Protein AF-0000000086098374 (afdb_homodimer)

Foldseek 3Di:
DPPVLVVCDDDPPAQFAFKEKAKEAALLALLRLLLLLLCLLLVLLNVSHYDQADDRPPPPPLPQPPPQLVVSLVSSVSNCVHRYDYQHVVVQSLVDPVNCVQPVVSDDTKMFMWTDDPPPRPGDGTDIDDDRVVSSVVSLVSSVSSLVNVVVVVVPPPPPSRVVSNPPRDRQQDPPDPVSNVLLVVLLCLQRVQQNVQLDPVNQVVDDPVCDDPNSQASSLVSLLVSLVVLLVLLCVQQVDPVSLVVCVVVVAADESRRVDSHHHSSRSRLLSSVVCNVVRHPDPCCVSRVSSVSNNVRPCPPSSNVSSSD/DPPVVVVCDDDPPAQFAFKEKAKEAALLALLRLLLLLLCLLLVLLNVSHYDQADDRPPPPPLPQPPPQLVVSLVSSVSNCVHRYDYQDVVVLSLVDPVNCVQPVVSDDTKMFMATQDPPCRPGDGTDIDDDRVVSSVVSLVSSVSSVVNVVVVVVPPPPPSRSVSNPPRDRQQDPPDPVSNVLLVVLLCLQRVQQNVQLDPVNQVVDDPVCHDPNSQASSLVSLLVSLVVLLVLLCVQQVDPVSLVVCVVVVAADESRRVDSHHHSSRSRLLSSVVCNVVRHPDPCCVSRVSSVSNNVRPCPPSSNVSSSD

Organism: Naegleria lovaniensis (NCBI:txid51637)

InterPro domains:
  IPR004045 Glutathione S-transferase, N-terminal [PF13409] (84-141)
  IPR004045 Glutathione S-transferase, N-terminal [PS50404] (19-147)
  IPR036249 Thioredoxin-like superfamily [SSF52833] (74-141)
  IPR036282 Glutathione S-transferase, C-terminal domain superfamily [SSF47616] (172-307)

Sequence (622 aa):
MNIPLNRLIRTSGGFQPFLEFTLYSFPPSTCSWRVRAALYHHLPMLSRYVRIGTDHQEENKMKNNVDSNNYCLELYQKFTSHHLIPIDLFAKENEESSYLKINPMKQVPALVVKALDREKVEEKDGIVLTQSLPIVEFLDHLVQVIRSNDQKHSSGSINNKETSQYPLRTYLIPKSDLFIEFKTRQLSEIINAGIQPMQNVQLLRMLPKELRGEQNKKWIGEWHRKGLRQVELILKEQYESMERMDELVHSGKTLYSIRECAHLTMADLCLVPSVEASIQRSDIHMEEEFPFSFAVYNSLKNLDVFTHTRNMNIPLNRLIRTSGGFQPFLEFTLYSFPPSTCSWRVRAALYHHLPMLSRYVRIGTDHQEENKMKNNVDSNNYCLELYQKFTSHHLIPIDLFAKENEESSYLKINPMKQVPALVVKALDREKVEEKDGIVLTQSLPIVEFLDHLVQVIRSNDQKHSSGSINNKETSQYPLRTYLIPKSDLFIEFKTRQLSEIINAGIQPMQNVQLLRMLPKELRGEQNKKWIGEWHRKGLRQVELILKEQYESMERMDELVHSGKTLYSIRECAHLTMADLCLVPSVEASIQRSDIHMEEEFPFSFAVYNSLKNLDVFTHTRN

Nearest PDB structures (foldseek):
  3n5o-assembly1_A  TM=8.361E-01  e=1.269E-10  Coccidioides immitis
  2cz3-assembly1_A  TM=8.696E-01  e=4.126E-07  Mus musculus
  1jzr-assembly1_B  TM=7.014E-01  e=6.951E-08  Saccharomyces cerevisiae
  1k0d-assembly2_C  TM=7.494E-01  e=2.570E-06  Saccharomyces cerevisiae
  7ebv-assembly3_C  TM=7.125E-01  e=6.112E-06  Aedes aegypti

Radius of gyration: 24.52 Å; Cα contacts (8 Å, |Δi|>4): 900; chains: 2; bounding box: 66×71×63 Å

pLDDT: mean 84.39, std 19.13, range [31.59, 98.81]

Structure (mmCIF, N/CA/C/O backbone):
data_AF-0000000086098374-model_v1
#
loop_
_entity.id
_entity.type
_entity.pdbx_description
1 polymer 'GST N-terminal domain-containing protein'
#
loop_
_atom_site.group_PDB
_atom_site.id
_atom_site.type_symbol
_atom_site.label_atom_id
_atom_site.label_alt_id
_atom_site.label_comp_id
_atom_site.label_asym_id
_atom_site.label_entity_id
_atom_site.label_seq_id
_atom_site.pdbx_PDB_ins_code
_atom_site.Cartn_x
_atom_site.Cartn_y
_atom_site.Cartn_z
_atom_site.occupancy
_atom_site.B_iso_or_equiv
_atom_site.auth_seq_id
_atom_site.auth_comp_id
_atom_site.auth_asym_id
_atom_site.auth_atom_id
_atom_site.pdbx_PDB_model_num
ATOM 1 N N . MET A 1 1 ? -22.141 0.828 -6.66 1 32.47 1 MET A N 1
ATOM 2 C CA . MET A 1 1 ? -22.859 1.351 -5.504 1 32.47 1 MET A CA 1
ATOM 3 C C . MET A 1 1 ? -22.172 2.59 -4.945 1 32.47 1 MET A C 1
ATOM 5 O O . MET A 1 1 ? -20.953 2.582 -4.723 1 32.47 1 MET A O 1
ATOM 9 N N . ASN A 1 2 ? -22.438 3.719 -5.441 1 41.12 2 ASN A N 1
ATOM 10 C CA . ASN A 1 2 ? -22 4.98 -4.852 1 41.12 2 ASN A CA 1
ATOM 11 C C . ASN A 1 2 ? -22.484 5.125 -3.412 1 41.12 2 ASN A C 1
ATOM 13 O O . ASN A 1 2 ? -23.688 5.152 -3.154 1 41.12 2 ASN A O 1
ATOM 17 N N . ILE A 1 3 ? -21.953 4.426 -2.541 1 45.78 3 ILE A N 1
ATOM 18 C CA . ILE A 1 3 ? -22.391 4.801 -1.198 1 45.78 3 ILE A CA 1
ATOM 19 C C . ILE A 1 3 ? -22.312 6.316 -1.036 1 45.78 3 ILE A C 1
ATOM 21 O O . ILE A 1 3 ? -21.234 6.898 -1.08 1 45.78 3 ILE A O 1
ATOM 25 N N . PRO A 1 4 ? -23.328 6.871 -1.522 1 45.88 4 PRO A N 1
ATOM 26 C CA . PRO A 1 4 ? -23.266 8.312 -1.28 1 45.88 4 PRO A CA 1
ATOM 27 C C . PRO A 1 4 ? -22.922 8.656 0.169 1 45.88 4 PRO A C 1
ATOM 29 O O . PRO A 1 4 ? -23.797 8.648 1.032 1 45.88 4 PRO A O 1
ATOM 32 N N . LEU A 1 5 ? -21.703 8.508 0.466 1 48.19 5 LEU A N 1
ATOM 33 C CA . LEU A 1 5 ? -21.25 8.859 1.807 1 48.19 5 LEU A CA 1
ATOM 34 C C . LEU A 1 5 ? -21.844 10.188 2.256 1 48.19 5 LEU A C 1
ATOM 36 O O . LEU A 1 5 ? -21.828 10.508 3.447 1 48.19 5 LEU A O 1
ATOM 40 N N . ASN A 1 6 ? -22.125 10.914 1.2 1 44.16 6 ASN A N 1
ATOM 41 C CA . ASN A 1 6 ? -22.844 12.141 1.525 1 44.16 6 ASN A CA 1
ATOM 42 C C . ASN A 1 6 ? -24.156 11.844 2.238 1 44.16 6 ASN A C 1
ATOM 44 O O . ASN A 1 6 ? -24.781 12.742 2.812 1 44.16 6 ASN A O 1
ATOM 48 N N . ARG A 1 7 ? -24.656 10.766 2.094 1 44.56 7 ARG A N 1
ATOM 49 C CA . ARG A 1 7 ? -25.922 10.438 2.744 1 44.56 7 ARG A CA 1
ATOM 50 C C . ARG A 1 7 ? -25.688 9.93 4.164 1 44.56 7 ARG A C 1
ATOM 52 O O . ARG A 1 7 ? -26.609 9.391 4.785 1 44.56 7 ARG A O 1
ATOM 59 N N . LEU A 1 8 ? -24.5 9.828 4.457 1 47.34 8 LEU A N 1
ATOM 60 C CA . LEU A 1 8 ? -24.234 9.555 5.867 1 47.34 8 LEU A CA 1
ATOM 61 C C . LEU A 1 8 ? -24.906 10.594 6.758 1 47.34 8 LEU A C 1
ATOM 63 O O . LEU A 1 8 ? -24.25 11.508 7.25 1 47.34 8 LEU A O 1
ATOM 67 N N . ILE A 1 9 ? -26.125 10.93 6.316 1 41.78 9 ILE A N 1
ATOM 68 C CA . ILE A 1 9 ? -26.859 12.047 6.906 1 41.78 9 ILE A CA 1
ATOM 69 C C . ILE A 1 9 ? -27.453 11.617 8.25 1 41.78 9 ILE A C 1
ATOM 71 O O . ILE A 1 9 ? -27.969 10.508 8.383 1 41.78 9 ILE A O 1
ATOM 75 N N . ARG A 1 10 ? -26.984 12.328 9.203 1 44.16 10 ARG A N 1
ATOM 76 C CA . ARG A 1 10 ? -27.656 12.375 10.5 1 44.16 10 ARG A CA 1
ATOM 77 C C . ARG A 1 10 ? -29.156 12.586 10.32 1 44.16 10 ARG A C 1
ATOM 79 O O . ARG A 1 10 ? -29.578 13.453 9.555 1 44.16 10 ARG A O 1
ATOM 86 N N . THR A 1 11 ? -29.844 11.516 10.492 1 42.44 11 THR A N 1
ATOM 87 C CA . THR A 1 11 ? -31.266 11.82 10.547 1 42.44 11 THR A CA 1
ATOM 88 C C . THR A 1 11 ? -31.625 12.445 11.891 1 42.44 11 THR A C 1
ATOM 90 O O . THR A 1 11 ? -30.828 12.422 12.836 1 42.44 11 THR A O 1
ATOM 93 N N . SER A 1 12 ? -32.656 13.242 11.969 1 41.81 12 SER A N 1
ATOM 94 C CA . SER A 1 12 ? -33.219 13.875 13.148 1 41.81 12 SER A CA 1
ATOM 95 C C . SER A 1 12 ? -33.125 12.953 14.359 1 41.81 12 SER A C 1
ATOM 97 O O . SER A 1 12 ? -33 13.422 15.492 1 41.81 12 SER A O 1
ATOM 99 N N . GLY A 1 13 ? -33.312 11.609 14.344 1 45.75 13 GLY A N 1
ATOM 100 C CA . GLY A 1 13 ? -33.562 10.734 15.484 1 45.75 13 GLY A CA 1
ATOM 101 C C . GLY A 1 13 ? -32.312 10.039 15.992 1 45.75 13 GLY A C 1
ATOM 102 O O . GLY A 1 13 ? -32.406 9.094 16.781 1 45.75 13 GLY A O 1
ATOM 103 N N . GLY A 1 14 ? -31.094 10.492 15.734 1 54.03 14 GLY A N 1
ATOM 104 C CA . GLY A 1 14 ? -29.859 9.859 16.188 1 54.03 14 GLY A CA 1
ATOM 105 C C . GLY A 1 14 ? -29.078 9.227 15.047 1 54.03 14 GLY A C 1
ATOM 106 O O . GLY A 1 14 ? -29.312 9.523 13.875 1 54.03 14 GLY A O 1
ATOM 107 N N . PHE A 1 15 ? -27.953 8.477 15.523 1 57.41 15 PHE A N 1
ATOM 108 C CA . PHE A 1 15 ? -27.156 7.82 14.484 1 57.41 15 PHE A CA 1
ATOM 109 C C . PHE A 1 15 ? -27.859 6.559 13.992 1 57.41 15 PHE A C 1
ATOM 111 O O . PHE A 1 15 ? -28.344 5.758 14.789 1 57.41 15 PHE A O 1
ATOM 118 N N . GLN A 1 16 ? -28.219 6.48 12.875 1 64.25 16 GLN A N 1
ATOM 119 C CA . GLN A 1 16 ? -28.781 5.27 12.281 1 64.25 16 GLN A CA 1
ATOM 120 C C . GLN A 1 16 ? -27.766 4.59 11.367 1 64.25 16 GLN A C 1
ATOM 122 O O . GLN A 1 16 ? -27.172 5.234 10.5 1 64.25 16 GLN A O 1
ATOM 127 N N . PRO A 1 17 ? -27.484 3.289 11.859 1 70.31 17 PRO A N 1
ATOM 128 C CA . PRO A 1 17 ? -26.562 2.578 10.977 1 70.31 17 PRO A CA 1
ATOM 129 C C . PRO A 1 17 ? -27 2.604 9.516 1 70.31 17 PRO A C 1
ATOM 131 O O . PRO A 1 17 ? -28.203 2.484 9.219 1 70.31 17 PRO A O 1
ATOM 134 N N . PHE A 1 18 ? -26.031 2.855 8.766 1 75.88 18 PHE A N 1
ATOM 135 C CA . PHE A 1 18 ? -26.328 2.893 7.34 1 75.88 18 PHE A CA 1
ATOM 136 C C . PHE A 1 18 ? -25.469 1.881 6.586 1 75.88 18 PHE A C 1
ATOM 138 O O . PHE A 1 18 ? -25.703 1.624 5.402 1 75.88 18 PHE A O 1
ATOM 145 N N . LEU A 1 19 ? -24.516 1.22 7.359 1 85 19 LEU A N 1
ATOM 146 C CA . LEU A 1 19 ? -23.672 0.195 6.758 1 85 19 LEU A CA 1
ATOM 147 C C . LEU A 1 19 ? -23.641 -1.059 7.625 1 85 19 LEU A C 1
ATOM 149 O O . LEU A 1 19 ? -23.906 -0.995 8.828 1 85 19 LEU A O 1
ATOM 153 N N . GLU A 1 20 ? -23.359 -2.119 7.031 1 88.69 20 GLU A N 1
ATOM 154 C CA . GLU A 1 20 ? -23.062 -3.383 7.699 1 88.69 20 GLU A CA 1
ATOM 155 C C . GLU A 1 20 ? -21.781 -4.02 7.137 1 88.69 20 GLU A C 1
ATOM 157 O O . GLU A 1 20 ? -21.594 -4.062 5.922 1 88.69 20 GLU A O 1
ATOM 162 N N . PHE A 1 21 ? -20.969 -4.434 8.062 1 93.94 21 PHE A N 1
ATOM 163 C CA . PHE A 1 21 ? -19.734 -5.098 7.688 1 93.94 21 PHE A CA 1
ATOM 164 C C . PHE A 1 21 ? -19.812 -6.59 7.977 1 93.94 21 PHE A C 1
ATOM 166 O O . PHE A 1 21 ? -20.391 -7.004 8.977 1 93.94 21 PHE A O 1
ATOM 173 N N . THR A 1 22 ? -19.297 -7.383 7.129 1 95.44 22 THR A N 1
ATOM 174 C CA . THR A 1 22 ? -18.969 -8.789 7.375 1 95.44 22 THR A CA 1
ATOM 175 C C . THR A 1 22 ? -17.531 -9.094 6.984 1 95.44 22 THR A C 1
ATOM 177 O O . THR A 1 22 ? -17.141 -8.867 5.84 1 95.44 22 THR A O 1
ATOM 180 N N . LEU A 1 23 ? -16.766 -9.594 7.953 1 97.81 23 LEU A N 1
ATOM 181 C CA . LEU A 1 23 ? -15.352 -9.867 7.699 1 97.81 23 LEU A CA 1
ATOM 182 C C . LEU A 1 23 ? -15.102 -11.367 7.598 1 97.81 23 LEU A C 1
ATOM 184 O O . LEU A 1 23 ? -15.406 -12.117 8.531 1 97.81 23 LEU A O 1
ATOM 188 N N . TYR A 1 24 ? -14.656 -11.82 6.465 1 98 24 TYR A N 1
ATOM 189 C CA . TYR A 1 24 ? -14.117 -13.164 6.305 1 98 24 TYR A CA 1
ATOM 190 C C . TYR A 1 24 ? -12.633 -13.203 6.656 1 98 24 TYR A C 1
ATOM 192 O O . TYR A 1 24 ? -11.836 -12.453 6.086 1 98 24 TYR A O 1
ATOM 200 N N . SER A 1 25 ? -12.289 -14.047 7.594 1 97.31 25 SER A N 1
ATOM 201 C CA . SER A 1 25 ? -10.969 -13.992 8.211 1 97.31 25 SER A CA 1
ATOM 202 C C . SER A 1 25 ? -10.461 -15.398 8.547 1 97.31 25 SER A C 1
ATOM 204 O O . SER A 1 25 ? -11.234 -16.359 8.547 1 97.31 25 SER A O 1
ATOM 206 N N . PHE A 1 26 ? -9.18 -15.484 8.758 1 96.06 26 PHE A N 1
ATOM 207 C CA . PHE A 1 26 ? -8.477 -16.688 9.203 1 96.06 26 PHE A CA 1
ATOM 208 C C . PHE A 1 26 ? -7.504 -16.359 10.336 1 96.06 26 PHE A C 1
ATOM 210 O O . PHE A 1 26 ? -6.594 -15.547 10.156 1 96.06 26 PHE A O 1
ATOM 217 N N . PRO A 1 27 ? -7.637 -16.984 11.492 1 91.25 27 PRO A N 1
ATOM 218 C CA . PRO A 1 27 ? -6.902 -16.562 12.688 1 91.25 27 PRO A CA 1
ATOM 219 C C . PRO A 1 27 ? -5.387 -16.578 12.484 1 91.25 27 PRO A C 1
ATOM 221 O O . PRO A 1 27 ? -4.695 -15.625 12.852 1 91.25 27 PRO A O 1
ATOM 224 N N . PRO A 1 28 ? -4.848 -17.562 11.797 1 91.44 28 PRO A N 1
ATOM 225 C CA . PRO A 1 28 ? -3.393 -17.594 11.656 1 91.44 28 PRO A CA 1
ATOM 226 C C . PRO A 1 28 ? -2.877 -16.609 10.617 1 91.44 28 PRO A C 1
ATOM 228 O O . PRO A 1 28 ? -1.67 -16.359 10.531 1 91.44 28 PRO A O 1
ATOM 231 N N . SER A 1 29 ? -3.748 -16.078 9.852 1 94.81 29 SER A N 1
ATOM 232 C CA . SER A 1 29 ? -3.365 -15.148 8.797 1 94.81 29 SER A CA 1
ATOM 233 C C . SER A 1 29 ? -2.951 -13.797 9.375 1 94.81 29 SER A C 1
ATOM 235 O O . SER A 1 29 ? -3.754 -13.117 10.016 1 94.81 29 SER A O 1
ATOM 237 N N . THR A 1 30 ? -1.688 -13.383 9.055 1 96.62 30 THR A N 1
ATOM 238 C CA . THR A 1 30 ? -1.176 -12.117 9.562 1 96.62 30 THR A CA 1
ATOM 239 C C . THR A 1 30 ? -1.908 -10.945 8.922 1 96.62 30 THR A C 1
ATOM 241 O O . THR A 1 30 ? -2.137 -9.914 9.57 1 96.62 30 THR A O 1
ATOM 244 N N . CYS A 1 31 ? -2.264 -11.07 7.637 1 96.69 31 CYS A N 1
ATOM 245 C CA . CYS A 1 31 ? -2.973 -9.977 6.98 1 96.69 31 CYS A CA 1
ATOM 246 C C . CYS A 1 31 ? -4.406 -9.875 7.484 1 96.69 31 CYS A C 1
ATOM 248 O O . CYS A 1 31 ? -4.957 -8.781 7.582 1 96.69 31 CYS A O 1
ATOM 250 N N . SER A 1 32 ? -5.059 -11.023 7.836 1 97.62 32 SER A N 1
ATOM 251 C CA . SER A 1 32 ? -6.355 -10.969 8.508 1 97.62 32 SER A CA 1
ATOM 252 C C . SER A 1 32 ? -6.25 -10.289 9.867 1 97.62 32 SER A C 1
ATOM 254 O O . SER A 1 32 ? -7.129 -9.516 10.25 1 97.62 32 SER A O 1
ATOM 256 N N . TRP A 1 33 ? -5.18 -10.609 10.586 1 98.31 33 TRP A N 1
ATOM 257 C CA . TRP A 1 33 ? -4.969 -10.055 11.922 1 98.31 33 TRP A CA 1
ATOM 258 C C . TRP A 1 33 ? -4.859 -8.531 11.867 1 98.31 33 TRP A C 1
ATOM 260 O O . TRP A 1 33 ? -5.449 -7.832 12.695 1 98.31 33 TRP A O 1
ATOM 270 N N . ARG A 1 34 ? -4.121 -8.023 10.938 1 98.06 34 ARG A N 1
ATOM 271 C CA . ARG A 1 34 ? -3.953 -6.574 10.836 1 98.06 34 ARG A CA 1
ATOM 272 C C . ARG A 1 34 ? -5.285 -5.883 10.57 1 98.06 34 ARG A C 1
ATOM 274 O O . ARG A 1 34 ? -5.543 -4.797 11.086 1 98.06 34 ARG A O 1
ATOM 281 N N . VAL A 1 35 ? -6.184 -6.531 9.711 1 98.5 35 VAL A N 1
ATOM 282 C CA . VAL A 1 35 ? -7.492 -5.953 9.414 1 98.5 35 VAL A CA 1
ATOM 283 C C . VAL A 1 35 ? -8.383 -6.039 10.656 1 98.5 35 VAL A C 1
ATOM 285 O O . VAL A 1 35 ? -9.102 -5.09 10.977 1 98.5 35 VAL A O 1
ATOM 288 N N . ARG A 1 36 ? -8.32 -7.16 11.391 1 98.38 36 ARG A N 1
ATOM 289 C CA . ARG A 1 36 ? -9.062 -7.273 12.641 1 98.38 36 ARG A CA 1
ATOM 290 C C . ARG A 1 36 ? -8.625 -6.207 13.641 1 98.38 36 ARG A C 1
ATOM 292 O O . ARG A 1 36 ? -9.461 -5.59 14.305 1 98.38 36 ARG A O 1
ATOM 299 N N . ALA A 1 37 ? -7.348 -5.996 13.727 1 97.62 37 ALA A N 1
ATOM 300 C CA . ALA A 1 37 ? -6.812 -4.984 14.641 1 97.62 37 ALA A CA 1
ATOM 301 C C . ALA A 1 37 ? -7.301 -3.592 14.25 1 97.62 37 ALA A C 1
ATOM 303 O O . ALA A 1 37 ? -7.664 -2.791 15.117 1 97.62 37 ALA A O 1
ATOM 304 N N . ALA A 1 38 ? -7.305 -3.295 12.953 1 97.62 38 ALA A N 1
ATOM 305 C CA . ALA A 1 38 ? -7.805 -2.008 12.477 1 97.62 38 ALA A CA 1
ATOM 306 C C . ALA A 1 38 ? -9.281 -1.831 12.828 1 97.62 38 ALA A C 1
ATOM 308 O O . ALA A 1 38 ? -9.703 -0.747 13.234 1 97.62 38 ALA A O 1
ATOM 309 N N . LEU A 1 39 ? -10.047 -2.9 12.633 1 96.31 39 LEU A N 1
ATOM 310 C CA . LEU A 1 39 ? -11.461 -2.857 12.992 1 96.31 39 LEU A CA 1
ATOM 311 C C . LEU A 1 39 ? -11.641 -2.605 14.484 1 96.31 39 LEU A C 1
ATOM 313 O O . LEU A 1 39 ? -12.391 -1.717 14.883 1 96.31 39 LEU A O 1
ATOM 317 N N . TYR A 1 40 ? -10.898 -3.344 15.281 1 95.19 40 TYR A N 1
ATOM 318 C CA . TYR A 1 40 ? -10.945 -3.152 16.719 1 95.19 40 TYR A CA 1
ATOM 319 C C . TYR A 1 40 ? -10.656 -1.702 17.094 1 95.19 40 TYR A C 1
ATOM 321 O O . TYR A 1 40 ? -11.367 -1.108 17.906 1 95.19 40 TYR A O 1
ATOM 329 N N . HIS A 1 41 ? -9.68 -1.173 16.469 1 94.06 41 HIS A N 1
ATOM 330 C CA . HIS A 1 41 ? -9.219 0.183 16.734 1 94.06 41 HIS A CA 1
ATOM 331 C C . HIS A 1 41 ? -10.281 1.214 16.375 1 94.06 41 HIS A C 1
ATOM 333 O O . HIS A 1 41 ? -10.461 2.203 17.094 1 94.06 41 HIS A O 1
ATOM 339 N N . HIS A 1 42 ? -11.031 1.001 15.297 1 92.94 42 HIS A N 1
ATOM 340 C CA . HIS A 1 42 ? -11.914 2.029 14.75 1 92.94 42 HIS A CA 1
ATOM 341 C C . HIS A 1 42 ? -13.367 1.772 15.133 1 92.94 42 HIS A C 1
ATOM 343 O O . HIS A 1 42 ? -14.234 2.621 14.906 1 92.94 42 HIS A O 1
ATOM 349 N N . LEU A 1 43 ? -13.695 0.715 15.742 1 90.5 43 LEU A N 1
ATOM 350 C CA . LEU A 1 43 ? -15.07 0.281 15.961 1 90.5 43 LEU A CA 1
ATOM 351 C C . LEU A 1 43 ? -15.836 1.304 16.797 1 90.5 43 LEU A C 1
ATOM 353 O O . LEU A 1 43 ? -17.016 1.555 16.547 1 90.5 43 LEU A O 1
ATOM 357 N N . PRO A 1 44 ? -15.211 1.924 17.828 1 86.94 44 PRO A N 1
ATOM 358 C CA . PRO A 1 44 ? -15.977 2.908 18.594 1 86.94 44 PRO A CA 1
ATOM 359 C C . PRO A 1 44 ? -16.562 4.016 17.719 1 86.94 44 PRO A C 1
ATOM 361 O O . PRO A 1 44 ? -17.703 4.441 17.922 1 86.94 44 PRO A O 1
ATOM 364 N N . MET A 1 45 ? -15.836 4.41 16.75 1 86.31 45 MET A N 1
ATOM 365 C CA . MET A 1 45 ? -16.344 5.438 15.836 1 86.31 45 MET A CA 1
ATOM 366 C C . MET A 1 45 ? -17.25 4.828 14.781 1 86.31 45 MET A C 1
ATOM 368 O O . MET A 1 45 ? -18.297 5.402 14.445 1 86.31 45 MET A O 1
ATOM 372 N N . LEU A 1 46 ? -16.906 3.691 14.297 1 89.12 46 LEU A N 1
ATOM 373 C CA . LEU A 1 46 ? -17.672 3.041 13.234 1 89.12 46 LEU A CA 1
ATOM 374 C C . LEU A 1 46 ? -19.047 2.631 13.727 1 89.12 46 LEU A C 1
ATOM 376 O O . LEU A 1 46 ? -20.016 2.621 12.961 1 89.12 46 LEU A O 1
ATOM 380 N N . SER A 1 47 ? -19.125 2.33 14.961 1 86.06 47 SER A N 1
ATOM 381 C CA . SER A 1 47 ? -20.375 1.812 15.523 1 86.06 47 SER A CA 1
ATOM 382 C C . SER A 1 47 ? -21.484 2.852 15.453 1 86.06 47 SER A C 1
ATOM 384 O O . SER A 1 47 ? -22.672 2.523 15.625 1 86.06 47 SER A O 1
ATOM 386 N N . ARG A 1 48 ? -21.109 3.99 15.188 1 79.12 48 ARG A N 1
ATOM 387 C CA . ARG A 1 48 ? -22.094 5.059 15.047 1 79.12 48 ARG A CA 1
ATOM 388 C C . ARG A 1 48 ? -22.906 4.898 13.766 1 79.12 48 ARG A C 1
ATOM 390 O O . ARG A 1 48 ? -24.062 5.312 13.703 1 79.12 48 ARG A O 1
ATOM 397 N N . TYR A 1 49 ? -22.25 4.25 12.828 1 81.19 49 TYR A N 1
ATOM 398 C CA . TYR A 1 49 ? -22.906 4.23 11.516 1 81.19 49 TYR A CA 1
ATOM 399 C C . TYR A 1 49 ? -22.875 2.83 10.914 1 81.19 49 TYR A C 1
ATOM 401 O O . TYR A 1 49 ? -23.469 2.584 9.867 1 81.19 49 TYR A O 1
ATOM 409 N N . VAL A 1 50 ? -22.203 1.955 11.523 1 86.25 50 VAL A N 1
ATOM 410 C CA . VAL A 1 50 ? -22.094 0.569 11.078 1 86.25 50 VAL A CA 1
ATOM 411 C C . VAL A 1 50 ? -22.797 -0.35 12.078 1 86.25 50 VAL A C 1
ATOM 413 O O . VAL A 1 50 ? -22.578 -0.255 13.289 1 86.25 50 VAL A O 1
ATOM 416 N N . ARG A 1 51 ? -23.609 -1.133 11.586 1 86.12 51 ARG A N 1
ATOM 417 C CA . ARG A 1 51 ? -24.328 -2.076 12.438 1 86.12 51 ARG A CA 1
ATOM 418 C C . ARG A 1 51 ? -23.375 -3.096 13.047 1 86.12 51 ARG A C 1
ATOM 420 O O . ARG A 1 51 ? -22.656 -3.793 12.328 1 86.12 51 ARG A O 1
ATOM 427 N N . ILE A 1 52 ? -23.391 -2.945 14.344 1 86.94 52 ILE A N 1
ATOM 428 C CA . ILE A 1 52 ? -22.609 -3.912 15.102 1 86.94 52 ILE A CA 1
ATOM 429 C C . ILE A 1 52 ? -23.547 -4.848 15.875 1 86.94 52 ILE A C 1
ATOM 431 O O . ILE A 1 52 ? -24.359 -4.395 16.688 1 86.94 52 ILE A O 1
ATOM 435 N N . GLY A 1 53 ? -23.797 -6.078 15.609 1 80.5 53 GLY A N 1
ATOM 436 C CA . GLY A 1 53 ? -24.734 -6.988 16.234 1 80.5 53 GLY A CA 1
ATOM 437 C C . GLY A 1 53 ? -26.109 -6.996 15.578 1 80.5 53 GLY A C 1
ATOM 438 O O . GLY A 1 53 ? -26.234 -6.645 14.398 1 80.5 53 GLY A O 1
ATOM 439 N N . THR A 1 54 ? -27.188 -7.672 16.141 1 69 54 THR A N 1
ATOM 440 C CA . THR A 1 54 ? -28.5 -7.867 15.523 1 69 54 THR A CA 1
ATOM 441 C C . THR A 1 54 ? -29.375 -6.633 15.711 1 69 54 THR A C 1
ATOM 443 O O . THR A 1 54 ? -30.312 -6.406 14.945 1 69 54 THR A O 1
ATOM 446 N N . ASP A 1 55 ? -29.359 -6.07 16.875 1 54.81 55 ASP A N 1
ATOM 447 C CA . ASP A 1 55 ? -30.422 -5.129 17.234 1 54.81 55 ASP A CA 1
ATOM 448 C C . ASP A 1 55 ? -30.172 -3.756 16.609 1 54.81 55 ASP A C 1
ATOM 450 O O . ASP A 1 55 ? -29.062 -3.229 16.688 1 54.81 55 ASP A O 1
ATOM 454 N N . HIS A 1 56 ? -31.031 -3.545 15.625 1 48.81 56 HIS A N 1
ATOM 455 C CA . HIS A 1 56 ? -31.031 -2.182 15.102 1 48.81 56 HIS A CA 1
ATOM 456 C C . HIS A 1 56 ? -30.812 -1.164 16.219 1 48.81 56 HIS A C 1
ATOM 458 O O . HIS A 1 56 ? -30.25 -0.096 15.984 1 48.81 56 HIS A O 1
ATOM 464 N N . GLN A 1 57 ? -31.797 -1.175 17.125 1 42.41 57 GLN A N 1
ATOM 465 C CA . GLN A 1 57 ? -32.25 -0.115 18.031 1 42.41 57 GLN A CA 1
ATOM 466 C C . GLN A 1 57 ? -31.266 0.06 19.188 1 42.41 57 GLN A C 1
ATOM 468 O O . GLN A 1 57 ? -31.516 0.848 20.109 1 42.41 57 GLN A O 1
ATOM 473 N N . GLU A 1 58 ? -30.484 -0.938 19.5 1 43.38 58 GLU A N 1
ATOM 474 C CA . GLU A 1 58 ? -29.906 -0.573 20.781 1 43.38 58 GLU A CA 1
ATOM 475 C C . GLU A 1 58 ? -29.094 0.712 20.688 1 43.38 58 GLU A C 1
ATOM 477 O O . GLU A 1 58 ? -28.156 0.8 19.875 1 43.38 58 GLU A O 1
ATOM 482 N N . GLU A 1 59 ? -29.797 1.765 20.875 1 42.41 59 GLU A N 1
ATOM 483 C CA . GLU A 1 59 ? -29.094 3.014 21.156 1 42.41 59 GLU A CA 1
ATOM 484 C C . GLU A 1 59 ? -27.75 2.75 21.828 1 42.41 59 GLU A C 1
ATOM 486 O O . GLU A 1 59 ? -27.688 2.186 22.922 1 42.41 59 GLU A O 1
ATOM 491 N N . ASN A 1 60 ? -26.844 2.266 21.078 1 44.59 60 ASN A N 1
ATOM 492 C CA . ASN A 1 60 ? -25.547 2.279 21.75 1 44.59 60 ASN A CA 1
ATOM 493 C C . ASN A 1 60 ? -25.422 3.463 22.703 1 44.59 60 ASN A C 1
ATOM 495 O O . ASN A 1 60 ? -25.141 4.582 22.281 1 44.59 60 ASN A O 1
ATOM 499 N N . LYS A 1 61 ? -26.438 3.576 23.672 1 39.94 61 LYS A N 1
ATOM 500 C CA . LYS A 1 61 ? -26.266 4.598 24.688 1 39.94 61 LYS A CA 1
ATOM 501 C C . LYS A 1 61 ? -24.797 4.766 25.047 1 39.94 61 LYS A C 1
ATOM 503 O O . LYS A 1 61 ? -24.125 3.801 25.438 1 39.94 61 LYS A O 1
ATOM 508 N N . MET A 1 62 ? -24.266 5.68 24.469 1 42.72 62 MET A N 1
ATOM 509 C CA . MET A 1 62 ? -22.953 6.219 24.812 1 42.72 62 MET A CA 1
ATOM 510 C C . MET A 1 62 ? -22.781 6.293 26.328 1 42.72 62 MET A C 1
ATOM 512 O O . MET A 1 62 ? -23.5 7.043 27 1 42.72 62 MET A O 1
ATOM 516 N N . LYS A 1 63 ? -22.609 5.246 27.062 1 40.66 63 LYS A N 1
ATOM 517 C CA . LYS A 1 63 ? -22.312 5.484 28.469 1 40.66 63 LYS A CA 1
ATOM 518 C C . LYS A 1 63 ? -21.203 6.523 28.625 1 40.66 63 LYS A C 1
ATOM 520 O O . LYS A 1 63 ? -20.281 6.586 27.812 1 40.66 63 LYS A O 1
ATOM 525 N N . ASN A 1 64 ? -21.453 7.586 29.203 1 40 64 ASN A N 1
ATOM 526 C CA . ASN A 1 64 ? -20.562 8.688 29.547 1 40 64 ASN A CA 1
ATOM 527 C C . ASN A 1 64 ? -19.125 8.203 29.766 1 40 64 ASN A C 1
ATOM 529 O O . ASN A 1 64 ? -18.172 8.906 29.422 1 40 64 ASN A O 1
ATOM 533 N N . ASN A 1 65 ? -18.906 7.387 30.953 1 38.66 65 ASN A N 1
ATOM 534 C CA . ASN A 1 65 ? -17.594 7.102 31.5 1 38.66 65 ASN A CA 1
ATOM 535 C C . ASN A 1 65 ? -16.891 5.98 30.734 1 38.66 65 ASN A C 1
ATOM 537 O O . ASN A 1 65 ? -16.281 5.098 31.344 1 38.66 65 ASN A O 1
ATOM 541 N N . VAL A 1 66 ? -17.359 5.562 29.656 1 41.25 66 VAL A N 1
ATOM 542 C CA . VAL A 1 66 ? -16.844 4.305 29.125 1 41.25 66 VAL A CA 1
ATOM 543 C C . VAL A 1 66 ? -15.328 4.395 28.969 1 41.25 66 VAL A C 1
ATOM 545 O O . VAL A 1 66 ? -14.836 5.211 28.188 1 41.25 66 VAL A O 1
ATOM 548 N N . ASP A 1 67 ? -14.719 4.012 29.938 1 48.94 67 ASP A N 1
ATOM 549 C CA . ASP A 1 67 ? -13.32 3.645 29.766 1 48.94 67 ASP A CA 1
ATOM 550 C C . ASP A 1 67 ? -13.086 3.006 28.391 1 48.94 67 ASP A C 1
ATOM 552 O O . ASP A 1 67 ? -13.695 1.985 28.062 1 48.94 67 ASP A O 1
ATOM 556 N N . SER A 1 68 ? -12.508 3.764 27.406 1 61.03 68 SER A N 1
ATOM 557 C CA . SER A 1 68 ? -12.312 3.662 25.953 1 61.03 68 SER A CA 1
ATOM 558 C C . SER A 1 68 ? -11.875 2.256 25.562 1 61.03 68 SER A C 1
ATOM 560 O O . SER A 1 68 ? -12.391 1.692 24.594 1 61.03 68 SER A O 1
ATOM 562 N N . ASN A 1 69 ? -11.211 1.484 26.547 1 67.94 69 ASN A N 1
ATOM 563 C CA . ASN A 1 69 ? -10.703 0.168 26.172 1 67.94 69 ASN A CA 1
ATOM 564 C C . ASN A 1 69 ? -11.773 -0.911 26.328 1 67.94 69 ASN A C 1
ATOM 566 O O . ASN A 1 69 ? -11.883 -1.807 25.5 1 67.94 69 ASN A O 1
ATOM 570 N N . ASN A 1 70 ? -12.523 -0.826 27.422 1 78.19 70 ASN A N 1
ATOM 571 C CA . ASN A 1 70 ? -13.578 -1.811 27.641 1 78.19 70 ASN A CA 1
ATOM 572 C C . ASN A 1 70 ? -14.68 -1.692 26.594 1 78.19 70 ASN A C 1
ATOM 574 O O . ASN A 1 70 ? -15.227 -2.703 26.141 1 78.19 70 ASN A O 1
ATOM 578 N N . TYR A 1 71 ? -14.898 -0.546 26.266 1 82.81 71 TYR A N 1
ATOM 579 C CA . TYR A 1 71 ? -15.922 -0.322 25.25 1 82.81 71 TYR A CA 1
ATOM 580 C C . TYR A 1 71 ? -15.508 -0.917 23.922 1 82.81 71 TYR A C 1
ATOM 582 O O . TYR A 1 71 ? -16.312 -1.567 23.234 1 82.81 71 TYR A O 1
ATOM 590 N N . CYS A 1 72 ? -14.25 -0.823 23.594 1 86.44 72 CYS A N 1
ATOM 591 C CA . CYS A 1 72 ? -13.727 -1.399 22.359 1 86.44 72 CYS A CA 1
ATOM 592 C C . CYS A 1 72 ? -13.875 -2.916 22.359 1 86.44 72 CYS A C 1
ATOM 594 O O . CYS A 1 72 ? -14.289 -3.502 21.359 1 86.44 72 CYS A O 1
ATOM 596 N N . LEU A 1 73 ? -13.57 -3.426 23.5 1 90.44 73 LEU A N 1
ATOM 597 C CA . LEU A 1 73 ? -13.641 -4.879 23.609 1 90.44 73 LEU A CA 1
ATOM 598 C C . LEU A 1 73 ? -15.078 -5.367 23.469 1 90.44 73 LEU A C 1
ATOM 600 O O . LEU A 1 73 ? -15.336 -6.355 22.781 1 90.44 73 LEU A O 1
ATOM 604 N N . GLU A 1 74 ? -15.953 -4.688 24.094 1 90.12 74 GLU A N 1
ATOM 605 C CA . GLU A 1 74 ? -17.359 -5.062 24.016 1 90.12 74 GLU A CA 1
ATOM 606 C C . GLU A 1 74 ? -17.875 -4.992 22.578 1 90.12 74 GLU A C 1
ATOM 608 O O . GLU A 1 74 ? -18.547 -5.902 22.109 1 90.12 74 GLU A O 1
ATOM 613 N N . LEU A 1 75 ? -17.562 -3.926 21.922 1 90.5 75 LEU A N 1
ATOM 614 C CA . LEU A 1 75 ? -17.984 -3.752 20.547 1 90.5 75 LEU A CA 1
ATOM 615 C C . LEU A 1 75 ? -17.391 -4.836 19.656 1 90.5 75 LEU A C 1
ATOM 617 O O . LEU A 1 75 ? -18.078 -5.375 18.781 1 90.5 75 LEU A O 1
ATOM 621 N N . TYR A 1 76 ? -16.109 -5.113 19.906 1 94.06 76 TYR A N 1
ATOM 622 C CA . TYR A 1 76 ? -15.43 -6.102 19.062 1 94.06 76 TYR A CA 1
ATOM 623 C C . TYR A 1 76 ? -16 -7.496 19.297 1 94.06 76 TYR A C 1
ATOM 625 O O . TYR A 1 76 ? -16.156 -8.281 18.359 1 94.06 76 TYR A O 1
ATOM 633 N N . GLN A 1 77 ? -16.344 -7.773 20.531 1 94.44 77 GLN A N 1
ATOM 634 C CA . GLN A 1 77 ? -16.969 -9.062 20.828 1 94.44 77 GLN A CA 1
ATOM 635 C C . GLN A 1 77 ? -18.312 -9.203 20.141 1 94.44 77 GLN A C 1
ATOM 637 O O . GLN A 1 77 ? -18.641 -10.266 19.594 1 94.44 77 GLN A O 1
ATOM 642 N N . LYS A 1 78 ? -19.078 -8.164 20.156 1 92.75 78 LYS A N 1
ATOM 643 C CA . LYS A 1 78 ? -20.359 -8.172 19.438 1 92.75 78 LYS A CA 1
ATOM 644 C C . LYS A 1 78 ? -20.141 -8.328 17.938 1 92.75 78 LYS A C 1
ATOM 646 O O . LYS A 1 78 ? -20.859 -9.086 17.281 1 92.75 78 LYS A O 1
ATOM 651 N N . PHE A 1 79 ? -19.125 -7.664 17.406 1 94.38 79 PHE A N 1
ATOM 652 C CA . PHE A 1 79 ? -18.812 -7.75 15.984 1 94.38 79 PHE A CA 1
ATOM 653 C C . PHE A 1 79 ? -18.422 -9.172 15.602 1 94.38 79 PHE A C 1
ATOM 655 O O . PHE A 1 79 ? -18.906 -9.711 14.617 1 94.38 79 PHE A O 1
ATOM 662 N N . THR A 1 80 ? -17.516 -9.758 16.391 1 95.56 80 THR A N 1
ATOM 663 C CA . THR A 1 80 ? -16.984 -11.078 16.047 1 95.56 80 THR A CA 1
ATOM 664 C C . THR A 1 80 ? -18.078 -12.141 16.156 1 95.56 80 THR A C 1
ATOM 666 O O . THR A 1 80 ? -18.078 -13.109 15.398 1 95.56 80 THR A O 1
ATOM 669 N N . SER A 1 81 ? -19.031 -11.906 17.047 1 94.81 81 SER A N 1
ATOM 670 C CA . SER A 1 81 ? -20.094 -12.875 17.25 1 94.81 81 SER A CA 1
ATOM 671 C C . SER A 1 81 ? -21.078 -12.875 16.094 1 94.81 81 SER A C 1
ATOM 673 O O . SER A 1 81 ? -21.703 -13.898 15.789 1 94.81 81 SER A O 1
ATOM 675 N N . HIS A 1 82 ? -21.172 -11.727 15.391 1 93.56 82 HIS A N 1
ATOM 676 C CA . HIS A 1 82 ? -22.266 -11.609 14.438 1 93.56 82 HIS A CA 1
ATOM 677 C C . HIS A 1 82 ? -21.75 -11.359 13.023 1 93.56 82 HIS A C 1
ATOM 679 O O . HIS A 1 82 ? -22.438 -11.664 12.047 1 93.56 82 HIS A O 1
ATOM 685 N N . HIS A 1 83 ? -20.516 -10.797 12.914 1 95.44 83 HIS A N 1
ATOM 686 C CA . HIS A 1 83 ? -20.125 -10.25 11.625 1 95.44 83 HIS A CA 1
ATOM 687 C C . HIS A 1 83 ? -18.766 -10.781 11.18 1 95.44 83 HIS A C 1
ATOM 689 O O . HIS A 1 83 ? -18.234 -10.367 10.148 1 95.44 83 HIS A O 1
ATOM 695 N N . LEU A 1 84 ? -18.141 -11.68 11.961 1 96.81 84 LEU A N 1
ATOM 696 C CA . LEU A 1 84 ? -16.875 -12.32 11.586 1 96.81 84 LEU A CA 1
ATOM 697 C C . LEU A 1 84 ? -17.109 -13.781 11.188 1 96.81 84 LEU A C 1
ATOM 699 O O . LEU A 1 84 ? -17.688 -14.547 11.953 1 96.81 84 LEU A O 1
ATOM 703 N N . ILE A 1 85 ? -16.719 -14.164 10 1 96.88 85 ILE A N 1
ATOM 704 C CA . ILE A 1 85 ? -16.891 -15.516 9.492 1 96.88 85 ILE A CA 1
ATOM 705 C C . ILE A 1 85 ? -15.516 -16.156 9.266 1 96.88 85 ILE A C 1
ATOM 707 O O . ILE A 1 85 ? -14.758 -15.719 8.391 1 96.88 85 ILE A O 1
ATOM 711 N N . PRO A 1 86 ? -15.148 -17.156 10.023 1 96.44 86 PRO A N 1
ATOM 712 C CA . PRO A 1 86 ? -13.852 -17.812 9.828 1 96.44 86 PRO A CA 1
ATOM 713 C C . PRO A 1 86 ? -13.805 -18.641 8.555 1 96.44 86 PRO A C 1
ATOM 715 O O . PRO A 1 86 ? -14.789 -19.297 8.195 1 96.44 86 PRO A O 1
ATOM 718 N N . ILE A 1 87 ? -12.758 -18.516 7.801 1 97 87 ILE A N 1
ATOM 719 C CA . ILE A 1 87 ? -12.43 -19.344 6.645 1 97 87 ILE A CA 1
ATOM 720 C C . ILE A 1 87 ? -11.156 -20.141 6.922 1 97 87 ILE A C 1
ATOM 722 O O . ILE A 1 87 ? -10.062 -19.578 6.949 1 97 87 ILE A O 1
ATOM 726 N N . ASP A 1 88 ? -11.234 -21.484 7.074 1 95.06 88 ASP A N 1
ATOM 727 C CA . ASP A 1 88 ? -10.078 -22.312 7.371 1 95.06 88 ASP A CA 1
ATOM 728 C C . ASP A 1 88 ? -9.273 -22.609 6.102 1 95.06 88 ASP A C 1
ATOM 730 O O . ASP A 1 88 ? -9.625 -23.516 5.34 1 95.06 88 ASP A O 1
ATOM 734 N N . LEU A 1 89 ? -8.18 -21.969 5.984 1 92.75 89 LEU A N 1
ATOM 735 C CA . LEU A 1 89 ? -7.344 -22.156 4.801 1 92.75 89 LEU A CA 1
ATOM 736 C C . LEU A 1 89 ? -6.688 -23.531 4.801 1 92.75 89 LEU A C 1
ATOM 738 O O . LEU A 1 89 ? -6.395 -24.094 3.74 1 92.75 89 LEU A O 1
ATOM 742 N N . PHE A 1 90 ? -6.445 -24.062 5.988 1 90.25 90 PHE A N 1
ATOM 743 C CA . PHE A 1 90 ? -5.84 -25.375 6.086 1 90.25 90 PHE A CA 1
ATOM 744 C C . PHE A 1 90 ? -6.793 -26.453 5.57 1 90.25 90 PHE A C 1
ATOM 746 O O . PHE A 1 90 ? -6.363 -27.422 4.93 1 90.25 90 PHE A O 1
ATOM 753 N N . ALA A 1 91 ? -8.039 -26.25 5.785 1 93.75 91 ALA A N 1
ATOM 754 C CA . ALA A 1 91 ? -9.07 -27.172 5.312 1 93.75 91 ALA A CA 1
ATOM 755 C C . ALA A 1 91 ? -9.547 -26.797 3.912 1 93.75 91 ALA A C 1
ATOM 757 O O . ALA A 1 91 ? -10.492 -27.391 3.391 1 93.75 91 ALA A O 1
ATOM 758 N N . LYS A 1 92 ? -9.016 -25.75 3.316 1 94 92 LYS A N 1
ATOM 759 C CA . LYS A 1 92 ? -9.305 -25.281 1.966 1 94 92 LYS A CA 1
ATOM 760 C C . LYS A 1 92 ? -10.742 -24.781 1.854 1 94 92 LYS A C 1
ATOM 762 O O . LYS A 1 92 ? -11.391 -24.969 0.822 1 94 92 LYS A O 1
ATOM 767 N N . GLU A 1 93 ? -11.203 -24.281 2.928 1 96.12 93 GLU A N 1
ATOM 768 C CA . GLU A 1 93 ? -12.539 -23.688 2.891 1 96.12 93 GLU A CA 1
ATOM 769 C C . GLU A 1 93 ? -12.594 -22.516 1.929 1 96.12 93 GLU A C 1
ATOM 771 O O . GLU A 1 93 ? -13.664 -22.141 1.442 1 96.12 93 GLU A O 1
ATOM 776 N N . ASN A 1 94 ? -11.438 -21.891 1.686 1 94.56 94 ASN A N 1
ATOM 777 C CA . ASN A 1 94 ? -11.336 -20.766 0.753 1 94.56 94 ASN A CA 1
ATOM 778 C C . ASN A 1 94 ? -11.586 -21.219 -0.685 1 94.56 94 ASN A C 1
ATOM 780 O O . ASN A 1 94 ? -11.734 -20.391 -1.581 1 94.56 94 ASN A O 1
ATOM 784 N N . GLU A 1 95 ? -11.695 -22.484 -0.928 1 94.5 95 GLU A N 1
ATOM 785 C CA . GLU A 1 95 ? -11.922 -23 -2.273 1 94.5 95 GLU A CA 1
ATOM 786 C C . GLU A 1 95 ? -13.344 -23.531 -2.434 1 94.5 95 GLU A C 1
ATOM 788 O O . GLU A 1 95 ? -13.734 -23.953 -3.52 1 94.5 95 GLU A O 1
ATOM 793 N N . GLU A 1 96 ? -14.07 -23.453 -1.406 1 95.81 96 GLU A N 1
ATOM 794 C CA . GLU A 1 96 ? -15.461 -23.891 -1.458 1 95.81 96 GLU A CA 1
ATOM 795 C C . GLU A 1 96 ? -16.328 -22.891 -2.209 1 95.81 96 GLU A C 1
ATOM 797 O O . GLU A 1 96 ? -16.047 -21.688 -2.201 1 95.81 96 GLU A O 1
ATOM 802 N N . SER A 1 97 ? -17.391 -23.359 -2.754 1 95.06 97 SER A N 1
ATOM 803 C CA . SER A 1 97 ? -18.281 -22.547 -3.588 1 95.06 97 SER A CA 1
ATOM 804 C C . SER A 1 97 ? -18.859 -21.391 -2.805 1 95.06 97 SER A C 1
ATOM 806 O O . SER A 1 97 ? -19.047 -20.297 -3.348 1 95.06 97 SER A O 1
ATOM 808 N N . SER A 1 98 ? -19.125 -21.625 -1.57 1 94.25 98 SER A N 1
ATOM 809 C CA . SER A 1 98 ? -19.734 -20.594 -0.746 1 94.25 98 SER A CA 1
ATOM 810 C C . SER A 1 98 ? -18.828 -19.391 -0.597 1 94.25 98 SER A C 1
ATOM 812 O O . SER A 1 98 ? -19.281 -18.234 -0.662 1 94.25 98 SER A O 1
ATOM 814 N N . TYR A 1 99 ? -17.531 -19.641 -0.399 1 95.44 99 TYR A N 1
ATOM 815 C CA . TYR A 1 99 ? -16.609 -18.531 -0.23 1 95.44 99 TYR A CA 1
ATOM 816 C C . TYR A 1 99 ? -16.219 -17.938 -1.579 1 95.44 99 TYR A C 1
ATOM 818 O O . TYR A 1 99 ? -15.984 -16.734 -1.692 1 95.44 99 TYR A O 1
ATOM 826 N N . LEU A 1 100 ? -16.188 -18.812 -2.592 1 93.56 100 LEU A N 1
ATOM 827 C CA . LEU A 1 100 ? -15.82 -18.344 -3.924 1 93.56 100 LEU A CA 1
ATOM 828 C C . LEU A 1 100 ? -16.828 -17.328 -4.449 1 93.56 100 LEU A C 1
ATOM 830 O O . LEU A 1 100 ? -16.484 -16.484 -5.285 1 93.56 100 LEU A O 1
ATOM 834 N N . LYS A 1 101 ? -18.047 -17.359 -3.924 1 91.0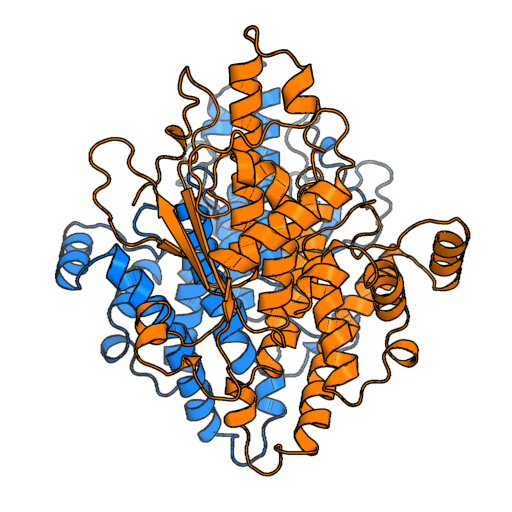6 101 LYS A N 1
ATOM 835 C CA . LYS A 1 101 ? -19.062 -16.375 -4.277 1 91.06 101 LYS A CA 1
ATOM 836 C C . LYS A 1 101 ? -18.719 -15.008 -3.68 1 91.06 101 LYS A C 1
ATOM 838 O O . LYS A 1 101 ? -19.141 -13.969 -4.207 1 91.06 101 LYS A O 1
ATOM 843 N N . ILE A 1 102 ? -17.984 -15.047 -2.566 1 92.56 102 ILE A N 1
ATOM 844 C CA . ILE A 1 102 ? -17.578 -13.82 -1.884 1 92.56 102 ILE A CA 1
ATOM 845 C C . ILE A 1 102 ? -16.281 -13.289 -2.492 1 92.56 102 ILE A C 1
ATOM 847 O O . ILE A 1 102 ? -16.234 -12.141 -2.93 1 92.56 102 ILE A O 1
ATOM 851 N N . ASN A 1 103 ? -15.305 -14.156 -2.516 1 92.88 103 ASN A N 1
ATOM 852 C CA . ASN A 1 103 ? -14 -13.797 -3.061 1 92.88 103 ASN A CA 1
ATOM 853 C C . ASN A 1 103 ? -13.461 -14.891 -3.979 1 92.88 103 ASN A C 1
ATOM 855 O O . ASN A 1 103 ? -12.758 -15.797 -3.523 1 92.88 103 ASN A O 1
ATOM 859 N N . PRO A 1 104 ? -13.68 -14.734 -5.195 1 90.69 104 PRO A N 1
ATOM 860 C CA . PRO A 1 104 ? -13.211 -15.75 -6.148 1 90.69 104 PRO A CA 1
ATOM 861 C C . PRO A 1 104 ? -11.688 -15.898 -6.148 1 90.69 104 PRO A C 1
ATOM 863 O O . PRO A 1 104 ? -11.164 -16.859 -6.719 1 90.69 104 PRO A O 1
ATOM 866 N N . MET A 1 105 ? -10.961 -15.023 -5.484 1 87.75 105 MET A N 1
ATOM 867 C CA . MET A 1 105 ? -9.5 -15.078 -5.438 1 87.75 105 MET A CA 1
ATOM 868 C C . MET A 1 105 ? -9.031 -16.016 -4.332 1 87.75 105 MET A C 1
ATOM 870 O O . MET A 1 105 ? -7.832 -16.297 -4.215 1 87.75 105 MET A O 1
ATOM 874 N N . LYS A 1 106 ? -9.906 -16.406 -3.553 1 92.31 106 LYS A N 1
ATOM 875 C CA . LYS A 1 106 ? -9.656 -17.453 -2.553 1 92.31 106 LYS A CA 1
ATOM 876 C C . LYS A 1 106 ? -8.719 -16.938 -1.457 1 92.31 106 LYS A C 1
ATOM 878 O O . LYS A 1 106 ? -7.938 -17.703 -0.896 1 92.31 106 LYS A O 1
ATOM 883 N N . GLN A 1 107 ? -8.703 -15.656 -1.265 1 93.62 107 GLN A N 1
ATOM 884 C CA . GLN A 1 107 ? -7.84 -15.07 -0.244 1 93.62 107 GLN A CA 1
ATOM 885 C C . GLN A 1 107 ? -8.656 -14.523 0.923 1 93.62 107 GLN A C 1
ATOM 887 O O . GLN A 1 107 ? -9.867 -14.32 0.799 1 93.62 107 GLN A O 1
ATOM 892 N N . VAL A 1 108 ? -8.094 -14.445 2.033 1 96 108 VAL A N 1
ATOM 893 C CA . VAL A 1 108 ? -8.578 -13.688 3.184 1 96 108 VAL A CA 1
ATOM 894 C C . VAL A 1 108 ? -7.566 -12.602 3.549 1 96 108 VAL A C 1
ATOM 896 O O . VAL A 1 108 ? -6.383 -12.711 3.227 1 96 108 VAL A O 1
ATOM 899 N N . PRO A 1 109 ? -7.957 -11.531 4.172 1 97.75 109 PRO A N 1
ATOM 900 C CA . PRO A 1 109 ? -9.32 -11.18 4.574 1 97.75 109 PRO A CA 1
ATOM 901 C C . PRO A 1 109 ? -10.156 -10.641 3.42 1 97.75 109 PRO A C 1
ATOM 903 O O . PRO A 1 109 ? -9.609 -10.195 2.408 1 97.75 109 PRO A O 1
ATOM 906 N N . ALA A 1 110 ? -11.391 -10.75 3.473 1 97.88 110 ALA A N 1
ATOM 907 C CA . ALA A 1 110 ? -12.375 -10.07 2.637 1 97.88 110 ALA A CA 1
ATOM 908 C C . ALA A 1 110 ? -13.438 -9.375 3.488 1 97.88 110 ALA A C 1
ATOM 910 O O . ALA A 1 110 ? -14.031 -10 4.371 1 97.88 110 ALA A O 1
ATOM 911 N N . LEU A 1 111 ? -13.602 -8.117 3.328 1 97.25 111 LEU A N 1
ATOM 912 C CA . LEU A 1 111 ? -14.594 -7.336 4.055 1 97.25 111 LEU A CA 1
ATOM 913 C C . LEU A 1 111 ? -15.773 -6.98 3.152 1 97.25 111 LEU A C 1
ATOM 915 O O . LEU A 1 111 ? -15.609 -6.266 2.16 1 97.25 111 LEU A O 1
ATOM 919 N N . VAL A 1 112 ? -16.953 -7.465 3.449 1 94.62 112 VAL A N 1
ATOM 920 C CA . VAL A 1 112 ? -18.172 -7.125 2.713 1 94.62 112 VAL A CA 1
ATOM 921 C C . VAL A 1 112 ? -18.844 -5.914 3.355 1 94.62 112 VAL A C 1
ATOM 923 O O . VAL A 1 112 ? -19.109 -5.91 4.562 1 94.62 112 VAL A O 1
ATOM 926 N N . VAL A 1 113 ? -19.062 -4.918 2.617 1 91.5 113 VAL A N 1
ATOM 927 C CA . VAL A 1 113 ? -19.734 -3.707 3.066 1 91.5 113 VAL A CA 1
ATOM 928 C C . VAL A 1 113 ? -21.094 -3.598 2.389 1 91.5 113 VAL A C 1
ATOM 930 O O . VAL A 1 113 ? -21.188 -3.564 1.159 1 91.5 113 VAL A O 1
ATOM 933 N N . LYS A 1 114 ? -22.141 -3.477 3.164 1 86.12 114 LYS A N 1
ATOM 934 C CA . LYS A 1 114 ? -23.5 -3.355 2.658 1 86.12 114 LYS A CA 1
ATOM 935 C C . LYS A 1 114 ? -24.156 -2.078 3.164 1 86.12 114 LYS A C 1
ATOM 937 O O . LYS A 1 114 ? -23.984 -1.693 4.32 1 86.12 114 LYS A O 1
ATOM 942 N N . ALA A 1 115 ? -24.859 -1.466 2.227 1 78.5 115 ALA A N 1
ATOM 943 C CA . ALA A 1 115 ? -25.703 -0.358 2.656 1 78.5 115 ALA A CA 1
ATOM 944 C C . ALA A 1 115 ? -27.016 -0.869 3.252 1 78.5 115 ALA A C 1
ATOM 946 O O . ALA A 1 115 ? -27.609 -1.825 2.742 1 78.5 115 ALA A O 1
ATOM 947 N N . LEU A 1 116 ? -27.438 -0.21 4.312 1 75.5 116 LEU A N 1
ATOM 948 C CA . LEU A 1 116 ? -28.688 -0.582 4.949 1 75.5 116 LEU A CA 1
ATOM 949 C C . LEU A 1 116 ? -29.812 0.36 4.523 1 75.5 116 LEU A C 1
ATOM 951 O O . LEU A 1 116 ? -29.609 1.566 4.387 1 75.5 116 LEU A O 1
ATOM 955 N N . ASP A 1 117 ? -30.766 0.068 3.398 1 60.06 117 ASP A N 1
ATOM 956 C CA . ASP A 1 117 ? -31.875 0.904 2.967 1 60.06 117 ASP A CA 1
ATOM 957 C C . ASP A 1 117 ? -32.938 1.03 4.07 1 60.06 117 ASP A C 1
ATOM 959 O O . ASP A 1 117 ? -33.438 0.024 4.57 1 60.06 117 ASP A O 1
ATOM 963 N N . ARG A 1 118 ? -33.281 2.293 4.672 1 51.41 118 ARG A N 1
ATOM 964 C CA . ARG A 1 118 ? -34.469 2.395 5.527 1 51.41 118 ARG A CA 1
ATOM 965 C C . ARG A 1 118 ? -35.719 2.068 4.754 1 51.41 118 ARG A C 1
ATOM 967 O O . ARG A 1 118 ? -36.688 1.549 5.32 1 51.41 118 ARG A O 1
ATOM 974 N N . GLU A 1 119 ? -36 2.715 3.609 1 49.88 119 GLU A N 1
ATOM 975 C CA . GLU A 1 119 ? -37.25 2.451 2.891 1 49.88 119 GLU A CA 1
ATOM 976 C C . GLU A 1 119 ? -37.094 1.289 1.916 1 49.88 119 GLU A C 1
ATOM 978 O O . GLU A 1 119 ? -38.031 0.505 1.718 1 49.88 119 GLU A O 1
ATOM 983 N N . LYS A 1 120 ? -36.75 1.521 0.724 1 42.31 120 LYS A N 1
ATOM 984 C CA . LYS A 1 120 ? -36.562 0.504 -0.311 1 42.31 120 LYS A CA 1
ATOM 985 C C . LYS A 1 120 ? -35.156 -0.024 -0.344 1 42.31 120 LYS A C 1
ATOM 987 O O . LYS A 1 120 ? -34.25 0.662 -0.812 1 42.31 120 LYS A O 1
ATOM 992 N N . VAL A 1 121 ? -34.719 -0.594 0.637 1 41.19 121 VAL A N 1
ATOM 993 C CA . VAL A 1 121 ? -33.344 -1.048 0.795 1 41.19 121 VAL A CA 1
ATOM 994 C C . VAL A 1 121 ? -33 -2.043 -0.309 1 41.19 121 VAL A C 1
ATOM 996 O O . VAL A 1 121 ? -33.375 -3.217 -0.237 1 41.19 121 VAL A O 1
ATOM 999 N N . GLU A 1 122 ? -33.438 -1.788 -1.551 1 41.03 122 GLU A N 1
ATOM 1000 C CA . GLU A 1 122 ? -33.062 -2.949 -2.35 1 41.03 122 GLU A CA 1
ATOM 1001 C C . GLU A 1 122 ? -31.625 -3.369 -2.066 1 41.03 122 GLU A C 1
ATOM 1003 O O . GLU A 1 122 ? -30.75 -2.52 -1.896 1 41.03 122 GLU A O 1
ATOM 1008 N N . GLU A 1 123 ? -31.547 -4.426 -1.471 1 44.88 123 GLU A N 1
ATOM 1009 C CA . GLU A 1 123 ? -30.406 -5.266 -1.113 1 44.88 123 GLU A CA 1
ATOM 1010 C C . GLU A 1 123 ? -29.375 -5.32 -2.246 1 44.88 123 GLU A C 1
ATOM 1012 O O . GLU A 1 123 ? -29.531 -6.098 -3.189 1 44.88 123 GLU A O 1
ATOM 1017 N N . LYS A 1 124 ? -29.125 -4.211 -2.951 1 50 124 LYS A N 1
ATOM 1018 C CA . LYS A 1 124 ? -28.031 -4.711 -3.793 1 50 124 LYS A CA 1
ATOM 1019 C C . LYS A 1 124 ? -26.875 -5.23 -2.947 1 50 124 LYS A C 1
ATOM 1021 O O . LYS A 1 124 ? -26.703 -4.82 -1.798 1 50 124 LYS A O 1
ATOM 1026 N N . ASP A 1 125 ? -26.172 -6.426 -3.391 1 61.84 125 ASP A N 1
ATOM 1027 C CA . ASP A 1 125 ? -25.031 -7.172 -2.879 1 61.84 125 ASP A CA 1
ATOM 1028 C C . ASP A 1 125 ? -23.938 -6.23 -2.381 1 61.84 125 ASP A C 1
ATOM 1030 O O . ASP A 1 125 ? -23.828 -5.094 -2.846 1 61.84 125 ASP A O 1
ATOM 1034 N N . GLY A 1 126 ? -23.5 -6.262 -1.177 1 78.44 126 GLY A N 1
ATOM 1035 C CA . GLY A 1 126 ? -22.375 -5.547 -0.588 1 78.44 126 GLY A CA 1
ATOM 1036 C C . GLY A 1 126 ? -21.156 -5.527 -1.48 1 78.44 126 GLY A C 1
ATOM 1037 O O . GLY A 1 126 ? -21.141 -6.172 -2.531 1 78.44 126 GLY A O 1
ATOM 1038 N N . ILE A 1 127 ? -20.453 -4.535 -1.339 1 86.44 127 ILE A N 1
ATOM 1039 C CA . ILE A 1 127 ? -19.156 -4.469 -2.002 1 86.44 127 ILE A CA 1
ATOM 1040 C C . ILE A 1 127 ? -18.125 -5.258 -1.2 1 86.44 127 ILE A C 1
ATOM 1042 O O . ILE A 1 127 ? -18.094 -5.18 0.03 1 86.44 127 ILE A O 1
ATOM 1046 N N . VAL A 1 128 ? -17.406 -6.094 -1.929 1 92.31 128 VAL A N 1
ATOM 1047 C CA . VAL A 1 128 ? -16.375 -6.887 -1.271 1 92.31 128 VAL A CA 1
ATOM 1048 C C . VAL A 1 128 ? -15.039 -6.168 -1.36 1 92.31 128 VAL A C 1
ATOM 1050 O O . VAL A 1 128 ? -14.57 -5.848 -2.455 1 92.31 128 VAL A O 1
ATOM 1053 N N . LEU A 1 129 ? -14.484 -5.887 -0.262 1 96.12 129 LEU A N 1
ATOM 1054 C CA . LEU A 1 129 ? -13.164 -5.277 -0.167 1 96.12 129 LEU A CA 1
ATOM 1055 C C . LEU A 1 129 ? -12.102 -6.328 0.123 1 96.12 129 LEU A C 1
ATOM 1057 O O . LEU A 1 129 ? -12.227 -7.105 1.074 1 96.12 129 LEU A O 1
ATOM 1061 N N . THR A 1 130 ? -11.047 -6.309 -0.753 1 96.81 130 THR A N 1
ATOM 1062 C CA . THR A 1 130 ? -9.938 -7.234 -0.549 1 96.81 130 THR A CA 1
ATOM 1063 C C . THR A 1 130 ? -8.609 -6.48 -0.504 1 96.81 130 THR A C 1
ATOM 1065 O O . THR A 1 130 ? -8.555 -5.289 -0.811 1 96.81 130 THR A O 1
ATOM 1068 N N . GLN A 1 131 ? -7.562 -7.242 -0.154 1 97.88 131 GLN A N 1
ATOM 1069 C CA . GLN A 1 131 ? -6.234 -6.695 0.109 1 97.88 131 GLN A CA 1
ATOM 1070 C C . GLN A 1 131 ? -6.195 -5.961 1.445 1 97.88 131 GLN A C 1
ATOM 1072 O O . GLN A 1 131 ? -6.953 -5.012 1.659 1 97.88 131 GLN A O 1
ATOM 1077 N N . SER A 1 132 ? -5.297 -6.359 2.242 1 98.44 132 SER A N 1
ATOM 1078 C CA . SER A 1 132 ? -5.332 -5.969 3.648 1 98.44 132 SER A CA 1
ATOM 1079 C C . SER A 1 132 ? -5.047 -4.48 3.818 1 98.44 132 SER A C 1
ATOM 1081 O O . SER A 1 132 ? -5.766 -3.785 4.539 1 98.44 132 SER A O 1
ATOM 1083 N N . LEU A 1 133 ? -4.008 -3.955 3.129 1 98.75 133 LEU A N 1
ATOM 1084 C CA . LEU A 1 133 ? -3.654 -2.559 3.35 1 98.75 133 LEU A CA 1
ATOM 1085 C C . LEU A 1 133 ? -4.75 -1.632 2.834 1 98.75 133 LEU A C 1
ATOM 1087 O O . LEU A 1 133 ? -5.168 -0.707 3.535 1 98.75 133 LEU A O 1
ATOM 1091 N N . PRO A 1 134 ? -5.336 -1.887 1.639 1 98.38 134 PRO A N 1
ATOM 1092 C CA . PRO A 1 134 ? -6.473 -1.084 1.183 1 98.38 134 PRO A CA 1
ATOM 1093 C C . PRO A 1 134 ? -7.66 -1.143 2.143 1 98.38 134 PRO A C 1
ATOM 1095 O O . PRO A 1 134 ? -8.344 -0.137 2.346 1 98.38 134 PRO A O 1
ATOM 1098 N N . ILE A 1 135 ? -7.926 -2.289 2.744 1 98.31 135 ILE A N 1
ATOM 1099 C CA . ILE A 1 135 ? -9.023 -2.406 3.697 1 98.31 135 ILE A CA 1
ATOM 1100 C C . ILE A 1 135 ? -8.75 -1.525 4.914 1 98.31 135 ILE A C 1
ATOM 1102 O O . ILE A 1 135 ? -9.633 -0.784 5.363 1 98.31 135 ILE A O 1
ATOM 1106 N N . VAL A 1 136 ? -7.531 -1.562 5.453 1 98.5 136 VAL A N 1
ATOM 1107 C CA . VAL A 1 136 ? -7.152 -0.758 6.609 1 98.5 136 VAL A CA 1
ATOM 1108 C C . VAL A 1 136 ? -7.305 0.725 6.281 1 98.5 136 VAL A C 1
ATOM 1110 O O . VAL A 1 136 ? -7.848 1.494 7.078 1 98.5 136 VAL A O 1
ATOM 1113 N N . GLU A 1 137 ? -6.867 1.105 5.117 1 97.25 137 GLU A N 1
ATOM 1114 C CA . GLU A 1 137 ? -6.945 2.504 4.703 1 97.25 137 GLU A CA 1
ATOM 1115 C C . GLU A 1 137 ? -8.398 2.938 4.5 1 97.25 137 GLU A C 1
ATOM 1117 O O . GLU A 1 137 ? -8.75 4.082 4.793 1 97.25 137 GLU A O 1
ATOM 1122 N N . PHE A 1 138 ? -9.203 2.061 3.957 1 96 138 PHE A N 1
ATOM 1123 C CA . PHE A 1 138 ? -10.625 2.342 3.799 1 96 138 PHE A CA 1
ATOM 1124 C C . PHE A 1 138 ? -11.273 2.633 5.145 1 96 138 PHE A C 1
ATOM 1126 O O . PHE A 1 138 ? -11.992 3.621 5.293 1 96 138 PHE A O 1
ATOM 1133 N N . LEU A 1 139 ? -10.992 1.764 6.125 1 96.06 139 LEU A N 1
ATOM 1134 C CA . LEU A 1 139 ? -11.547 1.939 7.461 1 96.06 139 LEU A CA 1
ATOM 1135 C C . LEU A 1 139 ? -11.094 3.264 8.07 1 96.06 139 LEU A C 1
ATOM 1137 O O . LEU A 1 139 ? -11.906 3.99 8.656 1 96.06 139 LEU A O 1
ATOM 1141 N N . ASP A 1 140 ? -9.844 3.535 7.906 1 94.19 140 ASP A N 1
ATOM 1142 C CA . ASP A 1 140 ? -9.273 4.77 8.445 1 94.19 140 ASP A CA 1
ATOM 1143 C C . ASP A 1 140 ? -9.914 5.992 7.793 1 94.19 140 ASP A C 1
ATOM 1145 O O . ASP A 1 140 ? -10.25 6.961 8.477 1 94.19 140 ASP A O 1
ATOM 1149 N N . HIS A 1 141 ? -10.094 5.953 6.484 1 92.81 141 HIS A N 1
ATOM 1150 C CA . HIS A 1 141 ? -10.703 7.074 5.77 1 92.81 141 HIS A CA 1
ATOM 1151 C C . HIS A 1 141 ? -12.18 7.207 6.109 1 92.81 141 HIS A C 1
ATOM 1153 O O . HIS A 1 141 ? -12.695 8.32 6.234 1 92.81 141 HIS A O 1
ATOM 1159 N N . LEU A 1 142 ? -12.859 6.117 6.211 1 90.81 142 LEU A N 1
ATOM 1160 C CA . LEU A 1 142 ? -14.258 6.145 6.602 1 90.81 142 LEU A CA 1
ATOM 1161 C C . LEU A 1 142 ? -14.445 6.848 7.941 1 90.81 142 LEU A C 1
ATOM 1163 O O . LEU A 1 142 ? -15.352 7.66 8.102 1 90.81 142 LEU A O 1
ATOM 1167 N N . VAL A 1 143 ? -13.578 6.574 8.883 1 90.12 143 VAL A N 1
ATOM 1168 C CA . VAL A 1 143 ? -13.633 7.195 10.203 1 90.12 143 VAL A CA 1
ATOM 1169 C C . VAL A 1 143 ? -13.398 8.695 10.07 1 90.12 143 VAL A C 1
ATOM 1171 O O . VAL A 1 143 ? -14.023 9.492 10.773 1 90.12 143 VAL A O 1
ATOM 1174 N N . GLN A 1 144 ? -12.492 9.047 9.18 1 86.69 144 GLN A N 1
ATOM 1175 C CA . GLN A 1 144 ? -12.25 10.469 8.938 1 86.69 144 GLN A CA 1
ATOM 1176 C C . GLN A 1 144 ? -13.5 11.156 8.391 1 86.69 144 GLN A C 1
ATOM 1178 O O . GLN A 1 144 ? -13.812 12.281 8.789 1 86.69 144 GLN A O 1
ATOM 1183 N N . VAL A 1 145 ? -14.117 10.516 7.496 1 84.88 145 VAL A N 1
ATOM 1184 C CA . VAL A 1 145 ? -15.336 11.055 6.898 1 84.88 145 VAL A CA 1
ATOM 1185 C C . VAL A 1 145 ? -16.406 11.203 7.973 1 84.88 145 VAL A C 1
ATOM 1187 O O . VAL A 1 145 ? -17.094 12.227 8.039 1 84.88 145 VAL A O 1
ATOM 1190 N N . ILE A 1 146 ? -16.531 10.195 8.75 1 82.81 146 ILE A N 1
ATOM 1191 C CA . ILE A 1 146 ? -17.516 10.211 9.828 1 82.81 146 ILE A CA 1
ATOM 1192 C C . ILE A 1 146 ? -17.219 11.375 10.773 1 82.81 146 ILE A C 1
ATOM 1194 O O . ILE A 1 146 ? -18.125 12.117 11.156 1 82.81 146 ILE A O 1
ATOM 1198 N N . ARG A 1 147 ? -16.016 11.578 11.133 1 81.19 147 ARG A N 1
ATOM 1199 C CA . ARG A 1 147 ? -15.617 12.641 12.039 1 81.19 147 ARG A CA 1
ATOM 1200 C C . ARG A 1 147 ? -15.922 14.016 11.445 1 81.19 147 ARG A C 1
ATOM 1202 O O . ARG A 1 147 ? -16.406 14.906 12.148 1 81.19 147 ARG A O 1
ATOM 1209 N N . SER A 1 148 ? -15.562 14.141 10.219 1 79.81 148 SER A N 1
ATOM 1210 C CA . SER A 1 148 ? -15.82 15.406 9.539 1 79.81 148 SER A CA 1
ATOM 1211 C C . SER A 1 148 ? -17.312 15.719 9.492 1 79.81 148 SER A C 1
ATOM 1213 O O . SER A 1 148 ? -17.719 16.875 9.656 1 79.81 148 SER A O 1
ATOM 1215 N N . ASN A 1 149 ? -18.062 14.75 9.234 1 73.75 149 ASN A N 1
ATOM 1216 C CA . ASN A 1 149 ? -19.516 14.906 9.195 1 73.75 149 ASN A CA 1
ATOM 1217 C C . ASN A 1 149 ? -20.078 15.273 10.562 1 73.75 149 ASN A C 1
ATOM 1219 O O . ASN A 1 149 ? -20.984 16.094 10.672 1 73.75 149 ASN A O 1
ATOM 1223 N N . ASP A 1 150 ? -19.578 14.664 11.516 1 72.19 150 ASP A N 1
ATOM 1224 C CA . ASP A 1 150 ? -20.031 14.945 12.875 1 72.19 150 ASP A CA 1
ATOM 1225 C C . ASP A 1 150 ? -19.688 16.375 13.281 1 72.19 150 ASP A C 1
ATOM 1227 O O . ASP A 1 150 ? -20.453 17.031 13.992 1 72.19 150 ASP A O 1
ATOM 1231 N N . GLN A 1 151 ? -18.609 16.844 12.906 1 70.75 151 GLN A N 1
ATOM 1232 C CA . GLN A 1 151 ? -18.172 18.203 13.219 1 70.75 151 GLN A CA 1
ATOM 1233 C C . GLN A 1 151 ? -19.062 19.234 12.516 1 70.75 151 GLN A C 1
ATOM 1235 O O . GLN A 1 151 ? -19.344 20.297 13.07 1 70.75 151 GLN A O 1
ATOM 1240 N N . LYS A 1 152 ? -19.469 18.984 11.406 1 67.88 152 LYS A N 1
ATOM 1241 C CA . LYS A 1 152 ? -20.328 19.891 10.641 1 67.88 152 LYS A CA 1
ATOM 1242 C C . LYS A 1 152 ? -21.703 20.016 11.281 1 67.88 152 LYS A C 1
ATOM 1244 O O . LYS A 1 152 ? -22.312 21.094 11.234 1 67.88 152 LYS A O 1
ATOM 1249 N N . HIS A 1 153 ? -22.172 19.031 11.742 1 60.38 153 HIS A N 1
ATOM 1250 C CA . HIS A 1 153 ? -23.516 19.047 12.281 1 60.38 153 HIS A CA 1
ATOM 1251 C C . HIS A 1 153 ? -23.516 19.391 13.766 1 60.38 153 HIS A C 1
ATOM 1253 O O . HIS A 1 153 ? -24.578 19.609 14.359 1 60.38 153 HIS A O 1
ATOM 1259 N N . SER A 1 154 ? -22.391 19.266 14.391 1 55.72 154 SER A N 1
ATOM 1260 C CA . SER A 1 154 ? -22.344 19.641 15.797 1 55.72 154 SER A CA 1
ATOM 1261 C C . SER A 1 154 ? -22.438 21.156 15.961 1 55.72 154 SER A C 1
ATOM 1263 O O . SER A 1 154 ? -22.5 21.672 17.078 1 55.72 154 SER A O 1
ATOM 1265 N N . SER A 1 155 ? -22.172 22.078 15.023 1 46.31 155 SER A N 1
ATOM 1266 C CA . SER A 1 155 ? -22.422 23.484 15.312 1 46.31 155 SER A CA 1
ATOM 1267 C C . SER A 1 155 ? -23.812 23.703 15.914 1 46.31 155 SER A C 1
ATOM 1269 O O . SER A 1 155 ? -24.125 24.781 16.406 1 46.31 155 SER A O 1
ATOM 1271 N N . GLY A 1 156 ? -24.859 22.938 15.617 1 38.53 156 GLY A N 1
ATOM 1272 C CA . GLY A 1 156 ? -26.078 23.094 16.422 1 38.53 156 GLY A CA 1
ATOM 1273 C C . GLY A 1 156 ? -25.953 22.5 17.812 1 38.53 156 GLY A C 1
ATOM 1274 O O . GLY A 1 156 ? -24.891 22.016 18.203 1 38.53 156 GLY A O 1
ATOM 1275 N N . SER A 1 157 ? -27.219 22.359 18.703 1 36.47 157 SER A N 1
ATOM 1276 C CA . SER A 1 157 ? -27.391 21.969 20.109 1 36.47 157 SER A CA 1
ATOM 1277 C C . SER A 1 157 ? -26.703 20.641 20.391 1 36.47 157 SER A C 1
ATOM 1279 O O . SER A 1 157 ? -26.969 20.016 21.422 1 36.47 157 SER A O 1
ATOM 1281 N N . ILE A 1 158 ? -26.297 19.953 19.422 1 39.44 158 ILE A N 1
ATOM 1282 C CA . ILE A 1 158 ? -25.734 18.703 19.922 1 39.44 158 ILE A CA 1
ATOM 1283 C C . ILE A 1 158 ? -24.531 19 20.797 1 39.44 158 ILE A C 1
ATOM 1285 O O . ILE A 1 158 ? -23.594 19.688 20.375 1 39.44 158 ILE A O 1
ATOM 1289 N N . ASN A 1 159 ? -24.594 19.031 22.078 1 36.91 159 ASN A N 1
ATOM 1290 C CA . ASN A 1 159 ? -23.641 19.25 23.156 1 36.91 159 ASN A CA 1
ATOM 1291 C C . ASN A 1 159 ? -22.266 18.656 22.828 1 36.91 159 ASN A C 1
ATOM 1293 O O . ASN A 1 159 ? -22.172 17.484 22.453 1 36.91 159 ASN A O 1
ATOM 1297 N N . ASN A 1 160 ? -21.266 19.391 22.359 1 41.09 160 ASN A N 1
ATOM 1298 C CA . ASN A 1 160 ? -19.828 19.141 22.297 1 41.09 160 ASN A CA 1
ATOM 1299 C C . ASN A 1 160 ? -19.438 17.938 23.156 1 41.09 160 ASN A C 1
ATOM 1301 O O . ASN A 1 160 ? -18.312 17.453 23.062 1 41.09 160 ASN A O 1
ATOM 1305 N N . LYS A 1 161 ? -20.266 17.719 24.141 1 40.25 161 LYS A N 1
ATOM 1306 C CA . LYS A 1 161 ? -20.016 16.672 25.125 1 40.25 161 LYS A CA 1
ATOM 1307 C C . LYS A 1 161 ? -20.141 15.281 24.484 1 40.25 161 LYS A C 1
ATOM 1309 O O . LYS A 1 161 ? -19.5 14.328 24.938 1 40.25 161 LYS A O 1
ATOM 1314 N N . GLU A 1 162 ? -20.953 15.086 23.547 1 41.38 162 GLU A N 1
ATOM 1315 C CA . GLU A 1 162 ? -21.219 13.75 23 1 41.38 162 GLU A CA 1
ATOM 1316 C C . GLU A 1 162 ? -20.125 13.312 22.047 1 41.38 162 GLU A C 1
ATOM 1318 O O . GLU A 1 162 ? -19.781 12.125 21.984 1 41.38 162 GLU A O 1
ATOM 1323 N N . THR A 1 163 ? -19.609 14.102 21.188 1 44.88 163 THR A N 1
ATOM 1324 C CA . THR A 1 163 ? -18.516 13.742 20.281 1 44.88 163 THR A CA 1
ATOM 1325 C C . THR A 1 163 ? -17.234 13.477 21.078 1 44.88 163 THR A C 1
ATOM 1327 O O . THR A 1 163 ? -16.375 12.719 20.625 1 44.88 163 THR A O 1
ATOM 1330 N N . SER A 1 164 ? -17.141 14.258 22.266 1 43.47 164 SER A N 1
ATOM 1331 C CA . SER A 1 164 ? -16 14.117 23.156 1 43.47 164 SER A CA 1
ATOM 1332 C C . SER A 1 164 ? -15.945 12.727 23.766 1 43.47 164 SER A C 1
ATOM 1334 O O . SER A 1 164 ? -14.945 12.352 24.375 1 43.47 164 SER A O 1
ATOM 1336 N N . GLN A 1 165 ? -17.109 12.141 23.672 1 41.91 165 GLN A N 1
ATOM 1337 C CA . GLN A 1 165 ? -17.234 10.906 24.438 1 41.91 165 GLN A CA 1
ATOM 1338 C C . GLN A 1 165 ? -16.516 9.758 23.766 1 41.91 165 GLN A C 1
ATOM 1340 O O . GLN A 1 165 ? -16.25 8.727 24.375 1 41.91 165 GLN A O 1
ATOM 1345 N N . TYR A 1 166 ? -16.359 9.898 22.406 1 47.25 166 TYR A N 1
ATOM 1346 C CA . TYR A 1 166 ? -15.688 8.742 21.844 1 47.25 166 TYR A CA 1
ATOM 1347 C C . TYR A 1 166 ? -14.188 8.969 21.75 1 47.25 166 TYR A C 1
ATOM 1349 O O . TYR A 1 166 ? -13.742 10.008 21.25 1 47.25 166 TYR A O 1
ATOM 1357 N N . PRO A 1 167 ? -13.633 8.258 22.672 1 47.78 167 PRO A N 1
ATOM 1358 C CA . PRO A 1 167 ? -12.18 8.422 22.594 1 47.78 167 PRO A CA 1
ATOM 1359 C C . PRO A 1 167 ? -11.672 8.445 21.141 1 47.78 167 PRO A C 1
ATOM 1361 O O . PRO A 1 167 ? -11.953 7.527 20.375 1 47.78 167 PRO A O 1
ATOM 1364 N N . LEU A 1 168 ? -11.539 9.641 20.609 1 55.59 168 LEU A N 1
ATOM 1365 C CA . LEU A 1 168 ? -10.992 9.844 19.281 1 55.59 168 LEU A CA 1
ATOM 1366 C C . LEU A 1 168 ? -9.68 9.078 19.109 1 55.59 168 LEU A C 1
ATOM 1368 O O . LEU A 1 168 ? -8.672 9.422 19.719 1 55.59 168 LEU A O 1
ATOM 1372 N N . ARG A 1 169 ? -9.945 7.766 18.609 1 66.19 169 ARG A N 1
ATOM 1373 C CA . ARG A 1 169 ? -8.703 7.055 18.312 1 66.19 169 ARG A CA 1
ATOM 1374 C C . ARG A 1 169 ? -7.973 7.688 17.141 1 66.19 169 ARG A C 1
ATOM 1376 O O . ARG A 1 169 ? -8.594 8.336 16.297 1 66.19 169 ARG A O 1
ATOM 1383 N N . THR A 1 170 ? -6.715 7.582 17.266 1 82.06 170 THR A N 1
ATOM 1384 C CA . THR A 1 170 ? -5.801 8.164 16.297 1 82.06 170 THR A CA 1
ATOM 1385 C C . THR A 1 170 ? -5.938 7.477 14.938 1 82.06 170 THR A C 1
ATOM 1387 O O . THR A 1 170 ? -6.41 6.34 14.859 1 82.06 170 THR A O 1
ATOM 1390 N N . TYR A 1 171 ? -5.738 8.227 13.953 1 91.75 171 TYR A N 1
ATOM 1391 C CA . TYR A 1 171 ? -5.691 7.652 12.617 1 91.75 171 TYR A CA 1
ATOM 1392 C C . TYR A 1 171 ? -4.488 6.727 12.469 1 91.75 171 TYR A C 1
ATOM 1394 O O . TYR A 1 171 ? -3.436 6.961 13.055 1 91.75 171 TYR A O 1
ATOM 1402 N N . LEU A 1 172 ? -4.719 5.742 11.742 1 96.5 172 LEU A N 1
ATOM 1403 C CA . LEU A 1 172 ? -3.686 4.723 11.57 1 96.5 172 LEU A CA 1
ATOM 1404 C C . LEU A 1 172 ? -2.656 5.16 10.539 1 96.5 172 LEU A C 1
ATOM 1406 O O . LEU A 1 172 ? -1.567 4.586 10.453 1 96.5 172 LEU A O 1
ATOM 1410 N N . ILE A 1 173 ? -3.016 6.105 9.719 1 96 173 ILE A N 1
ATOM 1411 C CA . ILE A 1 173 ? -2.078 6.738 8.805 1 96 173 ILE A CA 1
ATOM 1412 C C . ILE A 1 173 ? -1.985 8.234 9.102 1 96 173 ILE A C 1
ATOM 1414 O O . ILE A 1 173 ? -2.811 9.016 8.633 1 96 173 ILE A O 1
ATOM 1418 N N . PRO A 1 174 ? -0.92 8.641 9.82 1 90.5 174 PRO A N 1
ATOM 1419 C CA . PRO A 1 174 ? -0.789 10.062 10.133 1 90.5 174 PRO A CA 1
ATOM 1420 C C . PRO A 1 174 ? -0.512 10.914 8.898 1 90.5 174 PRO A C 1
ATOM 1422 O O . PRO A 1 174 ? 0.485 10.703 8.203 1 90.5 174 PRO A O 1
ATOM 1425 N N . LYS A 1 175 ? -1.404 11.883 8.633 1 83.81 175 LYS A N 1
ATOM 1426 C CA . LYS A 1 175 ? -1.281 12.664 7.402 1 83.81 175 LYS A CA 1
ATOM 1427 C C . LYS A 1 175 ? -0.718 14.055 7.688 1 83.81 175 LYS A C 1
ATOM 1429 O O . LYS A 1 175 ? -0.491 14.836 6.762 1 83.81 175 LYS A O 1
ATOM 1434 N N . SER A 1 176 ? -0.406 14.328 8.898 1 77.75 176 SER A N 1
ATOM 1435 C CA . SER A 1 176 ? 0.018 15.68 9.273 1 77.75 176 SER A CA 1
ATOM 1436 C C . SER A 1 176 ? 1.456 15.945 8.836 1 77.75 176 SER A C 1
ATOM 1438 O O . SER A 1 176 ? 1.855 17.094 8.672 1 77.75 176 SER A O 1
ATOM 1440 N N . ASP A 1 177 ? 2.201 14.898 8.664 1 84.12 177 ASP A N 1
ATOM 1441 C CA . ASP A 1 177 ? 3.592 14.992 8.234 1 84.12 177 ASP A CA 1
ATOM 1442 C C . ASP A 1 177 ? 3.873 14.031 7.078 1 84.12 177 ASP A C 1
ATOM 1444 O O . ASP A 1 177 ? 3.705 12.812 7.223 1 84.12 177 ASP A O 1
ATOM 1448 N N . LEU A 1 178 ? 4.371 14.633 6.012 1 88.88 178 LEU A N 1
ATOM 1449 C CA . LEU A 1 178 ? 4.574 13.898 4.77 1 88.88 178 LEU A CA 1
ATOM 1450 C C . LEU A 1 178 ? 5.543 12.734 4.977 1 88.88 178 LEU A C 1
ATOM 1452 O O . LEU A 1 178 ? 5.332 11.641 4.441 1 88.88 178 LEU A O 1
ATOM 1456 N N . PHE A 1 179 ?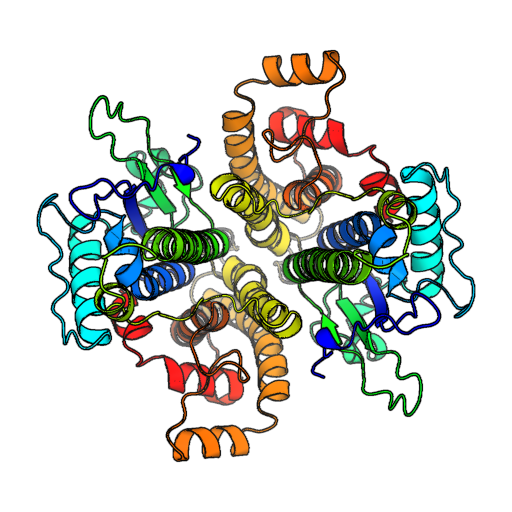 6.57 12.898 5.695 1 88.25 179 PHE A N 1
ATOM 1457 C CA . PHE A 1 179 ? 7.586 11.867 5.871 1 88.25 179 PHE A CA 1
ATOM 1458 C C . PHE A 1 179 ? 7.113 10.797 6.848 1 88.25 179 PHE A C 1
ATOM 1460 O O . PHE A 1 179 ? 7.449 9.625 6.703 1 88.25 179 PHE A O 1
ATOM 1467 N N . ILE A 1 180 ? 6.336 11.242 7.875 1 92 180 ILE A N 1
ATOM 1468 C CA . ILE A 1 180 ? 5.75 10.281 8.797 1 92 180 ILE A CA 1
ATOM 1469 C C . ILE A 1 180 ? 4.758 9.391 8.055 1 92 180 ILE A C 1
ATOM 1471 O O . ILE A 1 180 ? 4.742 8.172 8.25 1 92 180 ILE A O 1
ATOM 1475 N N . GLU A 1 181 ? 3.963 10.055 7.219 1 94.44 181 GLU A N 1
ATOM 1476 C CA . GLU A 1 181 ? 3.043 9.289 6.387 1 94.44 181 GLU A CA 1
ATOM 1477 C C . GLU A 1 181 ? 3.797 8.305 5.496 1 94.44 181 GLU A C 1
ATOM 1479 O O . GLU A 1 181 ? 3.439 7.125 5.422 1 94.44 181 GLU A O 1
ATOM 1484 N N . PHE A 1 182 ? 4.84 8.789 4.879 1 95.81 182 PHE A N 1
ATOM 1485 C CA . PHE A 1 182 ? 5.637 7.945 3.998 1 95.81 182 PHE A CA 1
ATOM 1486 C C . PHE A 1 182 ? 6.219 6.762 4.762 1 95.81 182 PHE A C 1
ATOM 1488 O O . PHE A 1 182 ? 6.117 5.617 4.316 1 95.81 182 PHE A O 1
ATOM 1495 N N . LYS A 1 183 ? 6.863 7.039 5.887 1 94.75 183 LYS A N 1
ATOM 1496 C CA . LYS A 1 183 ? 7.512 5.992 6.668 1 94.75 183 LYS A CA 1
ATOM 1497 C C . LYS A 1 183 ? 6.504 4.93 7.109 1 94.75 183 LYS A C 1
ATOM 1499 O O . LYS A 1 183 ? 6.82 3.738 7.133 1 94.75 183 LYS A O 1
ATOM 1504 N N . THR A 1 184 ? 5.32 5.371 7.492 1 97.62 184 THR A N 1
ATOM 1505 C CA . THR A 1 184 ? 4.254 4.445 7.855 1 97.62 184 THR A CA 1
ATOM 1506 C C . THR A 1 184 ? 3.939 3.498 6.703 1 97.62 184 THR A C 1
ATOM 1508 O O . THR A 1 184 ? 3.875 2.281 6.891 1 97.62 184 THR A O 1
ATOM 1511 N N . ARG A 1 185 ? 3.826 4.051 5.527 1 98.19 185 ARG A N 1
ATOM 1512 C CA . ARG A 1 185 ? 3.498 3.256 4.348 1 98.19 185 ARG A CA 1
ATOM 1513 C C . ARG A 1 185 ? 4.68 2.387 3.93 1 98.19 185 ARG A C 1
ATOM 1515 O O . ARG A 1 185 ? 4.496 1.242 3.512 1 98.19 185 ARG A O 1
ATOM 1522 N N . GLN A 1 186 ? 5.879 2.928 4.035 1 97.94 186 GLN A N 1
ATOM 1523 C CA . GLN A 1 186 ? 7.09 2.199 3.668 1 97.94 186 GLN A CA 1
ATOM 1524 C C . GLN A 1 186 ? 7.242 0.934 4.508 1 97.94 186 GLN A C 1
ATOM 1526 O O . GLN A 1 186 ? 7.406 -0.161 3.967 1 97.94 186 GLN A O 1
ATOM 1531 N N . LEU A 1 187 ? 7.121 1.091 5.828 1 98.38 187 LEU A N 1
ATOM 1532 C CA . LEU A 1 187 ? 7.262 -0.048 6.727 1 98.38 187 LEU A CA 1
ATOM 1533 C C . LEU A 1 187 ? 6.16 -1.073 6.48 1 98.38 187 LEU A C 1
ATOM 1535 O O . LEU A 1 187 ? 6.418 -2.279 6.477 1 98.38 187 LEU A O 1
ATOM 1539 N N . SER A 1 188 ? 4.973 -0.604 6.262 1 98.81 188 SER A N 1
ATOM 1540 C CA . SER A 1 188 ? 3.854 -1.498 5.98 1 98.81 188 SER A CA 1
ATOM 1541 C C . SER A 1 188 ? 4.105 -2.318 4.719 1 98.81 188 SER A C 1
ATOM 1543 O O . SER A 1 188 ? 3.863 -3.527 4.699 1 98.81 188 SER A O 1
ATOM 1545 N N . GLU A 1 189 ? 4.629 -1.685 3.711 1 98.56 189 GLU A N 1
ATOM 1546 C CA . GLU A 1 189 ? 4.812 -2.334 2.418 1 98.56 189 GLU A CA 1
ATOM 1547 C C . GLU A 1 189 ? 5.977 -3.322 2.457 1 98.56 189 GLU A C 1
ATOM 1549 O O . GLU A 1 189 ? 5.945 -4.355 1.784 1 98.56 189 GLU A O 1
ATOM 1554 N N . ILE A 1 190 ? 7.02 -2.986 3.205 1 98.25 190 ILE A N 1
ATOM 1555 C CA . ILE A 1 190 ? 8.125 -3.93 3.365 1 98.25 190 ILE A CA 1
ATOM 1556 C C . ILE A 1 190 ? 7.586 -5.273 3.854 1 98.25 190 ILE A C 1
ATOM 1558 O O . ILE A 1 190 ? 8.016 -6.328 3.383 1 98.25 190 ILE A O 1
ATOM 1562 N N . ILE A 1 191 ? 6.637 -5.18 4.703 1 98.5 191 ILE A N 1
ATOM 1563 C CA . ILE A 1 191 ? 6.062 -6.395 5.266 1 98.5 191 ILE A CA 1
ATOM 1564 C C . ILE A 1 191 ? 5.016 -6.965 4.312 1 98.5 191 ILE A C 1
ATOM 1566 O O . ILE A 1 191 ? 5.062 -8.148 3.965 1 98.5 191 ILE A O 1
ATOM 1570 N N . ASN A 1 192 ? 4.113 -6.152 3.834 1 98.5 192 ASN A N 1
ATOM 1571 C CA . ASN A 1 192 ? 2.971 -6.547 3.016 1 98.5 192 ASN A CA 1
ATOM 1572 C C . ASN A 1 192 ? 3.418 -7.141 1.683 1 98.5 192 ASN A C 1
ATOM 1574 O O . ASN A 1 192 ? 2.906 -8.18 1.26 1 98.5 192 ASN A O 1
ATOM 1578 N N . ALA A 1 193 ? 4.344 -6.504 1.04 1 97.5 193 ALA A N 1
ATOM 1579 C CA . ALA A 1 193 ? 4.742 -6.926 -0.3 1 97.5 193 ALA A CA 1
ATOM 1580 C C . ALA A 1 193 ? 6.102 -7.613 -0.278 1 97.5 193 ALA A C 1
ATOM 1582 O O . ALA A 1 193 ? 6.445 -8.359 -1.201 1 97.5 193 ALA A O 1
ATOM 1583 N N . GLY A 1 194 ? 6.879 -7.367 0.757 1 96.56 194 GLY A N 1
ATOM 1584 C CA . GLY A 1 194 ? 8.242 -7.871 0.786 1 96.56 194 GLY A CA 1
ATOM 1585 C C . GLY A 1 194 ? 8.383 -9.172 1.557 1 96.56 194 GLY A C 1
ATOM 1586 O O . GLY A 1 194 ? 9.266 -9.984 1.264 1 96.56 194 GLY A O 1
ATOM 1587 N N . ILE A 1 195 ? 7.555 -9.398 2.584 1 97.38 195 ILE A N 1
ATOM 1588 C CA . ILE A 1 195 ? 7.672 -10.578 3.439 1 97.38 195 ILE A CA 1
ATOM 1589 C C . ILE A 1 195 ? 6.48 -11.5 3.205 1 97.38 195 ILE A C 1
ATOM 1591 O O . ILE A 1 195 ? 6.652 -12.672 2.848 1 97.38 195 ILE A O 1
ATOM 1595 N N . GLN A 1 196 ? 5.32 -11.047 3.244 1 96.75 196 GLN A N 1
ATOM 1596 C CA . GLN A 1 196 ? 4.082 -11.797 3.414 1 96.75 196 GLN A CA 1
ATOM 1597 C C . GLN A 1 196 ? 3.822 -12.703 2.213 1 96.75 196 GLN A C 1
ATOM 1599 O O . GLN A 1 196 ? 3.473 -13.875 2.375 1 96.75 196 GLN A O 1
ATOM 1604 N N . PRO A 1 197 ? 3.979 -12.234 0.978 1 96.25 197 PRO A N 1
ATOM 1605 C CA . PRO A 1 197 ? 3.652 -13.102 -0.159 1 96.25 197 PRO A CA 1
ATOM 1606 C C . PRO A 1 197 ? 4.5 -14.367 -0.2 1 96.25 197 PRO A C 1
ATOM 1608 O O . PRO A 1 197 ? 4.051 -15.406 -0.697 1 96.25 197 PRO A O 1
ATOM 1611 N N . MET A 1 198 ? 5.688 -14.344 0.399 1 94.62 198 MET A N 1
ATOM 1612 C CA . MET A 1 198 ? 6.633 -15.453 0.293 1 94.62 198 MET A CA 1
ATOM 1613 C C . MET A 1 198 ? 6.328 -16.531 1.33 1 94.62 198 MET A C 1
ATOM 1615 O O . MET A 1 198 ? 6.867 -17.641 1.258 1 94.62 198 MET A O 1
ATOM 1619 N N . GLN A 1 199 ? 5.426 -16.203 2.229 1 93.19 199 GLN A N 1
ATOM 1620 C CA . GLN A 1 199 ? 5.086 -17.188 3.242 1 93.19 199 GLN A CA 1
ATOM 1621 C C . GLN A 1 199 ? 3.631 -17.625 3.113 1 93.19 199 GLN A C 1
ATOM 1623 O O . GLN A 1 199 ? 3.131 -18.391 3.945 1 93.19 199 GLN A O 1
ATOM 1628 N N . ASN A 1 200 ? 2.943 -17.109 2.143 1 92 200 ASN A N 1
ATOM 1629 C CA . ASN A 1 200 ? 1.545 -17.469 1.947 1 92 200 ASN A CA 1
ATOM 1630 C C . ASN A 1 200 ? 1.407 -18.938 1.527 1 92 200 ASN A C 1
ATOM 1632 O O . ASN A 1 200 ? 2.24 -19.453 0.781 1 92 200 ASN A O 1
ATOM 1636 N N . VAL A 1 201 ? 0.296 -19.484 1.927 1 87.75 201 VAL A N 1
ATOM 1637 C CA . VAL A 1 201 ? 0.055 -20.906 1.742 1 87.75 201 VAL A CA 1
ATOM 1638 C C . VAL A 1 201 ? 0.062 -21.25 0.253 1 87.75 201 VAL A C 1
ATOM 1640 O O . VAL A 1 201 ? 0.555 -22.312 -0.148 1 87.75 201 VAL A O 1
ATOM 1643 N N . GLN A 1 202 ? -0.457 -20.422 -0.571 1 87 202 GLN A N 1
ATOM 1644 C CA . GLN A 1 202 ? -0.529 -20.703 -2.004 1 87 202 GLN A CA 1
ATOM 1645 C C . GLN A 1 202 ? 0.865 -20.844 -2.607 1 87 202 GLN A C 1
ATOM 1647 O O . GLN A 1 202 ? 1.096 -21.703 -3.453 1 87 202 GLN A O 1
ATOM 1652 N N . LEU A 1 203 ? 1.805 -19.969 -2.225 1 91.19 203 LEU A N 1
ATOM 1653 C CA . LEU A 1 203 ? 3.172 -20.062 -2.725 1 91.19 203 LEU A CA 1
ATOM 1654 C C . LEU A 1 203 ? 3.863 -21.312 -2.182 1 91.19 203 LEU A C 1
ATOM 1656 O O . LEU A 1 203 ? 4.508 -22.047 -2.934 1 91.19 203 LEU A O 1
ATOM 1660 N N . LEU A 1 204 ? 3.703 -21.562 -0.895 1 89.75 204 LEU A N 1
ATOM 1661 C CA . LEU A 1 204 ? 4.375 -22.688 -0.255 1 89.75 204 LEU A CA 1
ATOM 1662 C C . LEU A 1 204 ? 3.947 -24 -0.886 1 89.75 204 LEU A C 1
ATOM 1664 O O . LEU A 1 204 ? 4.762 -24.922 -1.041 1 89.75 204 LEU A O 1
ATOM 1668 N N . ARG A 1 205 ? 2.711 -24.047 -1.296 1 86.31 205 ARG A N 1
ATOM 1669 C CA . ARG A 1 205 ? 2.186 -25.266 -1.909 1 86.31 205 ARG A CA 1
ATOM 1670 C C . ARG A 1 205 ? 2.742 -25.453 -3.316 1 86.31 205 ARG A C 1
ATOM 1672 O O . ARG A 1 205 ? 2.768 -26.562 -3.836 1 86.31 205 ARG A O 1
ATOM 1679 N N . MET A 1 206 ? 3.205 -24.406 -3.939 1 85.94 206 MET A N 1
ATOM 1680 C CA . MET A 1 206 ? 3.709 -24.453 -5.309 1 85.94 206 MET A CA 1
ATOM 1681 C C . MET A 1 206 ? 5.195 -24.797 -5.328 1 85.94 206 MET A C 1
ATOM 1683 O O . MET A 1 206 ? 5.746 -25.125 -6.379 1 85.94 206 MET A O 1
ATOM 1687 N N . LEU A 1 207 ? 5.801 -24.688 -4.148 1 87.31 207 LEU A N 1
ATOM 1688 C CA . LEU A 1 207 ? 7.219 -25.016 -4.07 1 87.31 207 LEU A CA 1
ATOM 1689 C C . LEU A 1 207 ? 7.449 -26.5 -4.277 1 87.31 207 LEU A C 1
ATOM 1691 O O . LEU A 1 207 ? 6.582 -27.312 -3.955 1 87.31 207 LEU A O 1
ATOM 1695 N N . PRO A 1 208 ? 8.562 -26.797 -4.867 1 83.94 208 PRO A N 1
ATOM 1696 C CA . PRO A 1 208 ? 8.883 -28.219 -5.008 1 83.94 208 PRO A CA 1
ATOM 1697 C C . PRO A 1 208 ? 8.969 -28.938 -3.666 1 83.94 208 PRO A C 1
ATOM 1699 O O . PRO A 1 208 ? 9.156 -28.297 -2.627 1 83.94 208 PRO A O 1
ATOM 1702 N N . LYS A 1 209 ? 8.852 -30.203 -3.785 1 80.75 209 LYS A N 1
ATOM 1703 C CA . LYS A 1 209 ? 8.773 -31.062 -2.604 1 80.75 209 LYS A CA 1
ATOM 1704 C C . LYS A 1 209 ? 10 -30.875 -1.714 1 80.75 209 LYS A C 1
ATOM 1706 O O . LYS A 1 209 ? 9.906 -30.969 -0.489 1 80.75 209 LYS A O 1
ATOM 1711 N N . GLU A 1 210 ? 11.117 -30.578 -2.299 1 80.38 210 GLU A N 1
ATOM 1712 C CA . GLU A 1 210 ? 12.367 -30.453 -1.556 1 80.38 210 GLU A CA 1
ATOM 1713 C C . GLU A 1 210 ? 12.344 -29.234 -0.638 1 80.38 210 GLU A C 1
ATOM 1715 O O . GLU A 1 210 ? 13.141 -29.141 0.297 1 80.38 210 GLU A O 1
ATOM 1720 N N . LEU A 1 211 ? 11.453 -28.359 -0.958 1 82.19 211 LEU A N 1
ATOM 1721 C CA . LEU A 1 211 ? 11.375 -27.141 -0.154 1 82.19 211 LEU A CA 1
ATOM 1722 C C . LEU A 1 211 ? 10.148 -27.188 0.76 1 82.19 211 LEU A C 1
ATOM 1724 O O . LEU A 1 211 ? 9.805 -26.172 1.375 1 82.19 211 LEU A O 1
ATOM 1728 N N . ARG A 1 212 ? 9.555 -28.328 0.856 1 79.44 212 ARG A N 1
ATOM 1729 C CA . ARG A 1 212 ? 8.367 -28.453 1.695 1 79.44 212 ARG A CA 1
ATOM 1730 C C . ARG A 1 212 ? 8.703 -29.125 3.02 1 79.44 212 ARG A C 1
ATOM 1732 O O . ARG A 1 212 ? 9.844 -29.531 3.252 1 79.44 212 ARG A O 1
ATOM 1739 N N . GLY A 1 213 ? 7.746 -29.141 3.955 1 77 213 GLY A N 1
ATOM 1740 C CA . GLY A 1 213 ? 7.98 -29.703 5.27 1 77 213 GLY A CA 1
ATOM 1741 C C . GLY A 1 213 ? 8.898 -28.875 6.137 1 77 213 GLY A C 1
ATOM 1742 O O . GLY A 1 213 ? 8.68 -27.672 6.297 1 77 213 GLY A O 1
ATOM 1743 N N . GLU A 1 214 ? 9.969 -29.484 6.594 1 77.12 214 GLU A N 1
ATOM 1744 C CA . GLU A 1 214 ? 10.906 -28.812 7.473 1 77.12 214 GLU A CA 1
ATOM 1745 C C . GLU A 1 214 ? 11.633 -27.672 6.738 1 77.12 214 GLU A C 1
ATOM 1747 O O . GLU A 1 214 ? 12.008 -26.672 7.344 1 77.12 214 GLU A O 1
ATOM 1752 N N . GLN A 1 215 ? 11.672 -27.844 5.492 1 81.5 215 GLN A N 1
ATOM 1753 C CA . GLN A 1 215 ? 12.398 -26.875 4.691 1 81.5 215 GLN A CA 1
ATOM 1754 C C . GLN A 1 215 ? 11.57 -25.609 4.484 1 81.5 215 GLN A C 1
ATOM 1756 O O . GLN A 1 215 ? 12.109 -24.562 4.113 1 81.5 215 GLN A O 1
ATOM 1761 N N . ASN A 1 216 ? 10.305 -25.766 4.758 1 88.62 216 ASN A N 1
ATOM 1762 C CA . ASN A 1 216 ? 9.453 -24.578 4.672 1 88.62 216 ASN A CA 1
ATOM 1763 C C . ASN A 1 216 ? 9.867 -23.516 5.695 1 88.62 216 ASN A C 1
ATOM 1765 O O . ASN A 1 216 ? 9.836 -22.328 5.406 1 88.62 216 ASN A O 1
ATOM 1769 N N . LYS A 1 217 ? 10.312 -24.031 6.797 1 91.31 217 LYS A N 1
ATOM 1770 C CA . LYS A 1 217 ? 10.734 -23.125 7.852 1 91.31 217 LYS A CA 1
ATOM 1771 C C . LYS A 1 217 ? 11.953 -22.312 7.418 1 91.31 217 LYS A C 1
ATOM 1773 O O . LYS A 1 217 ? 12.047 -21.109 7.715 1 91.31 217 LYS A O 1
ATOM 1778 N N . LYS A 1 218 ? 12.828 -23 6.746 1 92.69 218 LYS A N 1
ATOM 1779 C CA . LYS A 1 218 ? 14.031 -22.328 6.266 1 92.69 218 LYS A CA 1
ATOM 1780 C C . LYS A 1 218 ? 13.703 -21.328 5.16 1 92.69 218 LYS A C 1
ATOM 1782 O O . LYS A 1 218 ? 14.258 -20.234 5.125 1 92.69 218 LYS A O 1
ATOM 1787 N N . TRP A 1 219 ? 12.797 -21.734 4.254 1 93.69 219 TRP A N 1
ATOM 1788 C CA . TRP A 1 219 ? 12.352 -20.859 3.182 1 93.69 219 TRP A CA 1
ATOM 1789 C C . TRP A 1 219 ? 11.719 -19.594 3.744 1 93.69 219 TRP A C 1
ATOM 1791 O O . TRP A 1 219 ? 12.094 -18.469 3.363 1 93.69 219 TRP A O 1
ATOM 1801 N N . ILE A 1 220 ? 10.836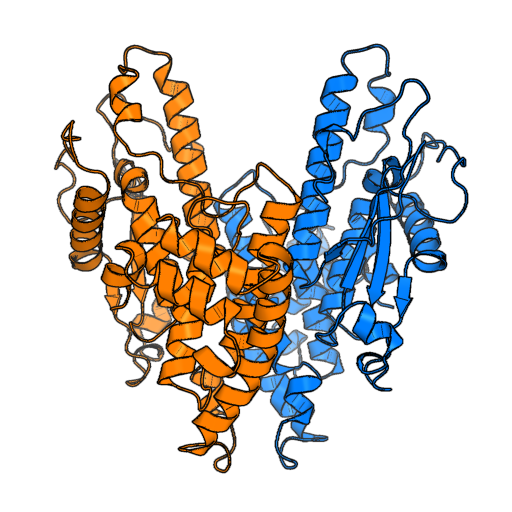 -19.812 4.699 1 95.38 220 ILE A N 1
ATOM 1802 C CA . ILE A 1 220 ? 10.133 -18.703 5.316 1 95.38 220 ILE A CA 1
ATOM 1803 C C . ILE A 1 220 ? 11.125 -17.797 6.055 1 95.38 220 ILE A C 1
ATOM 1805 O O . ILE A 1 220 ? 11.062 -16.578 5.941 1 95.38 220 ILE A O 1
ATOM 1809 N N . GLY A 1 221 ? 12.07 -18.453 6.746 1 96.25 221 GLY A N 1
ATOM 1810 C CA . GLY A 1 221 ? 13.078 -17.703 7.48 1 96.25 221 GLY A CA 1
ATOM 1811 C C . GLY A 1 221 ? 13.93 -16.812 6.586 1 96.25 221 GLY A C 1
ATOM 1812 O O . GLY A 1 221 ? 14.258 -15.688 6.953 1 96.25 221 GLY A O 1
ATOM 1813 N N . GLU A 1 222 ? 14.258 -17.312 5.441 1 94.25 222 GLU A N 1
ATOM 1814 C CA . GLU A 1 222 ? 15.094 -16.547 4.52 1 94.25 222 GLU A CA 1
ATOM 1815 C C . GLU A 1 222 ? 14.375 -15.289 4.035 1 94.25 222 GLU A C 1
ATOM 1817 O O . GLU A 1 222 ? 14.961 -14.211 3.992 1 94.25 222 GLU A O 1
ATOM 1822 N N . TRP A 1 223 ? 13.172 -15.445 3.715 1 95.06 223 TRP A N 1
ATOM 1823 C CA . TRP A 1 223 ? 12.422 -14.305 3.207 1 95.06 223 TRP A CA 1
ATOM 1824 C C . TRP A 1 223 ? 12.078 -13.336 4.332 1 95.06 223 TRP A C 1
ATOM 1826 O O . TRP A 1 223 ? 12.102 -12.117 4.141 1 95.06 223 TRP A O 1
ATOM 1836 N N . HIS A 1 224 ? 11.727 -13.836 5.477 1 97.56 224 HIS A N 1
ATOM 1837 C CA . HIS A 1 224 ? 11.492 -12.961 6.621 1 97.56 224 HIS A CA 1
ATOM 1838 C C . HIS A 1 224 ? 12.742 -12.156 6.965 1 97.56 224 HIS A C 1
ATOM 1840 O O . HIS A 1 224 ? 12.656 -10.969 7.273 1 97.56 224 HIS A O 1
ATOM 1846 N N . ARG A 1 225 ? 13.93 -12.82 6.898 1 97.44 225 ARG A N 1
ATOM 1847 C CA . ARG A 1 225 ? 15.188 -12.133 7.199 1 97.44 225 ARG A CA 1
ATOM 1848 C C . ARG A 1 225 ? 15.414 -10.969 6.246 1 97.44 225 ARG A C 1
ATOM 1850 O O . ARG A 1 225 ? 15.812 -9.875 6.668 1 97.44 225 ARG A O 1
ATOM 1857 N N . LYS A 1 226 ? 15.125 -11.188 5 1 94.94 226 LYS A N 1
ATOM 1858 C CA . LYS A 1 226 ? 15.312 -10.141 4 1 94.94 226 LYS A CA 1
ATOM 1859 C C . LYS A 1 226 ? 14.453 -8.914 4.312 1 94.94 226 LYS A C 1
ATOM 1861 O O . LYS A 1 226 ? 14.945 -7.785 4.293 1 94.94 226 LYS A O 1
ATOM 1866 N N . GLY A 1 227 ? 13.188 -9.125 4.602 1 96.75 227 GLY A N 1
ATOM 1867 C CA . GLY A 1 227 ? 12.281 -8.023 4.91 1 96.75 227 GLY A CA 1
ATOM 1868 C C . GLY A 1 227 ? 12.562 -7.391 6.258 1 96.75 227 GLY A C 1
ATOM 1869 O O . GLY A 1 227 ? 12.57 -6.164 6.383 1 96.75 227 GLY A O 1
ATOM 1870 N N . LEU A 1 228 ? 12.844 -8.211 7.27 1 98.19 228 LEU A N 1
ATOM 1871 C CA . LEU A 1 228 ? 13.062 -7.711 8.625 1 98.19 228 LEU A CA 1
ATOM 1872 C C . LEU A 1 228 ? 14.367 -6.934 8.711 1 98.19 228 LEU A C 1
ATOM 1874 O O . LEU A 1 228 ? 14.508 -6.035 9.539 1 98.19 228 LEU A O 1
ATOM 1878 N N . ARG A 1 229 ? 15.328 -7.242 7.855 1 97.19 229 ARG A N 1
ATOM 1879 C CA . ARG A 1 229 ? 16.547 -6.453 7.809 1 97.19 229 ARG A CA 1
ATOM 1880 C C . ARG A 1 229 ? 16.266 -5 7.457 1 97.19 229 ARG A C 1
ATOM 1882 O O . ARG A 1 229 ? 16.859 -4.082 8.023 1 97.19 229 ARG A O 1
ATOM 1889 N N . GLN A 1 230 ? 15.352 -4.844 6.504 1 96.69 230 GLN A N 1
ATOM 1890 C CA . GLN A 1 230 ? 14.961 -3.49 6.125 1 96.69 230 GLN A CA 1
ATOM 1891 C C . GLN A 1 230 ? 14.234 -2.787 7.266 1 96.69 230 GLN A C 1
ATOM 1893 O O . GLN A 1 230 ? 14.523 -1.631 7.574 1 96.69 230 GLN A O 1
ATOM 1898 N N . VAL A 1 231 ? 13.328 -3.475 7.895 1 98.25 231 VAL A N 1
ATOM 1899 C CA . VAL A 1 231 ? 12.586 -2.922 9.023 1 98.25 231 VAL A CA 1
ATOM 1900 C C . VAL A 1 231 ? 13.555 -2.547 10.141 1 98.25 231 VAL A C 1
ATOM 1902 O O . VAL A 1 231 ? 13.438 -1.468 10.734 1 98.25 231 VAL A O 1
ATOM 1905 N N . GLU A 1 232 ? 14.461 -3.42 10.367 1 98 232 GLU A N 1
ATOM 1906 C CA . GLU A 1 232 ? 15.445 -3.234 11.43 1 98 232 GLU A CA 1
ATOM 1907 C C . GLU A 1 232 ? 16.25 -1.956 11.219 1 98 232 GLU A C 1
ATOM 1909 O O . GLU A 1 232 ? 16.484 -1.2 12.156 1 98 232 GLU A O 1
ATOM 1914 N N . LEU A 1 233 ? 16.672 -1.738 10.016 1 95.81 233 LEU A N 1
ATOM 1915 C CA . LEU A 1 233 ? 17.469 -0.562 9.68 1 95.81 233 LEU A CA 1
ATOM 1916 C C . LEU A 1 233 ? 16.672 0.717 9.906 1 95.81 233 LEU A C 1
ATOM 1918 O O . LEU A 1 233 ? 17.188 1.696 10.445 1 95.81 233 LEU A O 1
ATOM 1922 N N . ILE A 1 234 ? 15.438 0.706 9.5 1 95.69 234 ILE A N 1
ATOM 1923 C CA . ILE A 1 234 ? 14.578 1.872 9.656 1 95.69 234 ILE A CA 1
ATOM 1924 C C . ILE A 1 234 ? 14.367 2.156 11.148 1 95.69 234 ILE A C 1
ATOM 1926 O O . ILE A 1 234 ? 14.461 3.307 11.586 1 95.69 234 ILE A O 1
ATOM 1930 N N . LEU A 1 235 ? 14.094 1.122 11.945 1 97.75 235 LEU A N 1
ATOM 1931 C CA . LEU A 1 235 ? 13.875 1.296 13.375 1 97.75 235 LEU A CA 1
ATOM 1932 C C . LEU A 1 235 ? 15.148 1.768 14.07 1 97.75 235 LEU A C 1
ATOM 1934 O O . LEU A 1 235 ? 15.102 2.619 14.961 1 97.75 235 LEU A O 1
ATOM 1938 N N . LYS A 1 236 ? 16.266 1.188 13.656 1 96.88 236 LYS A N 1
ATOM 1939 C CA . LYS A 1 236 ? 17.531 1.604 14.227 1 96.88 236 LYS A CA 1
ATOM 1940 C C . LYS A 1 236 ? 17.797 3.09 13.992 1 96.88 236 LYS A C 1
ATOM 1942 O O . LYS A 1 236 ? 18.266 3.797 14.883 1 96.88 236 LYS A O 1
ATOM 1947 N N . GLU A 1 237 ? 17.484 3.512 12.805 1 92.5 237 GLU A N 1
ATOM 1948 C CA . GLU A 1 237 ? 17.641 4.93 12.484 1 92.5 237 GLU A CA 1
ATOM 1949 C C . GLU A 1 237 ? 16.75 5.797 13.375 1 92.5 237 GLU A C 1
ATOM 1951 O O . 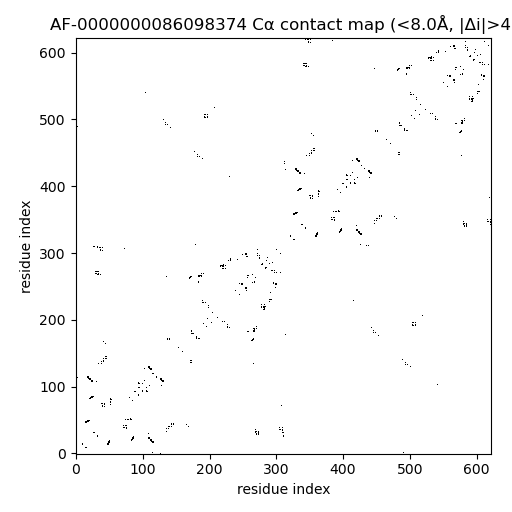GLU A 1 237 ? 17.172 6.867 13.82 1 92.5 237 GLU A O 1
ATOM 1956 N N . GLN A 1 238 ? 15.594 5.379 13.68 1 93.94 238 GLN A N 1
ATOM 1957 C CA . GLN A 1 238 ? 14.633 6.148 14.469 1 93.94 238 GLN A CA 1
ATOM 1958 C C . GLN A 1 238 ? 15.023 6.16 15.945 1 93.94 238 GLN A C 1
ATOM 1960 O O . GLN A 1 238 ? 14.945 7.199 16.609 1 93.94 238 GLN A O 1
ATOM 1965 N N . TYR A 1 239 ? 15.414 5.035 16.453 1 96.44 239 TYR A N 1
ATOM 1966 C CA . TYR A 1 239 ? 15.625 4.895 17.891 1 96.44 239 TYR A CA 1
ATOM 1967 C C . TYR A 1 239 ? 17.094 5.047 18.234 1 96.44 239 TYR A C 1
ATOM 1969 O O . TYR A 1 239 ? 17.438 5.203 19.406 1 96.44 239 TYR A O 1
ATOM 1977 N N . GLU A 1 240 ? 17.969 4.914 17.25 1 95.25 240 GLU A N 1
ATOM 1978 C CA . GLU A 1 240 ? 19.406 5.188 17.344 1 95.25 240 GLU A CA 1
ATOM 1979 C C . GLU A 1 240 ? 20.156 4.023 17.984 1 95.25 240 GLU A C 1
ATOM 1981 O O . GLU A 1 240 ? 21.172 3.58 17.469 1 95.25 240 GLU A O 1
ATOM 1986 N N . SER A 1 241 ? 19.609 3.525 19.234 1 97.62 241 SER A N 1
ATOM 1987 C CA . SER A 1 241 ? 20.281 2.428 19.906 1 97.62 241 SER A CA 1
ATOM 1988 C C . SER A 1 241 ? 19.312 1.631 20.781 1 97.62 241 SER A C 1
ATOM 1990 O O . SER A 1 241 ? 18.25 2.129 21.141 1 97.62 241 SER A O 1
ATOM 1992 N N . MET A 1 242 ? 19.766 0.438 21.078 1 97.62 242 MET A N 1
ATOM 1993 C CA . MET A 1 242 ? 18.984 -0.392 21.984 1 97.62 242 MET A CA 1
ATOM 1994 C C . MET A 1 242 ? 18.922 0.236 23.375 1 97.62 242 MET A C 1
ATOM 1996 O O . MET A 1 242 ? 17.922 0.113 24.078 1 97.62 242 MET A O 1
ATOM 2000 N N . GLU A 1 243 ? 19.969 0.862 23.781 1 97.56 243 GLU A N 1
ATOM 2001 C CA . GLU A 1 243 ? 20.016 1.541 25.062 1 97.56 243 GLU A CA 1
ATOM 2002 C C . GLU A 1 243 ? 18.922 2.604 25.172 1 97.56 243 GLU A C 1
ATOM 2004 O O . GLU A 1 243 ? 18.266 2.715 26.203 1 97.56 243 GLU A O 1
ATOM 2009 N N . ARG A 1 244 ? 18.797 3.305 24.094 1 97.12 244 ARG A N 1
ATOM 2010 C CA . ARG A 1 244 ? 17.766 4.336 24.078 1 97.12 244 ARG A CA 1
ATOM 2011 C C . ARG A 1 244 ? 16.375 3.719 24.172 1 97.12 244 ARG A C 1
ATOM 2013 O O . ARG A 1 244 ? 15.5 4.25 24.859 1 97.12 244 ARG A O 1
ATOM 2020 N N . MET A 1 245 ? 16.125 2.66 23.453 1 97.31 245 MET A N 1
ATOM 2021 C CA . MET A 1 245 ? 14.852 1.961 23.531 1 97.31 245 MET A CA 1
ATOM 2022 C C . MET A 1 245 ? 14.578 1.479 24.953 1 97.31 245 MET A C 1
ATOM 2024 O O . MET A 1 245 ? 13.461 1.609 25.453 1 97.31 245 MET A O 1
ATOM 2028 N N . ASP A 1 246 ? 15.609 0.965 25.594 1 96.94 246 ASP A N 1
ATOM 2029 C CA . ASP A 1 246 ? 15.484 0.477 26.953 1 96.94 246 ASP A CA 1
ATOM 2030 C C . ASP A 1 246 ? 15.117 1.609 27.906 1 96.94 246 ASP A C 1
ATOM 2032 O O . ASP A 1 246 ? 14.297 1.425 28.812 1 96.94 246 ASP A O 1
ATOM 2036 N N . GLU A 1 247 ? 15.734 2.666 27.719 1 97.38 247 GLU A N 1
ATOM 2037 C CA . GLU A 1 247 ? 15.43 3.84 28.531 1 97.38 247 GLU A CA 1
ATOM 2038 C C . GLU A 1 247 ? 13.961 4.234 28.406 1 97.38 247 GLU A C 1
ATOM 2040 O O . GLU A 1 247 ? 13.312 4.562 29.406 1 97.38 247 GLU A O 1
ATOM 2045 N N . LEU A 1 248 ? 13.531 4.219 27.188 1 96.38 248 LEU A N 1
ATOM 2046 C CA . LEU A 1 248 ? 12.133 4.574 26.953 1 96.38 248 LEU A CA 1
ATOM 2047 C C . LEU A 1 248 ? 11.195 3.588 27.641 1 96.38 248 LEU A C 1
ATOM 2049 O O . LEU A 1 248 ? 10.258 3.994 28.328 1 96.38 248 LEU A O 1
ATOM 2053 N N . VAL A 1 249 ? 11.461 2.344 27.5 1 96.56 249 VAL A N 1
ATOM 2054 C CA . VAL A 1 249 ? 10.625 1.31 28.109 1 96.56 249 VAL A CA 1
ATOM 2055 C C . VAL A 1 249 ? 10.672 1.432 29.625 1 96.56 249 VAL A C 1
ATOM 2057 O O . VAL A 1 249 ? 9.633 1.349 30.297 1 96.56 249 VAL A O 1
ATOM 2060 N N . HIS A 1 250 ? 11.82 1.674 30.203 1 96.81 250 HIS A N 1
ATOM 2061 C CA . HIS A 1 250 ? 11.984 1.812 31.656 1 96.81 250 HIS A CA 1
ATOM 2062 C C . HIS A 1 250 ? 11.234 3.033 32.188 1 96.81 250 HIS A C 1
ATOM 2064 O O . HIS A 1 250 ? 10.789 3.047 33.312 1 96.81 250 HIS A O 1
ATOM 2070 N N . SER A 1 251 ? 11.125 4.023 31.344 1 97 251 SER A N 1
ATOM 2071 C CA . SER A 1 251 ? 10.422 5.238 31.734 1 97 251 SER A CA 1
ATOM 2072 C C . SER A 1 251 ? 8.914 5.09 31.531 1 97 251 SER A C 1
ATOM 2074 O O . SER A 1 251 ? 8.164 6.059 31.688 1 97 251 SER A O 1
ATOM 2076 N N . GLY A 1 252 ? 8.5 3.902 31.109 1 95.38 252 GLY A N 1
ATOM 2077 C CA . GLY A 1 252 ? 7.078 3.609 31 1 95.38 252 GLY A CA 1
ATOM 2078 C C . GLY A 1 252 ? 6.5 3.951 29.641 1 95.38 252 GLY A C 1
ATOM 2079 O O . GLY A 1 252 ? 5.281 3.967 29.469 1 95.38 252 GLY A O 1
ATOM 2080 N N . LYS A 1 253 ? 7.375 4.195 28.688 1 95.75 253 LYS A N 1
ATOM 2081 C CA . LYS A 1 253 ? 6.895 4.555 27.359 1 95.75 253 LYS A CA 1
ATOM 2082 C C . LYS A 1 253 ? 6.73 3.316 26.484 1 95.75 253 LYS A C 1
ATOM 2084 O O . LYS A 1 253 ? 7.492 2.355 26.609 1 95.75 253 LYS A O 1
ATOM 2089 N N . THR A 1 254 ? 5.781 3.336 25.625 1 96.88 254 THR A N 1
ATOM 2090 C CA . THR A 1 254 ? 5.562 2.299 24.625 1 96.88 254 THR A CA 1
ATOM 2091 C C . THR A 1 254 ? 6.379 2.582 23.375 1 96.88 254 THR A C 1
ATOM 2093 O O . THR A 1 254 ? 6.484 3.73 22.938 1 96.88 254 THR A O 1
ATOM 2096 N N . LEU A 1 255 ? 6.996 1.546 22.859 1 98.06 255 LEU A N 1
ATOM 2097 C CA . LEU A 1 255 ? 7.695 1.668 21.594 1 98.06 255 LEU A CA 1
ATOM 2098 C C . LEU A 1 255 ? 6.754 1.393 20.422 1 98.06 255 LEU A C 1
ATOM 2100 O O . LEU A 1 255 ? 5.957 0.45 20.469 1 98.06 255 LEU A O 1
ATOM 2104 N N . TYR A 1 256 ? 6.793 2.262 19.406 1 97.94 256 TYR A N 1
ATOM 2105 C CA . TYR A 1 256 ? 5.98 2.109 18.203 1 97.94 256 TYR A CA 1
ATOM 2106 C C . TYR A 1 256 ? 6.863 1.995 16.953 1 97.94 256 TYR A C 1
ATOM 2108 O O . TYR A 1 256 ? 8.055 2.314 17 1 97.94 256 TYR A O 1
ATOM 2116 N N . SER A 1 257 ? 6.273 1.49 15.867 1 98.25 257 SER A N 1
ATOM 2117 C CA . SER A 1 257 ? 7.004 1.379 14.609 1 98.25 257 SER A CA 1
ATOM 2118 C C . SER A 1 257 ? 7.422 2.75 14.094 1 98.25 257 SER A C 1
ATOM 2120 O O . SER A 1 257 ? 8.453 2.879 13.43 1 98.25 257 SER A O 1
ATOM 2122 N N . ILE A 1 258 ? 6.57 3.709 14.352 1 96.88 258 ILE A N 1
ATOM 2123 C CA . ILE A 1 258 ? 6.906 5.102 14.062 1 96.88 258 ILE A CA 1
ATOM 2124 C C . ILE A 1 258 ? 7.168 5.844 15.375 1 96.88 258 ILE A C 1
ATOM 2126 O O . ILE A 1 258 ? 6.234 6.27 16.047 1 96.88 258 ILE A O 1
ATOM 2130 N N . ARG A 1 259 ? 8.375 5.992 15.641 1 94.5 259 ARG A N 1
ATOM 2131 C CA . ARG A 1 259 ? 8.781 6.523 16.938 1 94.5 259 ARG A CA 1
ATOM 2132 C C . ARG A 1 259 ? 8.18 7.902 17.188 1 94.5 259 ARG A C 1
ATOM 2134 O O . ARG A 1 259 ? 7.797 8.227 18.312 1 94.5 259 ARG A O 1
ATOM 2141 N N . GLU A 1 260 ? 8.094 8.695 16.141 1 89.06 260 GLU A N 1
ATOM 2142 C CA . GLU A 1 260 ? 7.629 10.078 16.25 1 89.06 260 GLU A CA 1
ATOM 2143 C C . GLU A 1 260 ? 6.152 10.125 16.641 1 89.06 260 GLU A C 1
ATOM 2145 O O . GLU A 1 260 ? 5.668 11.156 17.125 1 89.06 260 GLU A O 1
ATOM 2150 N N . CYS A 1 261 ? 5.637 8.852 16.344 1 87.12 261 CYS A N 1
ATOM 2151 C CA . CYS A 1 261 ? 4.223 8.773 16.688 1 87.12 261 CYS A CA 1
ATOM 2152 C C . CYS A 1 261 ? 4.031 8.18 18.062 1 87.12 261 CYS A C 1
ATOM 2154 O O . CYS A 1 261 ? 4.738 7.242 18.453 1 87.12 261 CYS A O 1
ATOM 2156 N N . ALA A 1 262 ? 3.406 8.711 19 1 86.5 262 ALA A N 1
ATOM 2157 C CA . ALA A 1 262 ? 3.1 8.148 20.312 1 86.5 262 ALA A CA 1
ATOM 2158 C C . ALA A 1 262 ? 1.777 7.383 20.297 1 86.5 262 ALA A C 1
ATOM 2160 O O . ALA A 1 262 ? 1.015 7.418 21.266 1 86.5 262 ALA A O 1
ATOM 2161 N N . HIS A 1 263 ? 1.506 6.742 19.156 1 92.75 263 HIS A N 1
ATOM 2162 C CA . HIS A 1 263 ? 0.29 5.949 19 1 92.75 263 HIS A CA 1
ATOM 2163 C C . HIS A 1 263 ? 0.445 4.906 17.906 1 92.75 263 HIS A C 1
ATOM 2165 O O . HIS A 1 263 ? 1.402 4.953 17.125 1 92.75 263 HIS A O 1
ATOM 2171 N N . LEU A 1 264 ? -0.472 4 17.797 1 95.94 264 LEU A N 1
ATOM 2172 C CA . LEU A 1 264 ? -0.478 2.934 16.797 1 95.94 264 LEU A CA 1
ATOM 2173 C C . LEU A 1 264 ? -0.649 3.5 15.398 1 95.94 264 LEU A C 1
ATOM 2175 O O . LEU A 1 264 ? -1.426 4.438 15.188 1 95.94 264 LEU A O 1
ATOM 2179 N N . THR A 1 265 ? 0.099 2.951 14.492 1 97.19 265 THR A N 1
ATOM 2180 C CA . THR A 1 265 ? -0.087 3.217 13.07 1 97.19 265 THR A CA 1
ATOM 2181 C C . THR A 1 265 ? -0.25 1.913 12.297 1 97.19 265 THR A C 1
ATOM 2183 O O . THR A 1 265 ? -0.122 0.826 12.867 1 97.19 265 THR A O 1
ATOM 2186 N N . MET A 1 266 ? -0.565 2.02 11.055 1 98.44 266 MET A N 1
ATOM 2187 C CA . MET A 1 266 ? -0.681 0.864 10.172 1 98.44 266 MET A CA 1
ATOM 2188 C C . MET A 1 266 ? 0.601 0.038 10.18 1 98.44 266 MET A C 1
ATOM 2190 O O . MET A 1 266 ? 0.556 -1.188 10.062 1 98.44 266 MET A O 1
ATOM 2194 N N . ALA A 1 267 ? 1.745 0.712 10.375 1 98.69 267 ALA A N 1
ATOM 2195 C CA . ALA A 1 267 ? 3.023 0.009 10.43 1 98.69 267 ALA A CA 1
ATOM 2196 C C . ALA A 1 267 ? 3.057 -0.976 11.602 1 98.69 267 ALA A C 1
ATOM 2198 O O . ALA A 1 267 ? 3.582 -2.084 11.469 1 98.69 267 ALA A O 1
ATOM 2199 N N . ASP A 1 268 ? 2.477 -0.587 12.703 1 98.56 268 ASP A N 1
ATOM 2200 C CA . ASP A 1 268 ? 2.418 -1.479 13.852 1 98.56 268 ASP A CA 1
ATOM 2201 C C . ASP A 1 268 ? 1.51 -2.676 13.578 1 98.56 268 ASP A C 1
ATOM 2203 O O . ASP A 1 268 ? 1.818 -3.801 13.977 1 98.56 268 ASP A O 1
ATOM 2207 N N . LEU A 1 269 ? 0.404 -2.391 12.906 1 98.69 269 LEU A N 1
ATOM 2208 C CA . LEU A 1 269 ? -0.554 -3.443 12.586 1 98.69 269 LEU A CA 1
ATOM 2209 C C . LEU A 1 269 ? 0.059 -4.465 11.633 1 98.69 269 LEU A C 1
ATOM 2211 O O . LEU A 1 269 ? -0.4 -5.609 11.562 1 98.69 269 LEU A O 1
ATOM 2215 N N . CYS A 1 270 ? 1.069 -4.082 10.922 1 98.81 270 CYS A N 1
ATOM 2216 C CA . CYS A 1 270 ? 1.795 -5 10.047 1 98.81 270 CYS A CA 1
ATOM 2217 C C . CYS A 1 270 ? 2.914 -5.699 10.805 1 98.81 270 CYS A C 1
ATOM 2219 O O . CYS A 1 270 ? 3.102 -6.91 10.664 1 98.81 270 CYS A O 1
ATOM 2221 N N . LEU A 1 271 ? 3.625 -4.957 11.656 1 98.81 271 LEU A N 1
ATOM 2222 C CA . LEU A 1 271 ? 4.848 -5.461 12.273 1 98.81 271 LEU A CA 1
ATOM 2223 C C . LEU A 1 271 ? 4.535 -6.543 13.305 1 98.81 271 LEU A C 1
ATOM 2225 O O . LEU A 1 271 ? 5.16 -7.605 13.305 1 98.81 271 LEU A O 1
ATOM 2229 N N . VAL A 1 272 ? 3.576 -6.355 14.156 1 98.75 272 VAL A N 1
ATOM 2230 C CA . VAL A 1 272 ? 3.309 -7.258 15.273 1 98.75 272 VAL A CA 1
ATOM 2231 C C . VAL A 1 272 ? 2.922 -8.641 14.742 1 98.75 272 VAL A C 1
ATOM 2233 O O . VAL A 1 272 ? 3.549 -9.641 15.086 1 98.75 272 VAL A O 1
ATOM 2236 N N . PRO A 1 273 ? 1.933 -8.711 13.828 1 98.44 273 PRO A N 1
ATOM 2237 C CA . PRO A 1 273 ? 1.623 -10.039 13.289 1 98.44 273 PRO A CA 1
ATOM 2238 C C . PRO A 1 273 ? 2.803 -10.664 12.555 1 98.44 273 PRO A C 1
ATOM 2240 O O . PRO A 1 273 ? 2.994 -11.883 12.609 1 98.44 273 PRO A O 1
ATOM 2243 N N . SER A 1 274 ? 3.568 -9.867 11.852 1 98.19 274 SER A N 1
ATOM 2244 C CA . SER A 1 274 ? 4.684 -10.391 11.07 1 98.19 274 SER A CA 1
ATOM 2245 C C . SER A 1 274 ? 5.754 -11 11.977 1 98.19 274 SER A C 1
ATOM 2247 O O . SER A 1 274 ? 6.281 -12.07 11.688 1 98.19 274 SER A O 1
ATOM 2249 N N . VAL A 1 275 ? 6.117 -10.289 13.047 1 98.44 275 VAL A N 1
ATOM 2250 C CA . VAL A 1 275 ? 7.113 -10.797 13.984 1 98.44 275 VAL A CA 1
ATOM 2251 C C . VAL A 1 275 ? 6.594 -12.07 14.641 1 98.44 275 VAL A C 1
ATOM 2253 O O . VAL A 1 275 ? 7.336 -13.039 14.797 1 98.44 275 VAL A O 1
ATOM 2256 N N . GLU A 1 276 ? 5.355 -12.039 15.016 1 97.38 276 GLU A N 1
ATOM 2257 C CA . GLU A 1 276 ? 4.766 -13.242 15.594 1 97.38 276 GLU A CA 1
ATOM 2258 C C . GLU A 1 276 ? 4.867 -14.422 14.625 1 97.38 276 GLU A C 1
ATOM 2260 O O . GLU A 1 276 ? 5.199 -15.539 15.031 1 97.38 276 GLU A O 1
ATOM 2265 N N . ALA A 1 277 ? 4.539 -14.195 13.398 1 96.31 277 ALA A N 1
ATOM 2266 C CA . ALA A 1 277 ? 4.648 -15.242 12.391 1 96.31 277 ALA A CA 1
ATOM 2267 C C . ALA A 1 277 ? 6.086 -15.727 12.25 1 96.31 277 ALA A C 1
ATOM 2269 O O . ALA A 1 277 ? 6.332 -16.922 12.07 1 96.31 277 ALA A O 1
ATOM 2270 N N . SER A 1 278 ? 7.055 -14.789 12.281 1 97.12 278 SER A N 1
ATOM 2271 C CA . SER A 1 278 ? 8.461 -15.164 12.203 1 97.12 278 SER A CA 1
ATOM 2272 C C . SER A 1 278 ? 8.852 -16.094 13.344 1 97.12 278 SER A C 1
ATOM 2274 O O . SER A 1 278 ? 9.57 -17.078 13.133 1 97.12 278 SER A O 1
ATOM 2276 N N . ILE A 1 279 ? 8.375 -15.812 14.492 1 96.81 279 ILE A N 1
ATOM 2277 C CA . ILE A 1 279 ? 8.68 -16.594 15.688 1 96.81 279 ILE A CA 1
ATOM 2278 C C . ILE A 1 279 ? 8.062 -17.984 15.562 1 96.81 279 ILE A C 1
ATOM 2280 O O . ILE A 1 279 ? 8.703 -18.984 15.883 1 96.81 279 ILE A O 1
ATOM 2284 N N . GLN A 1 280 ? 6.91 -18.078 15 1 94.5 280 GLN A N 1
ATOM 2285 C CA . GLN A 1 280 ? 6.137 -19.312 15.023 1 94.5 280 GLN A CA 1
ATOM 2286 C C . GLN A 1 280 ? 6.457 -20.172 13.812 1 94.5 280 GLN A C 1
ATOM 2288 O O . GLN A 1 280 ? 6.406 -21.406 13.891 1 94.5 280 GLN A O 1
ATOM 2293 N N . ARG A 1 281 ? 6.801 -19.562 12.711 1 93.88 281 ARG A N 1
ATOM 2294 C CA . ARG A 1 281 ? 6.754 -20.312 11.461 1 93.88 281 ARG A CA 1
ATOM 2295 C C . ARG A 1 281 ? 8.133 -20.406 10.82 1 93.88 281 ARG A C 1
ATOM 2297 O O . ARG A 1 281 ? 8.312 -21.078 9.797 1 93.88 281 ARG A O 1
ATOM 2304 N N . SER A 1 282 ? 9.102 -19.734 11.367 1 95.69 282 SER A N 1
ATOM 2305 C CA . SER A 1 282 ? 10.422 -19.703 10.75 1 95.69 282 SER A CA 1
ATOM 2306 C C . SER A 1 282 ? 11.5 -20.172 11.719 1 95.69 282 SER A C 1
ATOM 2308 O O . SER A 1 282 ? 11.203 -20.594 12.836 1 95.69 282 SER A O 1
ATOM 2310 N N . ASP A 1 283 ? 12.773 -20.203 11.281 1 95.31 283 ASP A N 1
ATOM 2311 C CA . ASP A 1 283 ? 13.914 -20.594 12.102 1 95.31 283 ASP A CA 1
ATOM 2312 C C . ASP A 1 283 ? 14.617 -19.359 12.664 1 95.31 283 ASP A C 1
ATOM 2314 O O . ASP A 1 283 ? 15.758 -19.438 13.133 1 95.31 283 ASP A O 1
ATOM 2318 N N . ILE A 1 284 ? 13.938 -18.25 12.641 1 97 284 ILE A N 1
ATOM 2319 C CA . ILE A 1 284 ? 14.539 -16.984 13.07 1 97 284 ILE A CA 1
ATOM 2320 C C . ILE A 1 284 ? 14.492 -16.891 14.586 1 97 284 ILE A C 1
ATOM 2322 O O . ILE A 1 284 ? 13.461 -17.172 15.203 1 97 284 ILE A O 1
ATOM 2326 N N . HIS A 1 285 ? 15.641 -16.516 15.125 1 97.94 285 HIS A N 1
ATOM 2327 C CA . HIS A 1 285 ? 15.68 -16.062 16.516 1 97.94 285 HIS A CA 1
ATOM 2328 C C . HIS A 1 285 ? 15.555 -14.547 16.594 1 97.94 285 HIS A C 1
ATOM 2330 O O . HIS A 1 285 ? 16.562 -13.836 16.609 1 97.94 285 HIS A O 1
ATOM 2336 N N . MET A 1 286 ? 14.367 -14.047 16.828 1 98 286 MET A N 1
ATOM 2337 C CA . MET A 1 286 ? 14.016 -12.648 16.625 1 98 286 MET A CA 1
ATOM 2338 C C . MET A 1 286 ? 14.828 -11.75 17.562 1 98 286 MET A C 1
ATOM 2340 O O . MET A 1 286 ? 15.367 -10.727 17.125 1 98 286 MET A O 1
ATOM 2344 N N . GLU A 1 287 ? 14.898 -12.078 18.828 1 97.25 287 GLU A N 1
ATOM 2345 C CA . GLU A 1 287 ? 15.562 -11.234 19.812 1 97.25 287 GLU A CA 1
ATOM 2346 C C . GLU A 1 287 ? 17.031 -11.031 19.469 1 97.25 287 GLU A C 1
ATOM 2348 O O . GLU A 1 287 ? 17.578 -9.938 19.672 1 97.25 287 GLU A O 1
ATOM 2353 N N . GLU A 1 288 ? 17.641 -12 18.938 1 97.94 288 GLU A N 1
ATOM 2354 C CA . GLU A 1 288 ? 19.062 -11.953 18.625 1 97.94 288 GLU A CA 1
ATOM 2355 C C . GLU A 1 288 ? 19.312 -11.328 17.25 1 97.94 288 GLU A C 1
ATOM 2357 O O . GLU A 1 288 ? 20.219 -10.523 17.078 1 97.94 288 GLU A O 1
ATOM 2362 N N . GLU A 1 289 ? 18.5 -11.719 16.297 1 98.25 289 GLU A N 1
ATOM 2363 C CA . GLU A 1 289 ? 18.766 -11.336 14.914 1 98.25 289 GLU A CA 1
ATOM 2364 C C . GLU A 1 289 ? 18.203 -9.961 14.602 1 98.25 289 GLU A C 1
ATOM 2366 O O . GLU A 1 289 ? 18.75 -9.227 13.773 1 98.25 289 GLU A O 1
ATOM 2371 N N . PHE A 1 290 ? 17.094 -9.633 15.25 1 98.69 290 PHE A N 1
ATOM 2372 C CA . PHE A 1 290 ? 16.406 -8.383 14.969 1 98.69 290 PHE A CA 1
ATOM 2373 C C . PHE A 1 290 ? 15.938 -7.715 16.25 1 98.69 290 PHE A C 1
ATOM 2375 O O . PHE A 1 290 ? 14.734 -7.535 16.469 1 98.69 290 PHE A O 1
ATOM 2382 N N . PRO A 1 291 ? 16.875 -7.207 17.047 1 98.69 291 PRO A N 1
ATOM 2383 C CA . PRO A 1 291 ? 16.547 -6.723 18.391 1 98.69 291 PRO A CA 1
ATOM 2384 C C . PRO A 1 291 ? 15.641 -5.496 18.359 1 98.69 291 PRO A C 1
ATOM 2386 O O . PRO A 1 291 ? 14.781 -5.344 19.234 1 98.69 291 PRO A O 1
ATOM 2389 N N . PHE A 1 292 ? 15.805 -4.562 17.422 1 98.75 292 PHE A N 1
ATOM 2390 C CA . PHE A 1 292 ? 14.953 -3.381 17.375 1 98.75 292 PHE A CA 1
ATOM 2391 C C . PHE A 1 292 ? 13.508 -3.766 17.078 1 98.75 292 PHE A C 1
ATOM 2393 O O . PHE A 1 292 ? 12.586 -3.299 17.75 1 98.75 292 PHE A O 1
ATOM 2400 N N . SER A 1 293 ? 13.344 -4.633 16.062 1 98.75 293 SER A N 1
ATOM 2401 C CA . SER A 1 293 ? 12.008 -5.109 15.703 1 98.75 293 SER A CA 1
ATOM 2402 C C . SER A 1 293 ? 11.367 -5.867 16.859 1 98.75 293 SER A C 1
ATOM 2404 O O . SER A 1 293 ? 10.172 -5.715 17.109 1 98.75 293 SER A O 1
ATOM 2406 N N . PHE A 1 294 ? 12.125 -6.672 17.484 1 98.75 294 PHE A N 1
ATOM 2407 C CA . PHE A 1 294 ? 11.617 -7.469 18.609 1 98.75 294 PHE A CA 1
ATOM 2408 C C . PHE A 1 294 ? 11.195 -6.574 19.766 1 98.75 294 PHE A C 1
ATOM 2410 O O . PHE A 1 294 ? 10.18 -6.832 20.406 1 98.75 294 PHE A O 1
ATOM 2417 N N . ALA A 1 295 ? 11.977 -5.543 20.031 1 98.69 295 ALA A N 1
ATOM 2418 C CA . ALA A 1 295 ? 11.656 -4.621 21.125 1 98.69 295 ALA A CA 1
ATOM 2419 C C . ALA A 1 295 ? 10.32 -3.928 20.875 1 98.69 295 ALA A C 1
ATOM 2421 O O . ALA A 1 295 ? 9.508 -3.785 21.781 1 98.69 295 ALA A O 1
ATOM 2422 N N . VAL A 1 296 ? 10.109 -3.449 19.641 1 98.69 296 VAL A N 1
ATOM 2423 C CA . VAL A 1 296 ? 8.844 -2.809 19.312 1 98.69 296 VAL A CA 1
ATOM 2424 C C . VAL A 1 296 ? 7.703 -3.818 19.438 1 98.69 296 VAL A C 1
ATOM 2426 O O . VAL A 1 296 ? 6.672 -3.525 20.047 1 98.69 296 VAL A O 1
ATOM 2429 N N . TYR A 1 297 ? 7.895 -5.016 18.922 1 98.62 297 TYR A N 1
ATOM 2430 C CA . TYR A 1 297 ? 6.914 -6.09 19.047 1 98.62 297 TYR A CA 1
ATOM 2431 C C . TYR A 1 297 ? 6.586 -6.363 20.516 1 98.62 297 TYR A C 1
ATOM 2433 O O . TYR A 1 297 ? 5.41 -6.438 20.891 1 98.62 297 TYR A O 1
ATOM 2441 N N . ASN A 1 298 ? 7.574 -6.523 21.281 1 98.06 298 ASN A N 1
ATOM 2442 C CA . ASN A 1 298 ? 7.398 -6.844 22.703 1 98.06 298 ASN A CA 1
ATOM 2443 C C . ASN A 1 298 ? 6.656 -5.73 23.438 1 98.06 298 ASN A C 1
ATOM 2445 O O . ASN A 1 298 ? 5.918 -5.996 24.391 1 98.06 298 ASN A O 1
ATOM 2449 N N . SER A 1 299 ? 6.871 -4.531 23 1 97.88 299 SER A N 1
ATOM 2450 C CA . SER A 1 299 ? 6.203 -3.377 23.609 1 97.88 299 SER A CA 1
ATOM 2451 C C . SER A 1 299 ? 4.723 -3.342 23.234 1 97.88 299 SER A C 1
ATOM 2453 O O . SER A 1 299 ? 3.912 -2.771 23.969 1 97.88 299 SER A O 1
ATOM 2455 N N . LEU A 1 300 ? 4.379 -3.959 22.109 1 98 300 LEU A N 1
ATOM 2456 C CA . LEU A 1 300 ? 3.049 -3.74 21.547 1 98 300 LEU A CA 1
ATOM 2457 C C . LEU A 1 300 ? 2.186 -4.988 21.703 1 98 300 LEU A C 1
ATOM 2459 O O . LEU A 1 300 ? 0.958 -4.898 21.75 1 98 300 LEU A O 1
ATOM 2463 N N . LYS A 1 301 ? 2.756 -6.164 21.781 1 97.19 301 LYS A N 1
ATOM 2464 C CA . LYS A 1 301 ? 2.061 -7.438 21.625 1 97.19 301 LYS A CA 1
ATOM 2465 C C . LYS A 1 301 ? 0.982 -7.613 22.688 1 97.19 301 LYS A C 1
ATOM 2467 O O . LYS A 1 301 ? -0.008 -8.312 22.469 1 97.19 301 LYS A O 1
ATOM 2472 N N . ASN A 1 302 ? 1.103 -6.941 23.844 1 96 302 ASN A N 1
ATOM 2473 C CA . ASN A 1 302 ? 0.169 -7.16 24.938 1 96 302 ASN A CA 1
ATOM 2474 C C . ASN A 1 302 ? -0.893 -6.066 25 1 96 302 ASN A C 1
ATOM 2476 O O . ASN A 1 302 ? -1.725 -6.047 25.906 1 96 302 ASN A O 1
ATOM 2480 N N . LEU A 1 303 ? -0.811 -5.117 24.094 1 95.12 303 LEU A N 1
ATOM 2481 C CA . LEU A 1 303 ? -1.905 -4.156 24 1 95.12 303 LEU A CA 1
ATOM 2482 C C . LEU A 1 303 ? -3.217 -4.859 23.656 1 95.12 303 LEU A C 1
ATOM 2484 O O . LEU A 1 303 ? -3.225 -5.848 22.922 1 95.12 303 LEU A O 1
ATOM 2488 N N . ASP A 1 304 ? -4.305 -4.332 24.109 1 94.06 304 ASP A N 1
ATOM 2489 C CA . ASP A 1 304 ? -5.629 -4.914 23.906 1 94.06 304 ASP A CA 1
ATOM 2490 C C . ASP A 1 304 ? -5.91 -5.145 22.422 1 94.06 304 ASP A C 1
ATOM 2492 O O . ASP A 1 304 ? -6.469 -6.18 22.047 1 94.06 304 ASP A O 1
ATOM 2496 N N . VAL A 1 305 ? -5.5 -4.277 21.594 1 95.38 305 VAL A N 1
ATOM 2497 C CA . VAL A 1 305 ? -5.797 -4.355 20.156 1 95.38 305 VAL A CA 1
ATOM 2498 C C . VAL A 1 305 ? -5.199 -5.633 19.578 1 95.38 305 VAL A C 1
ATOM 2500 O O . VAL A 1 305 ? -5.812 -6.281 18.734 1 95.38 305 VAL A O 1
ATOM 2503 N N . PHE A 1 306 ? -4.051 -6.047 20.047 1 97.25 306 PHE A N 1
ATOM 2504 C CA . PHE A 1 306 ? -3.396 -7.223 19.5 1 97.25 306 PHE A CA 1
ATOM 2505 C C . PHE A 1 306 ? -3.807 -8.484 20.25 1 97.25 306 PHE A C 1
ATOM 2507 O O . PHE A 1 306 ? -3.977 -9.547 19.641 1 97.25 306 PHE A O 1
ATOM 2514 N N . THR A 1 307 ? -4.051 -8.336 21.562 1 96.06 307 THR A N 1
ATOM 2515 C CA . THR A 1 307 ? -4.402 -9.5 22.375 1 96.06 307 THR A CA 1
ATOM 2516 C C . THR A 1 307 ? -5.805 -9.992 22.016 1 96.06 307 THR A C 1
ATOM 2518 O O . THR A 1 307 ? -6.039 -11.203 21.953 1 96.06 307 THR A O 1
ATOM 2521 N N . HIS A 1 308 ? -6.688 -9.078 21.734 1 95.56 308 HIS A N 1
ATOM 2522 C CA . HIS A 1 308 ? -8.078 -9.453 21.516 1 95.56 308 HIS A CA 1
ATOM 2523 C C . HIS A 1 308 ? -8.352 -9.789 20.062 1 95.56 308 HIS A C 1
ATOM 2525 O O . HIS A 1 308 ? -9.391 -10.375 19.734 1 95.56 308 HIS A O 1
ATOM 2531 N N . THR A 1 309 ? -7.453 -9.461 19.156 1 97.25 309 THR A N 1
ATOM 2532 C CA . THR A 1 309 ? -7.73 -9.648 17.734 1 97.25 309 THR A CA 1
ATOM 2533 C C . THR A 1 309 ? -6.875 -10.773 17.172 1 97.25 309 THR A C 1
ATOM 2535 O O . THR A 1 309 ? -6.965 -11.086 15.977 1 97.25 309 THR A O 1
ATOM 2538 N N . ARG A 1 310 ? -6.07 -11.406 17.922 1 92.94 310 ARG A N 1
ATOM 2539 C CA . ARG A 1 310 ? -5.141 -12.438 17.469 1 92.94 310 ARG A CA 1
ATOM 2540 C C . ARG A 1 310 ? -5.887 -13.641 16.906 1 92.94 310 ARG A C 1
ATOM 2542 O O . ARG A 1 310 ? -5.426 -14.281 15.961 1 92.94 310 ARG A O 1
ATOM 2549 N N . ASN A 1 311 ? -7.055 -14 17.484 1 82.19 311 ASN A N 1
ATOM 2550 C CA . ASN A 1 311 ? -7.777 -15.211 17.109 1 82.19 311 ASN A CA 1
ATOM 2551 C C . ASN A 1 311 ? -9.102 -14.875 16.422 1 82.19 311 ASN A C 1
ATOM 2553 O O . ASN A 1 311 ? -9.836 -14 16.875 1 82.19 311 ASN A O 1
ATOM 2557 N N . MET B 1 1 ? 15.25 14.289 9.625 1 31.59 1 MET B N 1
ATOM 2558 C CA . MET B 1 1 ? 15.141 15.531 8.875 1 31.59 1 MET B CA 1
ATOM 2559 C C . MET B 1 1 ? 13.68 15.93 8.688 1 31.59 1 MET B C 1
ATOM 2561 O O . MET B 1 1 ? 12.859 15.109 8.273 1 31.59 1 MET B O 1
ATOM 2565 N N . ASN B 1 2 ? 13.109 16.594 9.578 1 40.22 2 ASN B N 1
ATOM 2566 C CA . ASN B 1 2 ? 11.797 17.203 9.438 1 40.22 2 ASN B CA 1
ATOM 2567 C C . ASN B 1 2 ? 11.742 18.156 8.242 1 40.22 2 ASN B C 1
ATOM 2569 O O . ASN B 1 2 ? 12.469 19.141 8.203 1 40.22 2 ASN B O 1
ATOM 2573 N N . ILE B 1 3 ? 11.766 17.672 7.098 1 45.16 3 ILE B N 1
ATOM 2574 C CA . ILE B 1 3 ? 11.539 18.688 6.078 1 45.16 3 ILE B CA 1
ATOM 2575 C C . ILE B 1 3 ? 10.328 19.547 6.465 1 45.16 3 ILE B C 1
ATOM 2577 O O . ILE B 1 3 ? 9.203 19.047 6.531 1 45.16 3 ILE B O 1
ATOM 2581 N N . PRO B 1 4 ? 10.664 20.438 7.285 1 45.09 4 PRO B N 1
ATOM 2582 C CA . PRO B 1 4 ? 9.508 21.281 7.574 1 45.09 4 PRO B CA 1
ATOM 2583 C C . PRO B 1 4 ? 8.789 21.75 6.316 1 45.09 4 PRO B C 1
ATOM 2585 O O . PRO B 1 4 ? 9.211 22.719 5.68 1 45.09 4 PRO B O 1
ATOM 2588 N N . LEU B 1 5 ? 8.055 20.859 5.777 1 47.81 5 LEU B N 1
ATOM 2589 C CA . LEU B 1 5 ? 7.262 21.219 4.605 1 47.81 5 LEU B CA 1
ATOM 2590 C C . LEU B 1 5 ? 6.598 22.578 4.793 1 47.81 5 LEU B C 1
ATOM 2592 O O . LEU B 1 5 ? 6.148 23.188 3.824 1 47.81 5 LEU B O 1
ATOM 2596 N N . ASN B 1 6 ? 6.41 22.797 6.074 1 43.91 6 ASN B N 1
ATOM 2597 C CA . ASN B 1 6 ? 5.914 24.141 6.359 1 43.91 6 ASN B CA 1
ATOM 2598 C C . ASN B 1 6 ? 6.867 25.203 5.836 1 43.91 6 ASN B C 1
ATOM 2600 O O . ASN B 1 6 ? 6.5 26.391 5.754 1 43.91 6 ASN B O 1
ATOM 2604 N N . ARG B 1 7 ? 8.023 24.922 5.676 1 43.31 7 ARG B N 1
ATOM 2605 C CA . ARG B 1 7 ? 8.969 25.906 5.172 1 43.31 7 ARG B CA 1
ATOM 2606 C C . ARG B 1 7 ? 8.953 25.969 3.648 1 43.31 7 ARG B C 1
ATOM 2608 O O . ARG B 1 7 ? 9.828 26.578 3.033 1 43.31 7 ARG B O 1
ATOM 2615 N N . LEU B 1 8 ? 8.219 25.109 3.146 1 46.91 8 LEU B N 1
ATOM 2616 C CA . LEU B 1 8 ? 7.996 25.266 1.712 1 46.91 8 LEU B CA 1
ATOM 2617 C C . LEU B 1 8 ? 7.508 26.672 1.377 1 46.91 8 LEU B C 1
ATOM 2619 O O . LEU B 1 8 ? 6.316 26.875 1.142 1 46.91 8 LEU B O 1
ATOM 2623 N N . ILE B 1 9 ? 8.078 27.594 2.148 1 41.19 9 ILE B N 1
ATOM 2624 C CA . ILE B 1 9 ? 7.625 28.984 2.133 1 41.19 9 ILE B CA 1
ATOM 2625 C C . ILE B 1 9 ? 8.125 29.672 0.867 1 41.19 9 ILE B C 1
ATOM 2627 O O . ILE B 1 9 ? 9.273 29.5 0.469 1 41.19 9 ILE B O 1
ATOM 2631 N N . ARG B 1 10 ? 7.152 30.062 0.147 1 43.66 10 ARG B N 1
ATOM 2632 C CA . ARG B 1 10 ? 7.363 31.078 -0.894 1 43.66 10 ARG B CA 1
ATOM 2633 C C . ARG B 1 10 ? 8.219 32.219 -0.38 1 43.66 10 ARG B C 1
ATOM 2635 O O . ARG B 1 10 ? 7.977 32.75 0.707 1 43.66 10 ARG B O 1
ATOM 2642 N N . THR B 1 11 ? 9.438 32.156 -0.805 1 41.94 11 THR B N 1
ATOM 2643 C CA . THR B 1 11 ? 10.141 33.406 -0.489 1 41.94 11 THR B CA 1
ATOM 2644 C C . THR B 1 11 ? 9.711 34.531 -1.431 1 41.94 11 THR B C 1
ATOM 2646 O O . THR B 1 11 ? 9.055 34.281 -2.445 1 41.94 11 THR B O 1
ATOM 2649 N N . SER B 1 12 ? 9.758 35.75 -1.025 1 41.25 12 SER B N 1
ATOM 2650 C CA . SER B 1 12 ? 9.477 36.969 -1.774 1 41.25 12 SER B CA 1
ATOM 2651 C C . SER B 1 12 ? 9.914 36.844 -3.229 1 41.25 12 SER B C 1
ATOM 2653 O O . SER B 1 12 ? 9.305 37.438 -4.121 1 41.25 12 SER B O 1
ATOM 2655 N N . GLY B 1 13 ? 11.047 36.219 -3.668 1 45.19 13 GLY B N 1
ATOM 2656 C CA . GLY B 1 13 ? 11.688 36.344 -4.969 1 45.19 13 GLY B CA 1
ATOM 2657 C C . GLY B 1 13 ? 11.305 35.219 -5.93 1 45.19 13 GLY B C 1
ATOM 2658 O O . GLY B 1 13 ? 11.938 35.062 -6.973 1 45.19 13 GLY B O 1
ATOM 2659 N N . GLY B 1 14 ? 10.195 34.5 -5.801 1 53.47 14 GLY B N 1
ATOM 2660 C CA . GLY B 1 14 ? 9.789 33.406 -6.68 1 53.47 14 GLY B CA 1
ATOM 2661 C C . GLY B 1 14 ? 9.914 32.031 -6.035 1 53.47 14 GLY B C 1
ATOM 2662 O O . GLY B 1 14 ? 10.07 31.938 -4.816 1 53.47 14 GLY B O 1
ATOM 2663 N N . PHE B 1 15 ? 9.617 30.984 -6.961 1 57.03 15 PHE B N 1
ATOM 2664 C CA . PHE B 1 15 ? 9.75 29.641 -6.414 1 57.03 15 PHE B CA 1
ATOM 2665 C C . PHE B 1 15 ? 11.219 29.234 -6.312 1 57.03 15 PHE B C 1
ATOM 2667 O O . PHE B 1 15 ? 11.984 29.438 -7.258 1 57.03 15 PHE B O 1
ATOM 2674 N N . GLN B 1 16 ? 11.711 29.062 -5.266 1 63.84 16 GLN B N 1
ATOM 2675 C CA . GLN B 1 16 ? 13.062 28.547 -5.074 1 63.84 16 GLN B CA 1
ATOM 2676 C C . GLN B 1 16 ? 13.039 27.078 -4.656 1 63.84 16 GLN B C 1
ATOM 2678 O O . GLN B 1 16 ? 12.328 26.703 -3.719 1 63.84 16 GLN B O 1
ATOM 2683 N N . PRO B 1 17 ? 13.719 26.312 -5.633 1 69.69 17 PRO B N 1
ATOM 2684 C CA . PRO B 1 17 ? 13.766 24.906 -5.234 1 69.69 17 PRO B CA 1
ATOM 2685 C C . PRO B 1 17 ? 14.289 24.703 -3.812 1 69.69 17 PRO B C 1
ATOM 2687 O O . PRO B 1 17 ? 15.219 25.406 -3.391 1 69.69 17 PRO B O 1
ATOM 2690 N N . PHE B 1 18 ? 13.586 23.891 -3.201 1 75.12 18 PHE B N 1
ATOM 2691 C CA . PHE B 1 18 ? 14 23.609 -1.83 1 75.12 18 PHE B CA 1
ATOM 2692 C C . PHE B 1 18 ? 14.289 22.125 -1.648 1 75.12 18 PHE B C 1
ATOM 2694 O O . PHE B 1 18 ? 14.82 21.719 -0.613 1 75.12 18 PHE B O 1
ATOM 2701 N N . LEU B 1 19 ? 14.023 21.328 -2.756 1 84.75 19 LEU B N 1
ATOM 2702 C CA . LEU B 1 19 ? 14.305 19.906 -2.719 1 84.75 19 LEU B CA 1
ATOM 2703 C C . LEU B 1 19 ? 15.055 19.469 -3.973 1 84.75 19 LEU B C 1
ATOM 2705 O O . LEU B 1 19 ? 14.992 20.141 -5.004 1 84.75 19 LEU B O 1
ATOM 2709 N N . GLU B 1 20 ? 15.742 18.438 -3.85 1 88.56 20 GLU B N 1
ATOM 2710 C CA . GLU B 1 20 ? 16.359 17.719 -4.969 1 88.56 20 GLU B CA 1
ATOM 2711 C C . GLU B 1 20 ? 16.078 16.219 -4.895 1 88.56 20 GLU B C 1
ATOM 2713 O O . GLU B 1 20 ? 16.188 15.617 -3.824 1 88.56 20 GLU B O 1
ATOM 2718 N N . PHE B 1 21 ? 15.688 15.719 -6.027 1 93.88 21 PHE B N 1
ATOM 2719 C CA . PHE B 1 21 ? 15.414 14.289 -6.133 1 93.88 21 PHE B CA 1
ATOM 2720 C C . PHE B 1 21 ? 16.5 13.586 -6.922 1 93.88 21 PHE B C 1
ATOM 2722 O O . PHE B 1 21 ? 17.031 14.133 -7.895 1 93.88 21 PHE B O 1
ATOM 2729 N N . THR B 1 22 ? 16.906 12.445 -6.512 1 95.38 22 THR B N 1
ATOM 2730 C CA . THR B 1 22 ? 17.672 11.492 -7.297 1 95.38 22 THR B CA 1
ATOM 2731 C C . THR B 1 22 ? 17.016 10.117 -7.281 1 95.38 22 THR B C 1
ATOM 2733 O O . THR B 1 22 ? 16.766 9.547 -6.215 1 95.38 22 THR B O 1
ATOM 2736 N N . LEU B 1 23 ? 16.688 9.609 -8.484 1 97.81 23 LEU B N 1
ATOM 2737 C CA . LEU B 1 23 ? 16 8.328 -8.578 1 97.81 23 LEU B CA 1
ATOM 2738 C C . LEU B 1 23 ? 16.953 7.242 -9.062 1 97.81 23 LEU B C 1
ATOM 2740 O O . LEU B 1 23 ? 17.547 7.367 -10.133 1 97.81 23 LEU B O 1
ATOM 2744 N N . TYR B 1 24 ? 17.188 6.246 -8.258 1 98.06 24 TYR B N 1
ATOM 2745 C CA . TYR B 1 24 ? 17.844 5.016 -8.688 1 98.06 24 TYR B CA 1
ATOM 2746 C C . TYR B 1 24 ? 16.828 4.031 -9.266 1 98.06 24 TYR B C 1
ATOM 2748 O O . TYR B 1 24 ? 15.844 3.678 -8.609 1 98.06 24 TYR B O 1
ATOM 2756 N N . SER B 1 25 ? 17.047 3.635 -10.484 1 97.38 25 SER B N 1
ATOM 2757 C CA . SER B 1 25 ? 16.031 2.916 -11.258 1 97.38 25 SER B CA 1
ATOM 2758 C C . SER B 1 25 ? 16.672 1.857 -12.148 1 97.38 25 SER B C 1
ATOM 2760 O O . SER B 1 25 ? 17.875 1.869 -12.375 1 97.38 25 SER B O 1
ATOM 2762 N N . PHE B 1 26 ? 15.844 0.933 -12.594 1 96.19 26 PHE B N 1
ATOM 2763 C CA . PHE B 1 26 ? 16.188 -0.114 -13.555 1 96.19 26 PHE B CA 1
ATOM 2764 C C . PHE B 1 26 ? 15.117 -0.236 -14.625 1 96.19 26 PHE B C 1
ATOM 2766 O O . PHE B 1 26 ? 13.953 -0.488 -14.32 1 96.19 26 PHE B O 1
ATOM 2773 N N . PRO B 1 27 ? 15.477 -0.082 -15.891 1 91.25 27 PRO B N 1
ATOM 2774 C CA . PRO B 1 27 ? 14.484 0.048 -16.953 1 91.25 27 PRO B CA 1
ATOM 2775 C C . PRO B 1 27 ? 13.531 -1.146 -17.031 1 91.25 27 PRO B C 1
ATOM 2777 O O . PRO B 1 27 ? 12.32 -0.968 -17.141 1 91.25 27 PRO B O 1
ATOM 2780 N N . PRO B 1 28 ? 14.016 -2.352 -16.844 1 91.56 28 PRO B N 1
ATOM 2781 C CA . PRO B 1 28 ? 13.094 -3.488 -16.953 1 91.56 28 PRO B CA 1
ATOM 2782 C C . PRO B 1 28 ? 12.203 -3.654 -15.734 1 91.56 28 PRO B C 1
ATOM 2784 O O . PRO B 1 28 ? 11.242 -4.434 -15.766 1 91.56 28 PRO B O 1
ATOM 2787 N N . SER B 1 29 ? 12.516 -2.982 -14.695 1 94.88 29 SER B N 1
ATOM 2788 C CA . SER B 1 29 ? 11.758 -3.096 -13.453 1 94.88 29 SER B CA 1
ATOM 2789 C C . SER B 1 29 ? 10.406 -2.412 -13.57 1 94.88 29 SER B C 1
ATOM 2791 O O . SER B 1 29 ? 10.328 -1.198 -13.781 1 94.88 29 SER B O 1
ATOM 2793 N N . THR B 1 30 ? 9.312 -3.207 -13.344 1 96.62 30 THR B N 1
ATOM 2794 C CA . THR B 1 30 ? 7.961 -2.668 -13.445 1 96.62 30 THR B CA 1
ATOM 2795 C C . THR B 1 30 ? 7.691 -1.682 -12.312 1 96.62 30 THR B C 1
ATOM 2797 O O . THR B 1 30 ? 6.984 -0.689 -12.5 1 96.62 30 THR B O 1
ATOM 2800 N N . CYS B 1 31 ? 8.227 -1.959 -11.117 1 96.81 31 CYS B N 1
ATOM 2801 C CA . CYS B 1 31 ? 8.008 -1.043 -10 1 96.81 31 CYS B CA 1
ATOM 2802 C C . CYS B 1 31 ? 8.797 0.246 -10.195 1 96.81 31 CYS B C 1
ATOM 2804 O O . CYS B 1 31 ? 8.344 1.32 -9.789 1 96.81 31 CYS B O 1
ATOM 2806 N N . SER B 1 32 ? 10.016 0.189 -10.82 1 97.62 32 SER B N 1
ATOM 2807 C CA . SER B 1 32 ? 10.727 1.408 -11.195 1 97.62 32 SER B CA 1
ATOM 2808 C C . SER B 1 32 ? 9.938 2.211 -12.227 1 97.62 32 SER B C 1
ATOM 2810 O O . SER B 1 32 ? 9.883 3.439 -12.156 1 97.62 32 SER B O 1
ATOM 2812 N N . TRP B 1 33 ? 9.336 1.501 -13.18 1 98.31 33 TRP B N 1
ATOM 2813 C CA . TRP B 1 33 ? 8.57 2.148 -14.242 1 98.31 33 TRP B CA 1
ATOM 2814 C C . TRP B 1 33 ? 7.395 2.928 -13.664 1 98.31 33 TRP B C 1
ATOM 2816 O O . TRP B 1 33 ? 7.133 4.062 -14.07 1 98.31 33 TRP B O 1
ATOM 2826 N N . ARG B 1 34 ? 6.684 2.357 -12.742 1 98.12 34 ARG B N 1
ATOM 2827 C CA . ARG B 1 34 ? 5.531 3.041 -12.172 1 98.12 34 ARG B CA 1
ATOM 2828 C C . ARG B 1 34 ? 5.949 4.316 -11.453 1 98.12 34 ARG B C 1
ATOM 2830 O O . ARG B 1 34 ? 5.238 5.324 -11.492 1 98.12 34 ARG B O 1
ATOM 2837 N N . VAL B 1 35 ? 7.164 4.285 -10.75 1 98.56 35 VAL B N 1
ATOM 2838 C CA . VAL B 1 35 ? 7.652 5.477 -10.062 1 98.56 35 VAL B CA 1
ATOM 2839 C C . VAL B 1 35 ? 8.102 6.52 -11.078 1 98.56 35 VAL B C 1
ATOM 2841 O O . VAL B 1 35 ? 7.828 7.711 -10.914 1 98.56 35 VAL B O 1
ATOM 2844 N N . ARG B 1 36 ? 8.766 6.082 -12.164 1 98.38 36 ARG B N 1
ATOM 2845 C CA . ARG B 1 36 ? 9.133 7.012 -13.227 1 98.38 36 ARG B CA 1
ATOM 2846 C C . ARG B 1 36 ? 7.895 7.664 -13.836 1 98.38 36 ARG B C 1
ATOM 2848 O O . ARG B 1 36 ? 7.887 8.867 -14.094 1 98.38 36 ARG B O 1
ATOM 2855 N N . ALA B 1 37 ? 6.879 6.883 -14.055 1 97.69 37 ALA B N 1
ATOM 2856 C CA . ALA B 1 37 ? 5.633 7.402 -14.609 1 97.69 37 ALA B CA 1
ATOM 2857 C C . ALA B 1 37 ? 5 8.43 -13.68 1 97.69 37 ALA B C 1
ATOM 2859 O O . ALA B 1 37 ? 4.508 9.469 -14.125 1 97.69 37 ALA B O 1
ATOM 2860 N N . ALA B 1 38 ? 5.004 8.148 -12.383 1 97.69 38 ALA B N 1
ATOM 2861 C CA . ALA B 1 38 ? 4.477 9.086 -11.398 1 97.69 38 ALA B CA 1
ATOM 2862 C C . ALA B 1 38 ? 5.266 10.398 -11.414 1 97.69 38 ALA B C 1
ATOM 2864 O O . ALA B 1 38 ? 4.684 11.477 -11.328 1 97.69 38 ALA B O 1
ATOM 2865 N N . LEU B 1 39 ? 6.59 10.258 -11.492 1 96.38 39 LEU B N 1
ATOM 2866 C CA . LEU B 1 39 ? 7.434 11.445 -11.57 1 96.38 39 LEU B CA 1
ATOM 2867 C C . LEU B 1 39 ? 7.117 12.258 -12.828 1 96.38 39 LEU B C 1
ATOM 2869 O O . LEU B 1 39 ? 6.902 13.469 -12.75 1 96.38 39 LEU B O 1
ATOM 2873 N N . TYR B 1 40 ? 7.035 11.57 -13.945 1 95.19 40 TYR B N 1
ATOM 2874 C CA . TYR B 1 40 ? 6.688 12.234 -15.195 1 95.19 40 TYR B CA 1
ATOM 2875 C C . TYR B 1 40 ? 5.375 13 -15.062 1 95.19 40 TYR B C 1
ATOM 2877 O O . TYR B 1 40 ? 5.273 14.156 -15.484 1 95.19 40 TYR B O 1
ATOM 2885 N N . HIS B 1 41 ? 4.445 12.375 -14.461 1 94.06 41 HIS B N 1
ATOM 2886 C CA . HIS B 1 41 ? 3.1 12.914 -14.297 1 94.06 41 HIS B CA 1
ATOM 2887 C C . HIS B 1 41 ? 3.107 14.164 -13.43 1 94.06 41 HIS B C 1
ATOM 2889 O O . HIS B 1 41 ? 2.383 15.125 -13.703 1 94.06 41 HIS B O 1
ATOM 2895 N N . HIS B 1 42 ? 3.943 14.203 -12.383 1 93.06 42 HIS B N 1
ATOM 2896 C CA . HIS B 1 42 ? 3.861 15.25 -11.367 1 93.06 42 HIS B CA 1
ATOM 2897 C C . HIS B 1 42 ? 4.949 16.297 -11.562 1 93.06 42 HIS B C 1
ATOM 2899 O O . HIS B 1 42 ? 4.941 17.344 -10.906 1 93.06 42 HIS B O 1
ATOM 2905 N N . LEU B 1 43 ? 5.848 16.141 -12.445 1 90.5 43 LEU B N 1
ATOM 2906 C CA . LEU B 1 43 ? 7.039 16.984 -12.578 1 90.5 43 LEU B CA 1
ATOM 2907 C C . LEU B 1 43 ? 6.66 18.438 -12.844 1 90.5 43 LEU B C 1
ATOM 2909 O O . LEU B 1 43 ? 7.297 19.359 -12.336 1 90.5 43 LEU B O 1
ATOM 2913 N N . PRO B 1 44 ? 5.605 18.688 -13.68 1 86.94 44 PRO B N 1
ATOM 2914 C CA . PRO B 1 44 ? 5.27 20.094 -13.898 1 86.94 44 PRO B CA 1
ATOM 2915 C C . PRO B 1 44 ? 4.988 20.859 -12.602 1 86.94 44 PRO B C 1
ATOM 2917 O O . PRO B 1 44 ? 5.395 22 -12.453 1 86.94 44 PRO B O 1
ATOM 2920 N N . MET B 1 45 ? 4.379 20.203 -11.68 1 86.31 45 MET B N 1
ATOM 2921 C CA . MET B 1 45 ? 4.113 20.844 -10.398 1 86.31 45 MET B CA 1
ATOM 2922 C C . MET B 1 45 ? 5.34 20.781 -9.492 1 86.31 45 MET B C 1
ATOM 2924 O O . MET B 1 45 ? 5.652 21.75 -8.805 1 86.31 45 MET B O 1
ATOM 2928 N N . LEU B 1 46 ? 6.023 19.703 -9.516 1 89.06 46 LEU B N 1
ATOM 2929 C CA . LEU B 1 46 ? 7.18 19.5 -8.648 1 89.06 46 LEU B CA 1
ATOM 2930 C C . LEU B 1 46 ? 8.312 20.453 -9.016 1 89.06 46 LEU B C 1
ATOM 2932 O O . LEU B 1 46 ? 9.086 20.875 -8.148 1 89.06 46 LEU B O 1
ATOM 2936 N N . SER B 1 47 ? 8.383 20.781 -10.25 1 86.12 47 SER B N 1
ATOM 2937 C CA . SER B 1 47 ? 9.492 21.594 -10.734 1 86.12 47 SER B CA 1
ATOM 2938 C C . SER B 1 47 ? 9.477 22.984 -10.117 1 86.12 47 SER B C 1
ATOM 2940 O O . SER B 1 47 ? 10.469 23.719 -10.195 1 86.12 47 SER B O 1
ATOM 2942 N N . ARG B 1 48 ? 8.414 23.266 -9.523 1 79.19 48 ARG B N 1
ATOM 2943 C CA . ARG B 1 48 ? 8.305 24.547 -8.852 1 79.19 48 ARG B CA 1
ATOM 2944 C C . ARG B 1 48 ? 9.172 24.594 -7.598 1 79.19 48 ARG B C 1
ATOM 2946 O O . ARG B 1 48 ? 9.641 25.656 -7.191 1 79.19 48 ARG B O 1
ATOM 2953 N N . TYR B 1 49 ? 9.391 23.406 -7.078 1 81 49 TYR B N 1
ATOM 2954 C CA . TYR B 1 49 ? 10.047 23.391 -5.777 1 81 49 TYR B CA 1
ATOM 2955 C C . TYR B 1 49 ? 11.156 22.344 -5.734 1 81 49 TYR B C 1
ATOM 2957 O O . TYR B 1 49 ? 11.906 22.266 -4.758 1 81 49 TYR B O 1
ATOM 2965 N N . VAL B 1 50 ? 11.25 21.562 -6.715 1 86.12 50 VAL B N 1
ATOM 2966 C CA . VAL B 1 50 ? 12.266 20.531 -6.82 1 86.12 50 VAL B CA 1
ATOM 2967 C C . VAL B 1 50 ? 13.242 20.875 -7.945 1 86.12 50 VAL B C 1
ATOM 2969 O O . VAL B 1 50 ? 12.828 21.203 -9.055 1 86.12 50 VAL B O 1
ATOM 2972 N N . ARG B 1 51 ? 14.445 20.828 -7.645 1 86.06 51 ARG B N 1
ATOM 2973 C CA . ARG B 1 51 ? 15.469 21.109 -8.648 1 86.06 51 ARG B CA 1
ATOM 2974 C C . ARG B 1 51 ? 15.484 20.047 -9.734 1 86.06 51 ARG B C 1
ATOM 2976 O O . ARG B 1 51 ? 15.641 18.859 -9.438 1 86.06 51 ARG B O 1
ATOM 2983 N N . ILE B 1 52 ? 15.164 20.594 -10.867 1 87 52 ILE B N 1
ATOM 2984 C CA . ILE B 1 52 ? 15.234 19.734 -12.047 1 87 52 ILE B CA 1
ATOM 2985 C C . ILE B 1 52 ? 16.406 20.172 -12.93 1 87 52 ILE B C 1
ATOM 2987 O O . ILE B 1 52 ? 16.438 21.312 -13.406 1 87 52 ILE B O 1
ATOM 2991 N N . GLY B 1 53 ? 17.531 19.531 -13.086 1 80.5 53 GLY B N 1
ATOM 2992 C CA . GLY B 1 53 ? 18.703 19.938 -13.844 1 80.5 53 GLY B CA 1
ATOM 2993 C C . GLY B 1 53 ? 19.719 20.688 -13 1 80.5 53 GLY B C 1
ATOM 2994 O O . GLY B 1 53 ? 19.734 20.578 -11.773 1 80.5 53 GLY B O 1
ATOM 2995 N N . THR B 1 54 ? 20.859 21.266 -13.57 1 68.69 54 THR B N 1
ATOM 2996 C CA . THR B 1 54 ? 21.969 21.891 -12.852 1 68.69 54 THR B CA 1
ATOM 2997 C C . THR B 1 54 ? 21.609 23.328 -12.461 1 68.69 54 THR B C 1
ATOM 2999 O O . THR B 1 54 ? 22.203 23.875 -11.523 1 68.69 54 THR B O 1
ATOM 3002 N N . ASP B 1 55 ? 21 24.047 -13.344 1 54.75 55 ASP B N 1
ATOM 3003 C CA . ASP B 1 55 ? 20.969 25.5 -13.18 1 54.75 55 ASP B CA 1
ATOM 3004 C C . ASP B 1 55 ? 19.906 25.906 -12.164 1 54.75 55 ASP B C 1
ATOM 3006 O O . ASP B 1 55 ? 18.766 25.438 -12.227 1 54.75 55 ASP B O 1
ATOM 3010 N N . HIS B 1 56 ? 20.484 26.281 -11.031 1 48.59 56 HIS B N 1
ATOM 3011 C CA . HIS B 1 56 ? 19.562 26.891 -10.07 1 48.59 56 HIS B CA 1
ATOM 3012 C C . HIS B 1 56 ? 18.5 27.734 -10.781 1 48.59 56 HIS B C 1
ATOM 3014 O O . HIS B 1 56 ? 17.391 27.859 -10.289 1 48.59 56 HIS B O 1
ATOM 3020 N N . GLN B 1 57 ? 19.016 28.766 -11.484 1 42.31 57 GLN B N 1
ATOM 3021 C CA . GLN B 1 57 ? 18.391 30.031 -11.867 1 42.31 57 GLN B CA 1
ATOM 3022 C C . GLN B 1 57 ? 17.438 29.828 -13.039 1 42.31 57 GLN B C 1
ATOM 3024 O O . GLN B 1 57 ? 16.875 30.797 -13.562 1 42.31 57 GLN B O 1
ATOM 3029 N N . GLU B 1 58 ? 17.609 28.797 -13.805 1 43.56 58 GLU B N 1
ATOM 3030 C CA . GLU B 1 58 ? 16.719 29.047 -14.945 1 43.56 58 GLU B CA 1
ATOM 3031 C C . GLU B 1 58 ? 15.273 29.172 -14.5 1 43.56 58 GLU B C 1
ATOM 3033 O O . GLU B 1 58 ? 14.727 28.25 -13.883 1 43.56 58 GLU B O 1
ATOM 3038 N N . GLU B 1 59 ? 14.914 30.344 -14.188 1 42.69 59 GLU B N 1
ATOM 3039 C CA . GLU B 1 59 ? 13.492 30.656 -14.094 1 42.69 59 GLU B CA 1
ATOM 3040 C C . GLU B 1 59 ? 12.672 29.766 -15.016 1 42.69 59 GLU B C 1
ATOM 3042 O O . GLU B 1 59 ? 12.844 29.797 -16.234 1 42.69 59 GLU B O 1
ATOM 3047 N N . ASN B 1 60 ? 12.578 28.547 -14.656 1 44.78 60 ASN B N 1
ATOM 3048 C CA . ASN B 1 60 ? 11.578 27.859 -15.469 1 44.78 60 ASN B CA 1
ATOM 3049 C C . ASN B 1 60 ? 10.477 28.812 -15.93 1 44.78 60 ASN B C 1
ATOM 3051 O O . ASN B 1 60 ? 9.539 29.094 -15.188 1 44.78 60 ASN B O 1
ATOM 3055 N N . LYS B 1 61 ? 10.93 29.984 -16.594 1 39.19 61 LYS B N 1
ATOM 3056 C CA . LYS B 1 61 ? 9.906 30.844 -17.172 1 39.19 61 LYS B CA 1
ATOM 3057 C C . LYS B 1 61 ? 8.727 30.031 -17.688 1 39.19 61 LYS B C 1
ATOM 3059 O O . LYS B 1 61 ? 8.898 29.125 -18.516 1 39.19 61 LYS B O 1
ATOM 3064 N N . MET B 1 62 ? 7.832 29.922 -16.938 1 43.25 62 MET B N 1
ATOM 3065 C CA . MET B 1 62 ? 6.5 29.422 -17.234 1 43.25 62 MET B CA 1
ATOM 3066 C C . MET B 1 62 ? 6.039 29.875 -18.609 1 43.25 62 MET B C 1
ATOM 3068 O O . MET B 1 62 ? 5.797 31.062 -18.828 1 43.25 62 MET B O 1
ATOM 3072 N N . LYS B 1 63 ? 6.617 29.422 -19.672 1 40.44 63 LYS B N 1
ATOM 3073 C CA . LYS B 1 63 ? 6.012 29.844 -20.938 1 40.44 63 LYS B CA 1
ATOM 3074 C C . LYS B 1 63 ? 4.492 29.672 -20.906 1 40.44 63 LYS B C 1
ATOM 3076 O O . LYS B 1 63 ? 3.982 28.734 -20.312 1 40.44 63 LYS B O 1
ATOM 3081 N N . ASN B 1 64 ? 3.766 30.656 -21.031 1 40.94 64 ASN B N 1
ATOM 3082 C CA . ASN B 1 64 ? 2.312 30.766 -21.078 1 40.94 64 ASN B CA 1
ATOM 3083 C C . ASN B 1 64 ? 1.678 29.5 -21.672 1 40.94 64 ASN B C 1
ATOM 3085 O O . ASN B 1 64 ? 0.601 29.094 -21.234 1 40.94 64 ASN B O 1
ATOM 3089 N N . ASN B 1 65 ? 1.933 29.281 -23.125 1 39.12 65 ASN B N 1
ATOM 3090 C CA . ASN B 1 65 ? 1.166 28.344 -23.938 1 39.12 65 ASN B CA 1
ATOM 3091 C C . ASN B 1 65 ? 1.682 26.922 -23.781 1 39.12 65 ASN B C 1
ATOM 3093 O O . ASN B 1 65 ? 1.814 26.188 -24.766 1 39.12 65 ASN B O 1
ATOM 3097 N N . VAL B 1 66 ? 2.529 26.641 -22.906 1 41.34 66 VAL B N 1
ATOM 3098 C CA . VAL B 1 66 ? 3.211 25.344 -23 1 41.34 66 VAL B CA 1
ATOM 3099 C C . VAL B 1 66 ? 2.182 24.219 -23.031 1 41.34 66 VAL B C 1
ATOM 3101 O O . VAL B 1 66 ? 1.415 24.047 -22.078 1 41.34 66 VAL B O 1
ATOM 3104 N N . ASP B 1 67 ? 1.868 23.891 -24.172 1 49.03 67 ASP B N 1
ATOM 3105 C CA . ASP B 1 67 ? 1.213 22.609 -24.344 1 49.03 67 ASP B CA 1
ATOM 3106 C C . ASP B 1 67 ? 1.734 21.578 -23.328 1 49.03 67 ASP B C 1
ATOM 3108 O O . ASP B 1 67 ? 2.934 21.297 -23.297 1 49.03 67 ASP B O 1
ATOM 3112 N N . SER B 1 68 ? 0.948 21.266 -22.266 1 61.47 68 SER B N 1
ATOM 3113 C CA . SER B 1 68 ? 1.116 20.547 -21.016 1 61.47 68 SER B CA 1
ATOM 3114 C C . SER B 1 68 ? 1.913 19.266 -21.219 1 61.47 68 SER B C 1
ATOM 3116 O O . SER B 1 68 ? 2.822 18.969 -20.438 1 61.47 68 SER B O 1
ATOM 3118 N N . ASN B 1 69 ? 1.859 18.672 -22.516 1 68.31 69 ASN B N 1
ATOM 3119 C CA . ASN B 1 69 ? 2.545 17.406 -22.734 1 68.31 69 ASN B CA 1
ATOM 3120 C C . ASN B 1 69 ? 4.016 17.609 -23.078 1 68.31 69 ASN B C 1
ATOM 3122 O O . ASN B 1 69 ? 4.879 16.875 -22.609 1 68.31 69 ASN B O 1
ATOM 3126 N N . ASN B 1 70 ? 4.266 18.609 -23.922 1 78.5 70 ASN B N 1
ATOM 3127 C CA . ASN B 1 70 ? 5.645 18.891 -24.297 1 78.5 70 ASN B CA 1
ATOM 3128 C C . ASN B 1 70 ? 6.465 19.391 -23.109 1 78.5 70 ASN B C 1
ATOM 3130 O O . ASN B 1 70 ? 7.637 19.031 -22.969 1 78.5 70 ASN B O 1
ATOM 3134 N N . TYR B 1 71 ? 5.82 20.094 -22.359 1 82.81 71 TYR B N 1
ATOM 3135 C CA . TYR B 1 71 ? 6.5 20.609 -21.188 1 82.81 71 TYR B CA 1
ATOM 3136 C C . TYR B 1 71 ? 6.879 19.469 -20.234 1 82.81 71 TYR B C 1
ATOM 3138 O O . TYR B 1 71 ? 7.996 19.438 -19.719 1 82.81 71 TYR B O 1
ATOM 3146 N N . CYS B 1 72 ? 6.027 18.484 -20.125 1 86.56 72 CYS B N 1
ATOM 3147 C CA . CYS B 1 72 ? 6.301 17.328 -19.281 1 86.56 72 CYS B CA 1
ATOM 3148 C C . CYS B 1 72 ? 7.512 16.562 -19.812 1 86.56 72 CYS B C 1
ATOM 3150 O O . CYS B 1 72 ? 8.375 16.156 -19.031 1 86.56 72 CYS B O 1
ATOM 3152 N N . LEU B 1 73 ? 7.496 16.438 -21.078 1 90.62 73 LEU B N 1
ATOM 3153 C CA . LEU B 1 73 ? 8.586 15.688 -21.703 1 90.62 73 LEU B CA 1
ATOM 3154 C C . LEU B 1 73 ? 9.914 16.406 -21.5 1 90.62 73 LEU B C 1
ATOM 3156 O O . LEU B 1 73 ? 10.922 15.766 -21.188 1 90.62 73 LEU B O 1
ATOM 3160 N N . GLU B 1 74 ? 9.898 17.656 -21.672 1 90.12 74 GLU B N 1
ATOM 3161 C CA . GLU B 1 74 ? 11.117 18.438 -21.5 1 90.12 74 GLU B CA 1
ATOM 3162 C C . GLU B 1 74 ? 11.641 18.328 -20.062 1 90.12 74 GLU B C 1
ATOM 3164 O O . GLU B 1 74 ? 12.836 18.141 -19.844 1 90.12 74 GLU B O 1
ATOM 3169 N N . LEU B 1 75 ? 10.766 18.5 -19.141 1 90.5 75 LEU B N 1
ATOM 3170 C CA . LEU B 1 75 ? 11.148 18.406 -17.734 1 90.5 75 LEU B CA 1
ATOM 3171 C C . LEU B 1 75 ? 11.688 17.016 -17.406 1 90.5 75 LEU B C 1
ATOM 3173 O O . LEU B 1 75 ? 12.68 16.891 -16.688 1 90.5 75 LEU B O 1
ATOM 3177 N N . TYR B 1 76 ? 11 16.016 -17.953 1 94.06 76 TYR B N 1
ATOM 3178 C CA . TYR B 1 76 ? 11.414 14.648 -17.656 1 94.06 76 TYR B CA 1
ATOM 3179 C C . TYR B 1 76 ? 12.773 14.344 -18.281 1 94.06 76 TYR B C 1
ATOM 3181 O O . TYR B 1 76 ? 13.594 13.656 -17.672 1 94.06 76 TYR B O 1
ATOM 3189 N N . GLN B 1 77 ? 13 14.875 -19.438 1 94.5 77 GLN B N 1
ATOM 3190 C CA . GLN B 1 77 ? 14.297 14.688 -20.078 1 94.5 77 GLN B CA 1
ATOM 3191 C C . GLN B 1 77 ? 15.406 15.352 -19.266 1 94.5 77 GLN B C 1
ATOM 3193 O O . GLN B 1 77 ? 16.484 14.781 -19.109 1 94.5 77 GLN B O 1
ATOM 3198 N N . LYS B 1 78 ? 15.156 16.516 -18.797 1 92.81 78 LYS B N 1
ATOM 3199 C CA . LYS B 1 78 ? 16.125 17.188 -17.922 1 92.81 78 LYS B CA 1
ATOM 3200 C C . LYS B 1 78 ? 16.344 16.391 -16.641 1 92.81 78 LYS B C 1
ATOM 3202 O O . LYS B 1 78 ? 17.469 16.25 -16.188 1 92.81 78 LYS B O 1
ATOM 3207 N N . PHE B 1 79 ? 15.273 15.844 -16.078 1 94.38 79 PHE B N 1
ATOM 3208 C CA . PHE B 1 79 ? 15.367 15.047 -14.859 1 94.38 79 PHE B CA 1
ATOM 3209 C C . PHE B 1 79 ? 16.203 13.805 -15.086 1 94.38 79 PHE B C 1
ATOM 3211 O O . PHE B 1 79 ? 17.094 13.492 -14.289 1 94.38 79 PHE B O 1
ATOM 3218 N N . THR B 1 80 ? 15.914 13.094 -16.172 1 95.56 80 THR B N 1
ATOM 3219 C CA . THR B 1 80 ? 16.578 11.82 -16.422 1 95.56 80 THR B CA 1
ATOM 3220 C C . THR B 1 80 ? 18.062 12.047 -16.719 1 95.56 80 THR B C 1
ATOM 3222 O O . THR B 1 80 ? 18.906 11.219 -16.359 1 95.56 80 THR B O 1
ATOM 3225 N N . SER B 1 81 ? 18.359 13.188 -17.297 1 94.81 81 SER B N 1
ATOM 3226 C CA . SER B 1 81 ? 19.75 13.484 -17.656 1 94.81 81 SER B CA 1
ATOM 3227 C C . SER B 1 81 ? 20.594 13.789 -16.422 1 94.81 81 SER B C 1
ATOM 3229 O O . SER B 1 81 ? 21.797 13.547 -16.406 1 94.81 81 SER B O 1
ATOM 3231 N N . HIS B 1 82 ? 19.938 14.273 -15.344 1 93.62 82 HIS B N 1
ATOM 3232 C CA . HIS B 1 82 ? 20.734 14.805 -14.242 1 93.62 82 HIS B CA 1
ATOM 3233 C C . HIS B 1 82 ? 20.438 14.055 -12.945 1 93.62 82 HIS B C 1
ATOM 3235 O O . HIS B 1 82 ? 21.281 14.031 -12.039 1 93.62 82 HIS B O 1
ATOM 3241 N N . HIS B 1 83 ? 19.234 13.445 -12.852 1 95.38 83 HIS B N 1
ATOM 3242 C CA . HIS B 1 83 ? 18.781 13.016 -11.523 1 95.38 83 HIS B CA 1
ATOM 3243 C C . HIS B 1 83 ? 18.359 11.555 -11.539 1 95.38 83 HIS B C 1
ATOM 3245 O O . HIS B 1 83 ? 17.891 11.031 -10.523 1 95.38 83 HIS B O 1
ATOM 3251 N N . LEU B 1 84 ? 18.469 10.844 -12.688 1 96.81 84 LEU B N 1
ATOM 3252 C CA . LEU B 1 84 ? 18.172 9.422 -12.781 1 96.81 84 LEU B CA 1
ATOM 3253 C C . LEU B 1 84 ? 19.453 8.602 -12.898 1 96.81 84 LEU B C 1
ATOM 3255 O O . LEU B 1 84 ? 20.266 8.852 -13.789 1 96.81 84 LEU B O 1
ATOM 3259 N N . ILE B 1 85 ? 19.672 7.672 -12.016 1 96.88 85 ILE B N 1
ATOM 3260 C CA . ILE B 1 85 ? 20.859 6.816 -12.008 1 96.88 85 ILE B CA 1
ATOM 3261 C C . ILE B 1 85 ? 20.453 5.367 -12.25 1 96.88 85 ILE B C 1
ATOM 3263 O O . ILE B 1 85 ? 19.781 4.754 -11.406 1 96.88 85 ILE B O 1
ATOM 3267 N N . PRO B 1 86 ? 20.812 4.789 -13.359 1 96.5 86 PRO B N 1
ATOM 3268 C CA . PRO B 1 86 ? 20.469 3.389 -13.633 1 96.5 86 PRO B CA 1
ATOM 3269 C C . PRO B 1 86 ? 21.266 2.41 -12.766 1 96.5 86 PRO B C 1
ATOM 3271 O O . PRO B 1 86 ? 22.438 2.633 -12.5 1 96.5 86 PRO B O 1
ATOM 3274 N N . ILE B 1 87 ? 20.594 1.451 -12.211 1 97 87 ILE B N 1
ATOM 3275 C CA . ILE B 1 87 ? 21.172 0.32 -11.5 1 97 87 ILE B CA 1
ATOM 3276 C C . ILE B 1 87 ? 20.859 -0.976 -12.242 1 97 87 ILE B C 1
ATOM 3278 O O . ILE B 1 87 ? 19.719 -1.438 -12.242 1 97 87 ILE B O 1
ATOM 3282 N N . ASP B 1 88 ? 21.875 -1.639 -12.844 1 95.12 88 ASP B N 1
ATOM 3283 C CA . ASP B 1 88 ? 21.672 -2.865 -13.609 1 95.12 88 ASP B CA 1
ATOM 3284 C C . ASP B 1 88 ? 21.562 -4.078 -12.68 1 95.12 88 ASP B C 1
ATOM 3286 O O . ASP B 1 88 ? 22.578 -4.617 -12.25 1 95.12 88 ASP B O 1
ATOM 3290 N N . LEU B 1 89 ? 20.391 -4.555 -12.531 1 92.88 89 LEU B N 1
ATOM 3291 C CA . LEU B 1 89 ? 20.172 -5.695 -11.648 1 92.88 89 LEU B CA 1
ATOM 3292 C C . LEU B 1 89 ? 20.734 -6.973 -12.25 1 92.88 89 LEU B C 1
ATOM 3294 O O . LEU B 1 89 ? 21.125 -7.891 -11.523 1 92.88 89 LEU B O 1
ATOM 3298 N N . PHE B 1 90 ? 20.75 -7.031 -13.578 1 90.31 90 PHE B N 1
ATOM 3299 C CA . PHE B 1 90 ? 21.312 -8.203 -14.242 1 90.31 90 PHE B CA 1
ATOM 3300 C C . PHE B 1 90 ? 22.812 -8.312 -13.992 1 90.31 90 PHE B C 1
ATOM 3302 O O . PHE B 1 90 ? 23.328 -9.414 -13.82 1 90.31 90 PHE B O 1
ATOM 3309 N N . ALA B 1 91 ? 23.453 -7.199 -13.906 1 93.75 91 ALA B N 1
ATOM 3310 C CA . ALA B 1 91 ? 24.891 -7.152 -13.633 1 93.75 91 ALA B CA 1
ATOM 3311 C C . ALA B 1 91 ? 25.172 -7.094 -12.133 1 93.75 91 ALA B C 1
ATOM 3313 O O . ALA B 1 91 ? 26.312 -6.93 -11.711 1 93.75 91 ALA B O 1
ATOM 3314 N N . LYS B 1 92 ? 24.156 -7.098 -11.289 1 94 92 LYS B N 1
ATOM 3315 C CA . LYS B 1 92 ? 24.219 -7.098 -9.836 1 94 92 LYS B CA 1
ATOM 3316 C C . LYS B 1 92 ? 24.828 -5.797 -9.312 1 94 92 LYS B C 1
ATOM 3318 O O . LYS B 1 92 ? 25.562 -5.805 -8.328 1 94 92 LYS B O 1
ATOM 3323 N N . GLU B 1 93 ? 24.594 -4.773 -10.055 1 96.19 93 GLU B N 1
ATOM 3324 C CA . GLU B 1 93 ? 25.047 -3.471 -9.586 1 96.19 93 GLU B CA 1
ATOM 3325 C C . GLU B 1 93 ? 24.375 -3.088 -8.266 1 96.19 93 GLU B C 1
ATOM 3327 O O . GLU B 1 93 ? 24.906 -2.268 -7.516 1 96.19 93 GLU B O 1
ATOM 3332 N N . ASN B 1 94 ? 23.203 -3.654 -8.008 1 94.62 94 ASN B N 1
ATOM 3333 C CA . ASN B 1 94 ? 22.469 -3.408 -6.766 1 94.62 94 ASN B CA 1
ATOM 3334 C C . ASN B 1 94 ? 23.203 -4 -5.562 1 94.62 94 ASN B C 1
ATOM 3336 O O . ASN B 1 94 ? 22.844 -3.725 -4.418 1 94.62 94 ASN B O 1
ATOM 3340 N N . GLU B 1 95 ? 24.234 -4.75 -5.773 1 94.62 95 GLU B N 1
ATOM 3341 C CA . GLU B 1 95 ? 24.984 -5.367 -4.688 1 94.62 95 GLU B CA 1
ATOM 3342 C C . GLU B 1 95 ? 26.344 -4.68 -4.492 1 94.62 95 GLU B C 1
ATOM 3344 O O . GLU B 1 95 ? 27.094 -5.031 -3.58 1 94.62 95 GLU B O 1
ATOM 3349 N N . GLU B 1 96 ? 26.609 -3.742 -5.293 1 95.81 96 GLU B N 1
ATOM 3350 C CA . GLU B 1 96 ? 27.859 -3 -5.172 1 95.81 96 GLU B CA 1
ATOM 3351 C C . GLU B 1 96 ? 27.828 -2.045 -3.982 1 95.81 96 GLU B C 1
ATOM 3353 O O . GLU B 1 96 ? 26.75 -1.549 -3.609 1 95.81 96 GLU B O 1
ATOM 3358 N N . SER B 1 97 ? 28.953 -1.746 -3.473 1 95.12 97 SER B N 1
ATOM 3359 C CA . SER B 1 97 ? 29.094 -0.925 -2.273 1 95.12 97 SER B CA 1
ATOM 3360 C C . SER B 1 97 ? 28.5 0.463 -2.484 1 95.12 97 SER B C 1
ATOM 3362 O O . SER B 1 97 ? 27.906 1.039 -1.566 1 95.12 97 SER B O 1
ATOM 3364 N N . SER B 1 98 ? 28.641 0.941 -3.672 1 94.25 98 SER B N 1
ATOM 3365 C CA . SER B 1 98 ? 28.156 2.287 -3.963 1 94.25 98 SER B CA 1
ATOM 3366 C C . SER B 1 98 ? 26.641 2.371 -3.818 1 94.25 98 SER B C 1
ATOM 3368 O O . SER B 1 98 ? 26.125 3.348 -3.275 1 94.25 98 SER B O 1
ATOM 3370 N N . TYR B 1 99 ? 25.953 1.346 -4.297 1 95.38 99 TYR B N 1
ATOM 3371 C CA . TYR B 1 99 ? 24.5 1.381 -4.199 1 95.38 99 TYR B CA 1
ATOM 3372 C C . TYR B 1 99 ? 24.031 0.956 -2.812 1 95.38 99 TYR B C 1
ATOM 3374 O O . TYR B 1 99 ? 23.016 1.442 -2.316 1 95.38 99 TYR B O 1
ATOM 3382 N N . LEU B 1 100 ? 24.828 0.08 -2.193 1 93.69 100 LEU B N 1
ATOM 3383 C CA . LEU B 1 100 ? 24.453 -0.398 -0.863 1 93.69 100 LEU B CA 1
ATOM 3384 C C . LEU B 1 100 ? 24.469 0.745 0.148 1 93.69 100 LEU B C 1
ATOM 3386 O O . LEU B 1 100 ? 23.781 0.688 1.164 1 93.69 100 LEU B O 1
ATOM 3390 N N . LYS B 1 101 ? 25.219 1.801 -0.142 1 91.12 101 LYS B N 1
ATOM 3391 C CA . LYS B 1 101 ? 25.219 2.994 0.7 1 91.12 101 LYS B CA 1
ATOM 3392 C C . LYS B 1 101 ? 23.906 3.752 0.589 1 91.12 101 LYS B C 1
ATOM 3394 O O . LYS B 1 101 ? 23.516 4.473 1.512 1 91.12 101 LYS B O 1
ATOM 3399 N N . ILE B 1 102 ? 23.25 3.576 -0.574 1 92.5 102 ILE B N 1
ATOM 3400 C CA . ILE B 1 102 ? 21.969 4.242 -0.825 1 92.5 102 ILE B CA 1
ATOM 3401 C C . ILE B 1 102 ? 20.828 3.383 -0.288 1 92.5 102 ILE B C 1
ATOM 3403 O O . ILE B 1 102 ? 20.016 3.852 0.517 1 92.5 102 ILE B O 1
ATOM 3407 N N . ASN B 1 103 ? 20.812 2.15 -0.738 1 92.81 103 ASN B N 1
ATOM 3408 C CA . ASN B 1 103 ? 19.781 1.209 -0.323 1 92.81 103 ASN B CA 1
ATOM 3409 C C . ASN B 1 103 ? 20.375 -0.15 0.039 1 92.81 103 ASN B C 1
ATOM 3411 O O . ASN B 1 103 ? 20.5 -1.025 -0.819 1 92.81 103 ASN B O 1
ATOM 3415 N N . PRO B 1 104 ? 20.609 -0.329 1.246 1 90.81 104 PRO B N 1
ATOM 3416 C CA . PRO B 1 104 ? 21.188 -1.599 1.683 1 90.81 104 PRO B CA 1
ATOM 3417 C C . PRO B 1 104 ? 20.297 -2.797 1.383 1 90.81 104 PRO B C 1
ATOM 3419 O O . PRO B 1 104 ? 20.734 -3.943 1.475 1 90.81 104 PRO B O 1
ATOM 3422 N N . MET B 1 105 ? 19.062 -2.58 0.976 1 87.88 105 MET B N 1
ATOM 3423 C CA . MET B 1 105 ? 18.125 -3.664 0.672 1 87.88 105 MET B CA 1
ATOM 3424 C C . MET B 1 105 ? 18.312 -4.164 -0.755 1 87.88 105 MET B C 1
ATOM 3426 O O . MET B 1 105 ? 17.703 -5.156 -1.157 1 87.88 105 MET B O 1
ATOM 3430 N N . LYS B 1 106 ? 19.047 -3.473 -1.479 1 92.31 106 LYS B N 1
ATOM 3431 C CA . LYS B 1 106 ? 19.484 -3.904 -2.807 1 92.31 106 LYS B CA 1
ATOM 3432 C C . LYS B 1 106 ? 18.312 -3.902 -3.789 1 92.31 106 LYS B C 1
ATOM 3434 O O . LYS B 1 106 ? 18.266 -4.727 -4.703 1 92.31 106 LYS B O 1
ATOM 3439 N N . GLN B 1 107 ? 17.328 -3.1 -3.514 1 93.62 107 GLN B N 1
ATOM 3440 C CA . GLN B 1 107 ? 16.172 -3.029 -4.391 1 93.62 107 GLN B CA 1
ATOM 3441 C C . GLN B 1 107 ? 16.109 -1.695 -5.129 1 93.62 107 GLN B C 1
ATOM 3443 O O . GLN B 1 107 ? 16.781 -0.734 -4.734 1 93.62 107 GLN B O 1
ATOM 3448 N N . VAL B 1 108 ? 15.5 -1.673 -6.215 1 96 108 VAL B N 1
ATOM 3449 C CA . VAL B 1 108 ? 15.078 -0.467 -6.918 1 96 108 VAL B CA 1
ATOM 3450 C C . VAL B 1 108 ? 13.555 -0.439 -7.031 1 96 108 VAL B C 1
ATOM 3452 O O . VAL B 1 108 ? 12.906 -1.484 -6.965 1 96 108 VAL B O 1
ATOM 3455 N N . PRO B 1 109 ? 12.922 0.691 -7.152 1 97.75 109 PRO B N 1
ATOM 3456 C CA . PRO B 1 109 ? 13.5 2.037 -7.172 1 97.75 109 PRO B CA 1
ATOM 3457 C C . PRO B 1 109 ? 13.852 2.551 -5.777 1 97.75 109 PRO B C 1
ATOM 3459 O O . PRO B 1 109 ? 13.328 2.043 -4.781 1 97.75 109 PRO B O 1
ATOM 3462 N N . ALA B 1 110 ? 14.742 3.404 -5.66 1 97.88 110 ALA B N 1
ATOM 3463 C CA . ALA B 1 110 ? 15.031 4.223 -4.484 1 97.88 110 ALA B CA 1
ATOM 3464 C C . ALA B 1 110 ? 15.086 5.703 -4.848 1 97.88 110 ALA B C 1
ATOM 3466 O O . ALA B 1 110 ? 15.789 6.098 -5.781 1 97.88 110 ALA B O 1
ATOM 3467 N N . LEU B 1 111 ? 14.289 6.5 -4.215 1 97.25 111 LEU B N 1
ATOM 3468 C CA . LEU B 1 111 ? 14.258 7.941 -4.438 1 97.25 111 LEU B CA 1
ATOM 3469 C C . LEU B 1 111 ? 14.93 8.68 -3.289 1 97.25 111 LEU B C 1
ATOM 3471 O O . LEU B 1 111 ? 14.469 8.625 -2.148 1 97.25 111 LEU B O 1
ATOM 3475 N N . VAL B 1 112 ? 16.031 9.375 -3.541 1 94.5 112 VAL B N 1
ATOM 3476 C CA . VAL B 1 112 ? 16.703 10.195 -2.541 1 94.5 112 VAL B CA 1
ATOM 3477 C C . VAL B 1 112 ? 16.156 11.625 -2.586 1 94.5 112 VAL B C 1
ATOM 3479 O O . VAL B 1 112 ? 16.125 12.25 -3.646 1 94.5 112 VAL B O 1
ATOM 3482 N N . VAL B 1 113 ? 15.688 12.094 -1.51 1 91.5 113 VAL B N 1
ATOM 3483 C CA . VAL B 1 113 ? 15.172 13.453 -1.376 1 91.5 113 VAL B CA 1
ATOM 3484 C C . VAL B 1 113 ? 16.109 14.273 -0.487 1 91.5 113 VAL B C 1
ATOM 3486 O O . VAL B 1 113 ? 16.344 13.922 0.668 1 91.5 113 VAL B O 1
ATOM 3489 N N . LYS B 1 114 ? 16.578 15.367 -0.994 1 86 114 LYS B N 1
ATOM 3490 C CA . LYS B 1 114 ? 17.469 16.25 -0.259 1 86 114 LYS B CA 1
ATOM 3491 C C . LYS B 1 114 ? 16.891 17.656 -0.152 1 86 114 LYS B C 1
ATOM 3493 O O . LYS B 1 114 ? 16.312 18.172 -1.108 1 86 114 LYS B O 1
ATOM 3498 N N . ALA B 1 115 ? 17.047 18.188 1.056 1 78.31 115 ALA B N 1
ATOM 3499 C CA . ALA B 1 115 ? 16.719 19.609 1.204 1 78.31 115 ALA B CA 1
ATOM 3500 C C . ALA B 1 115 ? 17.859 20.484 0.694 1 78.31 115 ALA B C 1
ATOM 3502 O O . ALA B 1 115 ? 19.031 20.172 0.915 1 78.31 115 ALA B O 1
ATOM 3503 N N . LEU B 1 116 ? 17.484 21.531 0.006 1 75.25 116 LEU B N 1
ATOM 3504 C CA . LEU B 1 116 ? 18.484 22.469 -0.507 1 75.25 116 LEU B CA 1
ATOM 3505 C C . LEU B 1 116 ? 18.609 23.688 0.402 1 75.25 116 LEU B C 1
ATOM 3507 O O . LEU B 1 116 ? 17.609 24.188 0.923 1 75.25 116 LEU B O 1
ATOM 3511 N N . ASP B 1 117 ? 19.562 23.797 1.575 1 59.59 117 ASP B N 1
ATOM 3512 C CA . ASP B 1 117 ? 19.766 24.938 2.451 1 59.59 117 ASP B CA 1
ATOM 3513 C C . ASP B 1 117 ? 20.266 26.156 1.665 1 59.59 117 ASP B C 1
ATOM 3515 O O . ASP B 1 117 ? 21.266 26.078 0.959 1 59.59 117 ASP B O 1
ATOM 3519 N N . ARG B 1 118 ? 19.469 27.422 1.552 1 50.72 118 ARG B N 1
ATOM 3520 C CA . ARG B 1 118 ? 20.094 28.625 1.008 1 50.72 118 ARG B CA 1
ATOM 3521 C C . ARG B 1 118 ? 21.297 29.031 1.844 1 50.72 118 ARG B C 1
ATOM 3523 O O . ARG B 1 118 ? 22.266 29.594 1.315 1 50.72 118 ARG B O 1
ATOM 3530 N N . GLU B 1 119 ? 21.141 29.25 3.154 1 47.78 119 GLU B N 1
ATOM 3531 C CA . GLU B 1 119 ? 22.266 29.719 3.949 1 47.78 119 GLU B CA 1
ATOM 3532 C C . GLU B 1 119 ? 23.141 28.562 4.406 1 47.78 119 GLU B C 1
ATOM 3534 O O . GLU B 1 119 ? 24.359 28.703 4.539 1 47.78 119 GLU B O 1
ATOM 3539 N N . LYS B 1 120 ? 22.984 28.047 5.504 1 43.09 120 LYS B N 1
ATOM 3540 C CA . LYS B 1 120 ? 23.797 26.969 6.07 1 43.09 120 LYS B CA 1
ATOM 3541 C C . LYS B 1 120 ? 23.25 25.609 5.684 1 43.09 120 LYS B C 1
ATOM 3543 O O . LYS B 1 120 ? 22.172 25.219 6.121 1 43.09 120 LYS B O 1
ATOM 3548 N N . VAL B 1 121 ? 23.406 25.219 4.453 1 40.59 121 VAL B N 1
ATOM 3549 C CA . VAL B 1 121 ? 22.953 24.016 3.775 1 40.59 121 VAL B CA 1
ATOM 3550 C C . VAL B 1 121 ? 23.5 22.781 4.492 1 40.59 121 VAL B C 1
ATOM 3552 O O . VAL B 1 121 ? 24.641 22.375 4.25 1 40.59 121 VAL B O 1
ATOM 3555 N N . GLU B 1 122 ? 23.703 22.812 5.781 1 40.78 122 GLU B N 1
ATOM 3556 C CA . GLU B 1 122 ? 24.406 21.578 6.09 1 40.78 122 GLU B CA 1
ATOM 3557 C C . GLU B 1 122 ? 23.734 20.375 5.426 1 40.78 122 GLU B C 1
ATOM 3559 O O . GLU B 1 122 ? 22.5 20.297 5.383 1 40.78 122 GLU B O 1
ATOM 3564 N N . GLU B 1 123 ? 24.375 19.906 4.477 1 44.47 123 GLU B N 1
ATOM 3565 C CA . GLU B 1 123 ? 24.203 18.703 3.678 1 44.47 123 GLU B CA 1
ATOM 3566 C C . GLU B 1 123 ? 23.672 17.547 4.523 1 44.47 123 GLU B C 1
ATOM 3568 O O . GLU B 1 123 ? 24.438 16.844 5.18 1 44.47 123 GLU B O 1
ATOM 3573 N N . LYS B 1 124 ? 22.812 17.812 5.52 1 49.56 124 LYS B N 1
ATOM 3574 C CA . LYS B 1 124 ? 22.531 16.438 5.973 1 49.56 124 LYS B CA 1
ATOM 3575 C C . LYS B 1 124 ? 22 15.586 4.828 1 49.56 124 LYS B C 1
ATOM 3577 O O . LYS B 1 124 ? 21.422 16.094 3.867 1 49.56 124 LYS B O 1
ATOM 3582 N N . ASP B 1 125 ? 22.5 14.227 4.664 1 61.78 125 ASP B N 1
ATOM 3583 C CA . ASP B 1 125 ? 22.203 13.125 3.746 1 61.78 125 ASP B CA 1
ATOM 3584 C C . ASP B 1 125 ? 20.703 13.055 3.443 1 61.78 125 ASP B C 1
ATOM 3586 O O . ASP B 1 125 ? 19.875 13.469 4.262 1 61.78 125 ASP B O 1
ATOM 3590 N N . GLY B 1 126 ? 20.25 13.188 2.244 1 78.25 126 GLY B N 1
ATOM 3591 C CA . GLY B 1 126 ? 18.891 12.984 1.767 1 78.25 126 GLY B CA 1
ATOM 3592 C C . GLY B 1 126 ? 18.203 11.781 2.395 1 78.25 126 GLY B C 1
ATOM 3593 O O . GLY B 1 126 ? 18.844 11.023 3.131 1 78.25 126 GLY B O 1
ATOM 3594 N N . ILE B 1 127 ? 16.984 11.898 2.486 1 86.31 127 ILE B N 1
ATOM 3595 C CA . ILE B 1 127 ? 16.188 10.758 2.906 1 86.31 127 ILE B CA 1
ATOM 3596 C C . ILE B 1 127 ? 15.953 9.828 1.715 1 86.31 127 ILE B C 1
ATOM 3598 O O . ILE B 1 127 ? 15.664 10.289 0.608 1 86.31 127 ILE B O 1
ATOM 3602 N N . VAL B 1 128 ? 16.219 8.57 1.966 1 92.38 128 VAL B N 1
ATOM 3603 C CA . VAL B 1 128 ? 16 7.59 0.907 1 92.38 128 VAL B CA 1
ATOM 3604 C C . VAL B 1 128 ? 14.602 6.992 1.025 1 92.38 128 VAL B C 1
ATOM 3606 O O . VAL B 1 128 ? 14.242 6.441 2.068 1 92.38 128 VAL B O 1
ATOM 3609 N N . LEU B 1 129 ? 13.844 7.148 0.023 1 96.06 129 LEU B N 1
ATOM 3610 C CA . LEU B 1 129 ? 12.508 6.57 -0.064 1 96.06 129 LEU B CA 1
ATOM 3611 C C . LEU B 1 129 ? 12.523 5.285 -0.884 1 96.06 129 LEU B C 1
ATOM 3613 O O . LEU B 1 129 ? 13.023 5.27 -2.012 1 96.06 129 LEU B O 1
ATOM 3617 N N . THR B 1 130 ? 11.953 4.211 -0.252 1 96.81 130 THR B N 1
ATOM 3618 C CA . THR B 1 130 ? 11.859 2.938 -0.953 1 96.81 130 THR B CA 1
ATOM 3619 C C . THR B 1 130 ? 10.422 2.42 -0.945 1 96.81 130 THR B C 1
ATOM 3621 O O . THR B 1 130 ? 9.562 2.969 -0.25 1 96.81 130 THR B O 1
ATOM 3624 N N . GLN B 1 131 ? 10.234 1.332 -1.703 1 97.88 131 GLN B N 1
ATOM 3625 C CA . GLN B 1 131 ? 8.914 0.774 -1.968 1 97.88 131 GLN B CA 1
ATOM 3626 C C . GLN B 1 131 ? 8.125 1.652 -2.939 1 97.88 131 GLN B C 1
ATOM 3628 O O . GLN B 1 131 ? 7.891 2.832 -2.666 1 97.88 131 GLN B O 1
ATOM 3633 N N . SER B 1 132 ? 7.695 1.058 -3.965 1 98.44 132 SER B N 1
ATOM 3634 C CA . SER B 1 132 ? 7.203 1.814 -5.113 1 98.44 132 SER B CA 1
ATOM 3635 C C . SER B 1 132 ? 5.898 2.531 -4.785 1 98.44 132 SER B C 1
ATOM 3637 O O . SER B 1 132 ? 5.742 3.717 -5.082 1 98.44 132 SER B O 1
ATOM 3639 N N . LEU B 1 133 ? 4.941 1.827 -4.129 1 98.75 133 LEU B N 1
ATOM 3640 C CA . LEU B 1 133 ? 3.648 2.459 -3.893 1 98.75 133 LEU B CA 1
ATOM 3641 C C . LEU B 1 133 ? 3.781 3.615 -2.906 1 98.75 133 LEU B C 1
ATOM 3643 O O . LEU B 1 133 ? 3.266 4.707 -3.152 1 98.75 133 LEU B O 1
ATOM 3647 N N . PRO B 1 134 ? 4.551 3.463 -1.807 1 98.44 134 PRO B N 1
ATOM 3648 C CA . PRO B 1 134 ? 4.793 4.598 -0.913 1 98.44 134 PRO B CA 1
ATOM 3649 C C . PRO B 1 134 ? 5.461 5.773 -1.62 1 98.44 134 PRO B C 1
ATOM 3651 O O . PRO B 1 134 ? 5.145 6.934 -1.335 1 98.44 134 PRO B O 1
ATOM 3654 N N . ILE B 1 135 ? 6.379 5.523 -2.539 1 98.31 135 ILE B N 1
ATOM 3655 C CA . ILE B 1 135 ? 7.035 6.598 -3.275 1 98.31 135 ILE B CA 1
ATOM 3656 C C . ILE B 1 135 ? 6.008 7.344 -4.125 1 98.31 135 ILE B C 1
ATOM 3658 O O . ILE B 1 135 ? 5.969 8.578 -4.125 1 98.31 135 ILE B O 1
ATOM 3662 N N . VAL B 1 136 ? 5.137 6.617 -4.832 1 98.56 136 VAL B N 1
ATOM 3663 C CA . VAL B 1 136 ? 4.102 7.223 -5.668 1 98.56 136 VAL B CA 1
ATOM 3664 C C . VAL B 1 136 ? 3.172 8.07 -4.809 1 98.56 136 VAL B C 1
ATOM 3666 O O . VAL B 1 136 ? 2.836 9.203 -5.18 1 98.56 136 VAL B O 1
ATOM 3669 N N . GLU B 1 137 ? 2.809 7.555 -3.686 1 97.38 137 GLU B N 1
ATOM 3670 C CA . GLU B 1 137 ? 1.906 8.273 -2.789 1 97.38 137 GLU B CA 1
ATOM 3671 C C . GLU B 1 137 ? 2.58 9.508 -2.203 1 97.38 137 GLU B C 1
ATOM 3673 O O . GLU B 1 137 ? 1.935 10.539 -2.006 1 97.38 137 GLU B O 1
ATOM 3678 N N . PHE B 1 138 ? 3.846 9.414 -1.884 1 95.94 138 PHE B N 1
ATOM 3679 C CA . PHE B 1 138 ? 4.605 10.555 -1.4 1 95.94 138 PHE B CA 1
ATOM 3680 C C . PHE B 1 138 ? 4.598 11.688 -2.428 1 95.94 138 PHE B C 1
ATOM 3682 O O . PHE B 1 138 ? 4.328 12.836 -2.088 1 95.94 138 PHE B O 1
ATOM 3689 N N . LEU B 1 139 ? 4.879 11.312 -3.682 1 96.06 139 LEU B N 1
ATOM 3690 C CA . LEU B 1 139 ? 4.898 12.305 -4.754 1 96.06 139 LEU B CA 1
ATOM 3691 C C . LEU B 1 139 ? 3.529 12.961 -4.914 1 96.06 139 LEU B C 1
ATOM 3693 O O . LEU B 1 139 ? 3.434 14.18 -5.059 1 96.06 139 LEU B O 1
ATOM 3697 N N . ASP B 1 140 ? 2.533 12.133 -4.879 1 94.31 140 ASP B N 1
ATOM 3698 C CA . ASP B 1 140 ? 1.167 12.625 -5.023 1 94.31 140 ASP B CA 1
ATOM 3699 C C . ASP B 1 140 ? 0.799 13.57 -3.885 1 94.31 140 ASP B C 1
ATOM 3701 O O . ASP B 1 140 ? 0.198 14.625 -4.117 1 94.31 140 ASP B O 1
ATOM 3705 N N . HIS B 1 141 ? 1.155 13.227 -2.672 1 92.88 141 HIS B N 1
ATOM 3706 C CA . HIS B 1 141 ? 0.851 14.062 -1.516 1 92.88 141 HIS B CA 1
ATOM 3707 C C . HIS B 1 141 ? 1.674 15.352 -1.534 1 92.88 141 HIS B C 1
ATOM 3709 O O . HIS B 1 141 ? 1.177 16.406 -1.163 1 92.88 141 HIS B O 1
ATOM 3715 N N . LEU B 1 142 ? 2.908 15.234 -1.902 1 90.81 142 LEU B N 1
ATOM 3716 C CA . LEU B 1 142 ? 3.754 16.422 -2.016 1 90.81 142 LEU B CA 1
ATOM 3717 C C . LEU B 1 142 ? 3.139 17.438 -2.967 1 90.81 142 LEU B C 1
ATOM 3719 O O . LEU B 1 142 ? 3.119 18.641 -2.674 1 90.81 142 LEU B O 1
ATOM 3723 N N . VAL B 1 143 ? 2.607 16.984 -4.07 1 90.06 143 VAL B N 1
ATOM 3724 C CA . VAL B 1 143 ? 1.97 17.859 -5.051 1 90.06 143 VAL B CA 1
ATOM 3725 C C . VAL B 1 143 ? 0.732 18.516 -4.438 1 90.06 143 VAL B C 1
ATOM 3727 O O . VAL B 1 143 ? 0.45 19.688 -4.691 1 90.06 143 VAL B O 1
ATOM 3730 N N . GLN B 1 144 ? 0.025 17.734 -3.637 1 86.81 144 GLN B N 1
ATOM 3731 C CA . GLN B 1 144 ? -1.137 18.281 -2.947 1 86.81 144 GLN B CA 1
ATOM 3732 C C . GLN B 1 144 ? -0.73 19.406 -1.994 1 86.81 144 GLN B C 1
ATOM 3734 O O . GLN B 1 144 ? -1.412 20.438 -1.902 1 86.81 144 GLN B O 1
ATOM 3739 N N . VAL B 1 145 ? 0.306 19.172 -1.296 1 84.94 145 VAL B N 1
ATOM 3740 C CA . VAL B 1 145 ? 0.813 20.156 -0.353 1 84.94 145 VAL B CA 1
ATOM 3741 C C . VAL B 1 145 ? 1.237 21.422 -1.105 1 84.94 145 VAL B C 1
ATOM 3743 O O . VAL B 1 145 ? 0.93 22.531 -0.683 1 84.94 145 VAL B O 1
ATOM 3746 N N . ILE B 1 146 ? 1.915 21.188 -2.17 1 82.75 146 ILE B N 1
ATOM 3747 C CA . ILE B 1 146 ? 2.375 22.312 -2.986 1 82.75 146 ILE B CA 1
ATOM 3748 C C . ILE B 1 146 ? 1.176 23.109 -3.494 1 82.75 146 ILE B C 1
ATOM 3750 O O . ILE B 1 146 ? 1.165 24.344 -3.424 1 82.75 146 ILE B O 1
ATOM 3754 N N . ARG B 1 147 ? 0.179 22.469 -3.947 1 81.19 147 ARG B N 1
ATOM 3755 C CA . ARG B 1 147 ? -1.02 23.125 -4.469 1 81.19 147 ARG B CA 1
ATOM 3756 C C . ARG B 1 147 ? -1.723 23.922 -3.379 1 81.19 147 ARG B C 1
ATOM 3758 O O . ARG B 1 147 ? -2.174 25.047 -3.619 1 81.19 147 ARG B O 1
ATOM 3765 N N . SER B 1 148 ? -1.854 23.297 -2.258 1 79.81 148 SER B N 1
ATOM 3766 C CA . SER B 1 148 ? -2.496 23.984 -1.137 1 79.81 148 SER B CA 1
ATOM 3767 C C . SER B 1 148 ? -1.728 25.234 -0.731 1 79.81 148 SER B C 1
ATOM 3769 O O . SER B 1 148 ? -2.328 26.25 -0.404 1 79.81 148 SER B O 1
ATOM 3771 N N . ASN B 1 149 ? -0.469 25.141 -0.722 1 73.62 149 ASN B N 1
ATOM 3772 C CA . ASN B 1 149 ? 0.378 26.281 -0.384 1 73.62 149 ASN B CA 1
ATOM 3773 C C . ASN B 1 149 ? 0.256 27.391 -1.418 1 73.62 149 ASN B C 1
ATOM 3775 O O . ASN B 1 149 ? 0.239 28.578 -1.064 1 73.62 149 ASN B O 1
ATOM 3779 N N . ASP B 1 150 ? 0.203 27 -2.598 1 72.12 150 ASP B N 1
ATOM 3780 C CA . ASP B 1 150 ? 0.061 27.984 -3.672 1 72.12 150 ASP B CA 1
ATOM 3781 C C . ASP B 1 150 ? -1.282 28.703 -3.582 1 72.12 150 ASP B C 1
ATOM 3783 O O . ASP B 1 150 ? -1.371 29.906 -3.873 1 72.12 150 ASP B O 1
ATOM 3787 N N . GLN B 1 151 ? -2.275 28.047 -3.246 1 72 151 GLN B N 1
ATOM 3788 C CA . GLN B 1 151 ? -3.605 28.625 -3.117 1 72 151 GLN B CA 1
ATOM 3789 C C . GLN B 1 151 ? -3.664 29.609 -1.951 1 72 151 GLN B C 1
ATOM 3791 O O . GLN B 1 151 ? -4.336 30.641 -2.033 1 72 151 GLN B O 1
ATOM 3796 N N . LYS B 1 152 ? -3.01 29.375 -0.945 1 68.62 152 LYS B N 1
ATOM 3797 C CA . LYS B 1 152 ? -2.998 30.25 0.226 1 68.62 152 LYS B CA 1
ATOM 3798 C C . LYS B 1 152 ? -2.287 31.562 -0.077 1 68.62 152 LYS B C 1
ATOM 3800 O O . LYS B 1 152 ? -2.656 32.594 0.458 1 68.62 152 LYS B O 1
ATOM 3805 N N . HIS B 1 153 ? -1.344 31.484 -0.813 1 60 153 HIS B N 1
ATOM 3806 C CA . HIS B 1 153 ? -0.546 32.688 -1.085 1 60 153 HIS B CA 1
ATOM 3807 C C . HIS B 1 153 ? -1.053 33.406 -2.322 1 60 153 HIS B C 1
ATOM 3809 O O . HIS B 1 153 ? -0.626 34.531 -2.604 1 60 153 HIS B O 1
ATOM 3815 N N . SER B 1 154 ? -1.788 32.75 -3.162 1 56.06 154 SER B N 1
ATOM 3816 C CA . SER B 1 154 ? -2.352 33.438 -4.32 1 56.06 154 SER B CA 1
ATOM 3817 C C . SER B 1 154 ? -3.422 34.438 -3.898 1 56.06 154 SER B C 1
ATOM 3819 O O . SER B 1 154 ? -3.939 35.188 -4.73 1 56.06 154 SER B O 1
ATOM 3821 N N . SER B 1 155 ? -4.094 34.406 -2.75 1 46.69 155 SER B N 1
ATOM 3822 C CA . SER B 1 155 ? -5.008 35.5 -2.461 1 46.69 155 SER B CA 1
ATOM 3823 C C . SER B 1 155 ? -4.34 36.875 -2.684 1 46.69 155 SER B C 1
ATOM 3825 O O . SER B 1 155 ? -5.012 37.906 -2.691 1 46.69 155 SER B O 1
ATOM 3827 N N . GLY B 1 156 ? -3.025 37.062 -2.521 1 37.84 156 GLY B N 1
ATOM 3828 C CA . GLY B 1 156 ? -2.469 38.344 -2.984 1 37.84 156 GLY B CA 1
ATOM 3829 C C . GLY B 1 156 ? -2.32 38.406 -4.492 1 37.84 156 GLY B C 1
ATOM 3830 O O . GLY B 1 156 ? -2.738 37.469 -5.203 1 37.84 156 GLY B O 1
ATOM 3831 N N . SER B 1 157 ? -1.508 39.562 -5.156 1 36.31 157 SER B N 1
ATOM 3832 C CA . SER B 1 157 ? -1.316 39.969 -6.543 1 36.31 157 SER B CA 1
ATOM 3833 C C . SER B 1 157 ? -0.846 38.812 -7.406 1 36.31 157 SER B C 1
ATOM 3835 O O . SER B 1 157 ? -0.337 39 -8.508 1 36.31 157 SER B O 1
ATOM 3837 N N . ILE B 1 158 ? -0.465 37.75 -6.836 1 39.06 158 ILE B N 1
ATOM 3838 C CA . ILE B 1 158 ? -0.009 36.781 -7.836 1 39.06 158 ILE B CA 1
ATOM 3839 C C . ILE B 1 158 ? -1.167 36.406 -8.758 1 39.06 158 ILE B C 1
ATOM 3841 O O . ILE B 1 158 ? -2.219 35.969 -8.297 1 39.06 158 ILE B O 1
ATOM 3845 N N . ASN B 1 159 ? -1.35 36.906 -9.906 1 37.38 159 ASN B N 1
ATOM 3846 C CA . ASN B 1 159 ? -2.311 36.75 -10.992 1 37.38 159 ASN B CA 1
ATOM 3847 C C . ASN B 1 159 ? -2.746 35.312 -11.141 1 37.38 159 ASN B C 1
ATOM 3849 O O . ASN B 1 159 ? -1.908 34.406 -11.211 1 37.38 159 ASN B O 1
ATOM 3853 N N . ASN B 1 160 ? -3.91 34.875 -10.633 1 41.25 160 ASN B N 1
ATOM 3854 C CA . ASN B 1 160 ? -4.645 33.625 -10.922 1 41.25 160 ASN B CA 1
ATOM 3855 C C . ASN B 1 160 ? -4.129 32.938 -12.18 1 41.25 160 ASN B C 1
ATOM 3857 O O . ASN B 1 160 ? -4.555 31.844 -12.516 1 41.25 160 ASN B O 1
ATOM 3861 N N . LYS B 1 161 ? -3.578 33.812 -12.984 1 40.66 161 LYS B N 1
ATOM 3862 C CA . LYS B 1 161 ? -3.117 33.375 -14.305 1 40.66 161 LYS B CA 1
ATOM 3863 C C . LYS B 1 161 ? -1.905 32.469 -14.188 1 40.66 161 LYS B C 1
ATOM 3865 O O . LYS B 1 161 ? -1.669 31.625 -15.062 1 40.66 161 LYS B O 1
ATOM 3870 N N . GLU B 1 162 ? -1.086 32.594 -13.242 1 41.88 162 GLU B N 1
ATOM 3871 C CA . GLU B 1 162 ? 0.156 31.844 -13.172 1 41.88 162 GLU B CA 1
ATOM 3872 C C . GLU B 1 162 ? -0.095 30.422 -12.664 1 41.88 162 GLU B C 1
ATOM 3874 O O . GLU B 1 162 ? 0.546 29.469 -13.117 1 41.88 162 GLU B O 1
ATOM 3879 N N . THR B 1 163 ? -0.892 30.203 -11.656 1 44.75 163 THR B N 1
ATOM 3880 C CA . THR B 1 163 ? -1.21 28.875 -11.156 1 44.75 163 THR B CA 1
ATOM 3881 C C . THR B 1 163 ? -1.99 28.078 -12.203 1 44.75 163 THR B C 1
ATOM 3883 O O . THR B 1 163 ? -1.932 26.844 -12.227 1 44.75 163 THR B O 1
ATOM 3886 N N . SER B 1 164 ? -2.814 28.906 -13.016 1 44.03 164 SER B N 1
ATOM 3887 C CA . SER B 1 164 ? -3.615 28.312 -14.078 1 44.03 164 SER B CA 1
ATOM 3888 C C . SER B 1 164 ? -2.732 27.672 -15.148 1 44.03 164 SER B C 1
ATOM 3890 O O . SER B 1 164 ? -3.217 26.938 -16.016 1 44.03 164 SER B O 1
ATOM 3892 N N . GLN B 1 165 ? -1.525 28.156 -15.055 1 41.75 165 GLN B N 1
ATOM 3893 C CA . GLN B 1 165 ? -0.672 27.812 -16.188 1 41.75 165 GLN B CA 1
ATOM 3894 C C . GLN B 1 165 ? -0.188 26.375 -16.094 1 41.75 165 GLN B C 1
ATOM 3896 O O . GLN B 1 165 ? 0.291 25.797 -17.078 1 41.75 165 GLN B O 1
ATOM 3901 N N . TYR B 1 166 ? -0.188 25.859 -14.828 1 47.31 166 TYR B N 1
ATOM 3902 C CA . TYR B 1 166 ? 0.317 24.484 -14.812 1 47.31 166 TYR B CA 1
ATOM 3903 C C . TYR B 1 166 ? -0.825 23.484 -14.914 1 47.31 166 TYR B C 1
ATOM 3905 O O . TYR B 1 166 ? -1.816 23.578 -14.188 1 47.31 166 TYR B O 1
ATOM 3913 N N . PRO B 1 167 ? -0.781 22.969 -16.094 1 48.22 167 PRO B N 1
ATOM 3914 C CA . PRO B 1 167 ? -1.844 21.969 -16.203 1 48.22 167 PRO B CA 1
ATOM 3915 C C . PRO B 1 167 ? -1.972 21.094 -14.961 1 48.22 167 PRO B C 1
ATOM 3917 O O . PRO B 1 167 ? -0.99 20.5 -14.523 1 48.22 167 PRO B O 1
ATOM 3920 N N . LEU B 1 168 ? -2.871 21.5 -14.102 1 55.59 168 LEU B N 1
ATOM 3921 C CA . LEU B 1 168 ? -3.174 20.734 -12.898 1 55.59 168 LEU B CA 1
ATOM 3922 C C . LEU B 1 168 ? -3.463 19.266 -13.242 1 55.59 168 LEU B C 1
ATOM 3924 O O . LEU B 1 168 ? -4.48 18.969 -13.867 1 55.59 168 LEU B O 1
ATOM 3928 N N . ARG B 1 169 ? -2.236 18.516 -13.18 1 66.5 169 ARG B N 1
ATOM 3929 C CA . ARG B 1 169 ? -2.502 17.094 -13.375 1 66.5 169 ARG B CA 1
ATOM 3930 C C . ARG B 1 169 ? -3.256 16.516 -12.188 1 66.5 169 ARG B C 1
ATOM 3932 O O . ARG B 1 169 ? -3.182 17.031 -11.078 1 66.5 169 ARG B O 1
ATOM 3939 N N . THR B 1 170 ? -4.039 15.562 -12.555 1 82.25 170 THR B N 1
ATOM 3940 C CA . THR B 1 170 ? -4.914 14.891 -11.602 1 82.25 170 THR B CA 1
ATOM 3941 C C . THR B 1 170 ? -4.098 14.109 -10.578 1 82.25 170 THR B C 1
ATOM 3943 O O . THR B 1 170 ? -2.938 13.773 -10.828 1 82.25 170 THR B O 1
ATOM 3946 N N . TYR B 1 171 ? -4.621 14.047 -9.438 1 91.81 171 TYR B N 1
ATOM 3947 C CA . TYR B 1 171 ? -4.012 13.195 -8.422 1 91.81 171 TYR B CA 1
ATOM 3948 C C . TYR B 1 171 ? -4.098 11.727 -8.812 1 91.81 171 TYR B C 1
ATOM 3950 O O . TYR B 1 171 ? -5.066 11.305 -9.445 1 91.81 171 TYR B O 1
ATOM 3958 N N . LEU B 1 172 ? -3.105 11.07 -8.469 1 96.56 172 LEU B N 1
ATOM 3959 C CA . LEU B 1 172 ? -3.014 9.664 -8.844 1 96.56 172 LEU B CA 1
ATOM 3960 C C . LEU B 1 172 ? -3.846 8.789 -7.902 1 96.56 172 LEU B C 1
ATOM 3962 O O . LEU B 1 172 ? -4.129 7.633 -8.211 1 96.56 172 LEU B O 1
ATOM 3966 N N . ILE B 1 173 ? -4.164 9.305 -6.766 1 96.06 173 ILE B N 1
ATOM 3967 C CA . ILE B 1 173 ? -5.094 8.656 -5.844 1 96.06 173 ILE B CA 1
ATOM 3968 C C . ILE B 1 173 ? -6.293 9.57 -5.598 1 96.06 173 ILE B C 1
ATOM 3970 O O . ILE B 1 173 ? -6.242 10.453 -4.742 1 96.06 173 ILE B O 1
ATOM 3974 N N . PRO B 1 174 ? -7.414 9.289 -6.285 1 90.62 174 PRO B N 1
ATOM 3975 C CA . PRO B 1 174 ? -8.594 10.133 -6.082 1 90.62 174 PRO B CA 1
ATOM 3976 C C . PRO B 1 174 ? -9.195 9.984 -4.688 1 90.62 174 PRO B C 1
ATOM 3978 O O . PRO B 1 174 ? -9.555 8.875 -4.285 1 90.62 174 PRO B O 1
ATOM 3981 N N . LYS B 1 175 ? -9.281 11.109 -3.949 1 84.31 175 LYS B N 1
ATOM 3982 C CA . LYS B 1 175 ? -9.734 11.023 -2.562 1 84.31 175 LYS B CA 1
ATOM 3983 C C . LYS B 1 175 ? -11.164 11.523 -2.422 1 84.31 175 LYS B C 1
ATOM 3985 O O . LYS B 1 175 ? -11.742 11.484 -1.33 1 84.31 175 LYS B O 1
ATOM 3990 N N . SER B 1 176 ? -11.773 11.898 -3.488 1 77.75 176 SER B N 1
ATOM 3991 C CA . SER B 1 176 ? -13.102 12.508 -3.42 1 77.75 176 SER B CA 1
ATOM 3992 C C . SER B 1 176 ? -14.18 11.453 -3.162 1 77.75 176 SER B C 1
ATOM 3994 O O . SER B 1 176 ? -15.258 11.773 -2.656 1 77.75 176 SER B O 1
ATOM 3996 N N . ASP B 1 177 ? -13.883 10.234 -3.51 1 84.25 177 ASP B N 1
ATOM 3997 C CA . ASP B 1 177 ? -14.797 9.117 -3.305 1 84.25 177 ASP B CA 1
ATOM 3998 C C . ASP B 1 177 ? -14.086 7.941 -2.637 1 84.25 177 ASP B C 1
ATOM 4000 O O . ASP B 1 177 ? -13.109 7.418 -3.172 1 84.25 177 ASP B O 1
ATOM 4004 N N . LEU B 1 178 ? -14.695 7.547 -1.525 1 88.94 178 LEU B N 1
ATOM 4005 C CA . LEU B 1 178 ? -14.086 6.527 -0.68 1 88.94 178 LEU B CA 1
ATOM 4006 C C . LEU B 1 178 ? -13.906 5.219 -1.447 1 88.94 178 LEU B C 1
ATOM 4008 O O . LEU B 1 178 ? -12.883 4.551 -1.312 1 88.94 178 LEU B O 1
ATOM 4012 N N . PHE B 1 179 ? -14.828 4.812 -2.223 1 88.5 179 PHE B N 1
ATOM 4013 C CA . PHE B 1 179 ? -14.773 3.531 -2.918 1 88.5 179 PHE B CA 1
ATOM 4014 C C . PHE B 1 179 ? -13.836 3.609 -4.121 1 88.5 179 PHE B C 1
ATOM 4016 O O . PHE B 1 179 ? -13.172 2.629 -4.465 1 88.5 179 PHE B O 1
ATOM 4023 N N . ILE B 1 180 ? -13.812 4.809 -4.773 1 92 180 ILE B N 1
ATOM 4024 C CA . ILE B 1 180 ? -12.867 5.008 -5.867 1 92 180 ILE B CA 1
ATOM 4025 C C . ILE B 1 180 ? -11.438 4.949 -5.34 1 92 180 ILE B C 1
ATOM 4027 O O . ILE B 1 180 ? -10.57 4.324 -5.949 1 92 180 ILE B O 1
ATOM 4031 N N . GLU B 1 181 ? -11.258 5.609 -4.195 1 94.44 181 GLU B N 1
ATOM 4032 C CA . GLU B 1 181 ? -9.953 5.539 -3.553 1 94.44 181 GLU B CA 1
ATOM 4033 C C . GLU B 1 181 ? -9.578 4.098 -3.213 1 94.44 181 GLU B C 1
ATOM 4035 O O . GLU B 1 181 ? -8.469 3.648 -3.506 1 94.44 181 GLU B O 1
ATOM 4040 N N . PHE B 1 182 ? -10.531 3.387 -2.645 1 95.81 182 PHE B N 1
ATOM 4041 C CA . PHE B 1 182 ? -10.297 1.998 -2.268 1 95.81 182 PHE B CA 1
ATOM 4042 C C . PHE B 1 182 ? -9.945 1.158 -3.49 1 95.81 182 PHE B C 1
ATOM 4044 O O . PHE B 1 182 ? -8.969 0.409 -3.473 1 95.81 182 PHE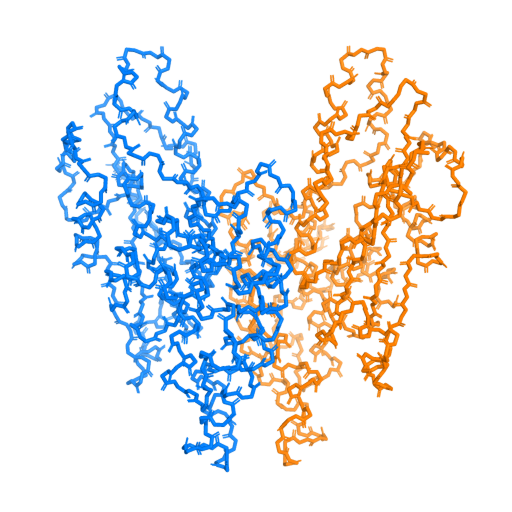 B O 1
ATOM 4051 N N . LYS B 1 183 ? -10.75 1.258 -4.531 1 94.81 183 LYS B N 1
ATOM 4052 C CA . LYS B 1 183 ? -10.539 0.454 -5.734 1 94.81 183 LYS B CA 1
ATOM 4053 C C . LYS B 1 183 ? -9.172 0.73 -6.348 1 94.81 183 LYS B C 1
ATOM 4055 O O . LYS B 1 183 ? -8.516 -0.184 -6.852 1 94.81 183 LYS B O 1
ATOM 4060 N N . THR B 1 184 ? -8.781 1.994 -6.348 1 97.62 184 THR B N 1
ATOM 4061 C CA . THR B 1 184 ? -7.457 2.371 -6.836 1 97.62 184 THR B CA 1
ATOM 4062 C C . THR B 1 184 ? -6.367 1.637 -6.066 1 97.62 184 THR B C 1
ATOM 4064 O O . THR B 1 184 ? -5.465 1.047 -6.664 1 97.62 184 THR B O 1
ATOM 4067 N N . ARG B 1 185 ? -6.5 1.617 -4.77 1 98.25 185 ARG B N 1
ATOM 4068 C CA . ARG B 1 185 ? -5.508 0.973 -3.916 1 98.25 185 ARG B CA 1
ATOM 4069 C C . ARG B 1 185 ? -5.582 -0.546 -4.035 1 98.25 185 ARG B C 1
ATOM 4071 O O . ARG B 1 185 ? -4.555 -1.227 -4.035 1 98.25 185 ARG B O 1
ATOM 4078 N N . GLN B 1 186 ? -6.793 -1.07 -4.141 1 97.94 186 GLN B N 1
ATOM 4079 C CA . GLN B 1 186 ? -7 -2.51 -4.266 1 97.94 186 GLN B CA 1
ATOM 4080 C C . GLN B 1 186 ? -6.316 -3.057 -5.516 1 97.94 186 GLN B C 1
ATOM 4082 O O . GLN B 1 186 ? -5.535 -4.004 -5.438 1 97.94 186 GLN B O 1
ATOM 4087 N N . LEU B 1 187 ? -6.562 -2.41 -6.652 1 98.38 187 LEU B N 1
ATOM 4088 C CA . LEU B 1 187 ? -5.973 -2.848 -7.91 1 98.38 187 LEU B CA 1
ATOM 4089 C C . LEU B 1 187 ? -4.453 -2.727 -7.867 1 98.38 187 LEU B C 1
ATOM 4091 O O . LEU B 1 187 ? -3.74 -3.615 -8.336 1 98.38 187 LEU B O 1
ATOM 4095 N N . SER B 1 188 ? -3.979 -1.662 -7.301 1 98.81 188 SER B N 1
ATOM 4096 C CA . SER B 1 188 ? -2.539 -1.462 -7.176 1 98.81 188 SER B CA 1
ATOM 4097 C C . SER B 1 188 ? -1.896 -2.572 -6.352 1 98.81 188 SER B C 1
ATOM 4099 O O . SER B 1 188 ? -0.849 -3.104 -6.727 1 98.81 188 SER B O 1
ATOM 4101 N N . GLU B 1 189 ? -2.539 -2.953 -5.297 1 98.56 189 GLU B N 1
ATOM 4102 C CA . GLU B 1 189 ? -1.97 -3.928 -4.371 1 98.56 189 GLU B CA 1
ATOM 4103 C C . GLU B 1 189 ? -2.025 -5.34 -4.953 1 98.56 189 GLU B C 1
ATOM 4105 O O . GLU B 1 189 ? -1.137 -6.156 -4.699 1 98.56 189 GLU B O 1
ATOM 4110 N N . ILE B 1 190 ? -3.078 -5.641 -5.691 1 98.25 190 ILE B N 1
ATOM 4111 C CA . ILE B 1 190 ? -3.143 -6.934 -6.359 1 98.25 190 ILE B CA 1
ATOM 4112 C C . ILE B 1 190 ? -1.885 -7.145 -7.199 1 98.25 190 ILE B C 1
ATOM 4114 O O . ILE B 1 190 ? -1.319 -8.242 -7.219 1 98.25 190 ILE B O 1
ATOM 4118 N N . ILE B 1 191 ? -1.472 -6.09 -7.785 1 98.5 191 ILE B N 1
ATOM 4119 C CA . ILE B 1 191 ? -0.294 -6.172 -8.641 1 98.5 191 ILE B CA 1
ATOM 4120 C C . ILE B 1 191 ? 0.971 -6.078 -7.793 1 98.5 191 ILE B C 1
ATOM 4122 O O . ILE B 1 191 ? 1.867 -6.918 -7.906 1 98.5 191 ILE B O 1
ATOM 4126 N N . ASN B 1 192 ? 1.059 -5.113 -6.91 1 98.5 192 ASN B N 1
ATOM 4127 C CA . ASN B 1 192 ? 2.236 -4.801 -6.109 1 98.5 192 ASN B CA 1
ATOM 4128 C C . ASN B 1 192 ? 2.598 -5.949 -5.172 1 98.5 192 ASN B C 1
ATOM 4130 O O . ASN B 1 192 ? 3.766 -6.328 -5.07 1 98.5 192 ASN B O 1
ATOM 4134 N N . ALA B 1 193 ? 1.62 -6.5 -4.516 1 97.5 193 ALA B N 1
ATOM 4135 C CA . ALA B 1 193 ? 1.893 -7.516 -3.502 1 97.5 193 ALA B CA 1
ATOM 4136 C C . ALA B 1 193 ? 1.494 -8.906 -3.994 1 97.5 193 ALA B C 1
ATOM 4138 O O . ALA B 1 193 ? 1.97 -9.914 -3.473 1 97.5 193 ALA B O 1
ATOM 4139 N N . GLY B 1 194 ? 0.625 -8.961 -4.98 1 96.56 194 GLY B N 1
ATOM 4140 C CA . GLY B 1 194 ? 0.088 -10.242 -5.414 1 96.56 194 GLY B CA 1
ATOM 4141 C C . GLY B 1 194 ? 0.819 -10.82 -6.609 1 96.56 194 GLY B C 1
ATOM 4142 O O . GLY B 1 194 ? 0.878 -12.039 -6.777 1 96.56 194 GLY B O 1
ATOM 4143 N N . ILE B 1 195 ? 1.361 -9.977 -7.504 1 97.38 195 ILE B N 1
ATOM 4144 C CA . ILE B 1 195 ? 2.004 -10.438 -8.727 1 97.38 195 ILE B CA 1
ATOM 4145 C C . ILE B 1 195 ? 3.508 -10.188 -8.648 1 97.38 195 ILE B C 1
ATOM 4147 O O . ILE B 1 195 ? 4.309 -11.117 -8.773 1 97.38 195 ILE B O 1
ATOM 4151 N N . GLN B 1 196 ? 3.926 -9.055 -8.328 1 96.81 196 GLN B N 1
ATOM 4152 C CA . GLN B 1 196 ? 5.27 -8.531 -8.547 1 96.81 196 GLN B CA 1
ATOM 4153 C C . GLN B 1 196 ? 6.305 -9.289 -7.727 1 96.81 196 GLN B C 1
ATOM 4155 O O . GLN B 1 196 ? 7.363 -9.656 -8.234 1 96.81 196 GLN B O 1
ATOM 4160 N N . PRO B 1 197 ? 6.062 -9.578 -6.445 1 96.25 197 PRO B N 1
ATOM 4161 C CA . PRO B 1 197 ? 7.102 -10.25 -5.66 1 96.25 197 PRO B CA 1
ATOM 4162 C C . PRO B 1 197 ? 7.469 -11.617 -6.219 1 96.25 197 PRO B C 1
ATOM 4164 O O . PRO B 1 197 ? 8.602 -12.07 -6.059 1 96.25 197 PRO B O 1
ATOM 4167 N N . MET B 1 198 ? 6.559 -12.25 -6.961 1 94.62 198 MET B N 1
ATOM 4168 C CA . MET B 1 198 ? 6.758 -13.625 -7.418 1 94.62 198 MET B CA 1
ATOM 4169 C C . MET B 1 198 ? 7.578 -13.656 -8.703 1 94.62 198 MET B C 1
ATOM 4171 O O . MET B 1 198 ? 8.039 -14.719 -9.125 1 94.62 198 MET B O 1
ATOM 4175 N N . GLN B 1 199 ? 7.789 -12.492 -9.266 1 93.12 199 GLN B N 1
ATOM 4176 C CA . GLN B 1 199 ? 8.57 -12.453 -10.5 1 93.12 199 GLN B CA 1
ATOM 4177 C C . GLN B 1 199 ? 9.875 -11.688 -10.297 1 93.12 199 GLN B C 1
ATOM 4179 O O . GLN B 1 199 ? 10.625 -11.469 -11.258 1 93.12 199 GLN B O 1
ATOM 4184 N N . ASN B 1 200 ? 10.109 -11.227 -9.102 1 91.94 200 ASN B N 1
ATOM 4185 C CA . ASN B 1 200 ? 11.336 -10.492 -8.82 1 91.94 200 ASN B CA 1
ATOM 4186 C C . ASN B 1 200 ? 12.562 -11.391 -8.93 1 91.94 200 ASN B C 1
ATOM 4188 O O . ASN B 1 200 ? 12.516 -12.562 -8.57 1 91.94 200 ASN B O 1
ATOM 4192 N N . VAL B 1 201 ? 13.648 -10.758 -9.297 1 87.62 201 VAL B N 1
ATOM 4193 C CA . VAL B 1 201 ? 14.883 -11.469 -9.602 1 87.62 201 VAL B CA 1
ATOM 4194 C C . VAL B 1 201 ? 15.367 -12.211 -8.352 1 87.62 201 VAL B C 1
ATOM 4196 O O . VAL B 1 201 ? 15.883 -13.328 -8.445 1 87.62 201 VAL B O 1
ATOM 4199 N N . GLN B 1 202 ? 15.234 -11.648 -7.211 1 87 202 GLN B N 1
ATOM 4200 C CA . GLN B 1 202 ? 15.719 -12.266 -5.98 1 87 202 GLN B CA 1
ATOM 4201 C C . GLN B 1 202 ? 14.992 -13.578 -5.711 1 87 202 GLN B C 1
ATOM 4203 O O . GLN B 1 202 ? 15.609 -14.555 -5.277 1 87 202 GLN B O 1
ATOM 4208 N N . LEU B 1 203 ? 13.672 -13.625 -5.906 1 91.19 203 LEU B N 1
ATOM 4209 C CA . LEU B 1 203 ? 12.922 -14.859 -5.711 1 91.19 203 LEU B CA 1
ATOM 4210 C C . LEU B 1 203 ? 13.289 -15.898 -6.77 1 91.19 203 LEU B C 1
ATOM 4212 O O . LEU B 1 203 ? 13.523 -17.062 -6.445 1 91.19 203 LEU B O 1
ATOM 4216 N N . LEU B 1 204 ? 13.359 -15.461 -8.023 1 89.75 204 LEU B N 1
ATOM 4217 C CA . LEU B 1 204 ? 13.633 -16.375 -9.125 1 89.75 204 LEU B CA 1
ATOM 4218 C C . LEU B 1 204 ? 14.984 -17.062 -8.945 1 89.75 204 LEU B C 1
ATOM 4220 O O . LEU B 1 204 ? 15.141 -18.234 -9.266 1 89.75 204 LEU B O 1
ATOM 4224 N N . ARG B 1 205 ? 15.898 -16.328 -8.383 1 86.25 205 ARG B N 1
ATOM 4225 C CA . ARG B 1 205 ? 17.234 -16.875 -8.164 1 86.25 205 ARG B CA 1
ATOM 4226 C C . ARG B 1 205 ? 17.234 -17.891 -7.027 1 86.25 205 ARG B C 1
ATOM 4228 O O . ARG B 1 205 ? 18.125 -18.75 -6.957 1 86.25 205 ARG B O 1
ATOM 4235 N N . MET B 1 206 ? 16.266 -17.844 -6.156 1 85.94 206 MET B N 1
ATOM 4236 C CA . MET B 1 206 ? 16.203 -18.734 -5 1 85.94 206 MET B CA 1
ATOM 4237 C C . MET B 1 206 ? 15.461 -20.031 -5.352 1 85.94 206 MET B C 1
ATOM 4239 O O . MET B 1 206 ? 15.516 -21 -4.598 1 85.94 206 MET B O 1
ATOM 4243 N N . LEU B 1 207 ? 14.797 -19.984 -6.492 1 87.31 207 LEU B N 1
ATOM 4244 C CA . LEU B 1 207 ? 14.078 -21.188 -6.914 1 87.31 207 LEU B CA 1
ATOM 4245 C C . LEU B 1 207 ? 15.047 -22.297 -7.289 1 87.31 207 LEU B C 1
ATOM 4247 O O . LEU B 1 207 ? 16.156 -22.031 -7.734 1 87.31 207 LEU B O 1
ATOM 4251 N N . PRO B 1 208 ? 14.609 -23.484 -7.035 1 83.81 208 PRO B N 1
ATOM 4252 C CA . PRO B 1 208 ? 15.461 -24.609 -7.461 1 83.81 208 PRO B CA 1
ATOM 4253 C C . PRO B 1 208 ? 15.711 -24.609 -8.969 1 83.81 208 PRO B C 1
ATOM 4255 O O . PRO B 1 208 ? 14.953 -24 -9.727 1 83.81 208 PRO B O 1
ATOM 4258 N N . LYS B 1 209 ? 16.719 -25.312 -9.281 1 80.56 209 LYS B N 1
ATOM 4259 C CA . LYS B 1 209 ? 17.203 -25.344 -10.664 1 80.56 209 LYS B CA 1
ATOM 4260 C C . LYS B 1 209 ? 16.109 -25.812 -11.617 1 80.56 209 LYS B C 1
ATOM 4262 O O . LYS B 1 209 ? 16.047 -25.359 -12.766 1 80.56 209 LYS B O 1
ATOM 4267 N N . GLU B 1 210 ? 15.25 -26.656 -11.164 1 80.38 210 GLU B N 1
ATOM 4268 C CA . GLU B 1 210 ? 14.203 -27.219 -12.016 1 80.38 210 GLU B CA 1
ATOM 4269 C C . GLU B 1 210 ? 13.18 -26.172 -12.414 1 80.38 210 GLU B C 1
ATOM 4271 O O . GLU B 1 210 ? 12.43 -26.359 -13.375 1 80.38 210 GLU B O 1
ATOM 4276 N N . LEU B 1 211 ? 13.188 -25.125 -11.664 1 81.81 211 LEU B N 1
ATOM 4277 C CA . LEU B 1 211 ? 12.227 -24.062 -11.953 1 81.81 211 LEU B CA 1
ATOM 4278 C C . LEU B 1 211 ? 12.922 -22.875 -12.594 1 81.81 211 LEU B C 1
ATOM 4280 O O . LEU B 1 211 ? 12.312 -21.797 -12.734 1 81.81 211 LEU B O 1
ATOM 4284 N N . ARG B 1 212 ? 14.133 -23.062 -13 1 79 212 ARG B N 1
ATOM 4285 C CA . ARG B 1 212 ? 14.875 -21.969 -13.602 1 79 212 ARG B CA 1
ATOM 4286 C C . ARG B 1 212 ? 14.945 -22.125 -15.117 1 79 212 ARG B C 1
ATOM 4288 O O . ARG B 1 212 ? 14.438 -23.109 -15.672 1 79 212 ARG B O 1
ATOM 4295 N N . GLY B 1 213 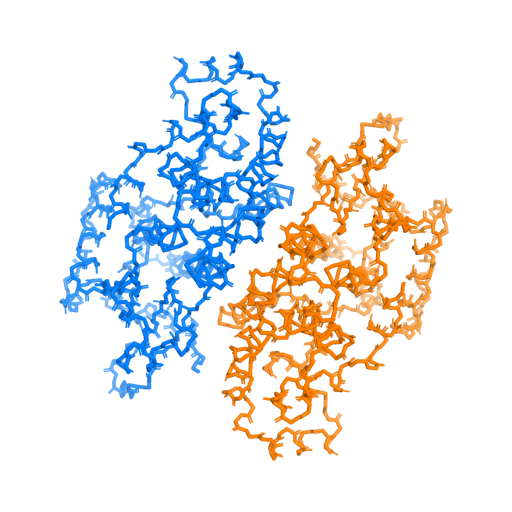? 15.414 -21.094 -15.82 1 76.69 213 GLY B N 1
ATOM 4296 C CA . GLY B 1 213 ? 15.477 -21.109 -17.281 1 76.69 213 GLY B CA 1
ATOM 4297 C C . GLY B 1 213 ? 14.117 -20.984 -17.938 1 76.69 213 GLY B C 1
ATOM 4298 O O . GLY B 1 213 ? 13.352 -20.078 -17.609 1 76.69 213 GLY B O 1
ATOM 4299 N N . GLU B 1 214 ? 13.805 -21.953 -18.766 1 76.81 214 GLU B N 1
ATOM 4300 C CA . GLU B 1 214 ? 12.539 -21.922 -19.484 1 76.81 214 GLU B CA 1
ATOM 4301 C C . GLU B 1 214 ? 11.352 -22.062 -18.547 1 76.81 214 GLU B C 1
ATOM 4303 O O . GLU B 1 214 ? 10.273 -21.547 -18.812 1 76.81 214 GLU B O 1
ATOM 4308 N N . GLN B 1 215 ? 11.656 -22.641 -17.469 1 81.12 215 GLN B N 1
ATOM 4309 C CA . GLN B 1 215 ? 10.594 -22.891 -16.5 1 81.12 215 GLN B CA 1
ATOM 4310 C C . GLN B 1 215 ? 10.234 -21.625 -15.727 1 81.12 215 GLN B C 1
ATOM 4312 O O . GLN B 1 215 ? 9.172 -21.547 -15.102 1 81.12 215 GLN B O 1
ATOM 4317 N N . ASN B 1 216 ? 11.133 -20.688 -15.812 1 88.56 216 ASN B N 1
ATOM 4318 C CA . ASN B 1 216 ? 10.836 -19.422 -15.172 1 88.56 216 ASN B CA 1
ATOM 4319 C C . ASN B 1 216 ? 9.625 -18.734 -15.805 1 88.56 216 ASN B C 1
ATOM 4321 O O . ASN B 1 216 ? 8.812 -18.125 -15.109 1 88.56 216 ASN B O 1
ATOM 4325 N N . LYS B 1 217 ? 9.531 -18.969 -17.078 1 91.19 217 LYS B N 1
ATOM 4326 C CA . LYS B 1 217 ? 8.406 -18.375 -17.781 1 91.19 217 LYS B CA 1
ATOM 4327 C C . LYS B 1 217 ? 7.082 -18.953 -17.297 1 91.19 217 LYS B C 1
ATOM 4329 O O . LYS B 1 217 ? 6.098 -18.219 -17.156 1 91.19 217 LYS B O 1
ATOM 4334 N N . LYS B 1 218 ? 7.113 -20.219 -17.078 1 92.62 218 LYS B N 1
ATOM 4335 C CA . LYS B 1 218 ? 5.906 -20.891 -16.594 1 92.62 218 LYS B CA 1
ATOM 4336 C C . LYS B 1 218 ? 5.578 -20.453 -15.172 1 92.62 218 LYS B C 1
ATOM 4338 O O . LYS B 1 218 ? 4.414 -20.234 -14.836 1 92.62 218 LYS B O 1
ATOM 4343 N N . TRP B 1 219 ? 6.617 -20.375 -14.328 1 93.69 219 TRP B N 1
ATOM 4344 C CA . TRP B 1 219 ? 6.449 -19.906 -12.953 1 93.69 219 TRP B CA 1
ATOM 4345 C C . TRP B 1 219 ? 5.848 -18.516 -12.914 1 93.69 219 TRP B C 1
ATOM 4347 O O . TRP B 1 219 ? 4.852 -18.281 -12.227 1 93.69 219 TRP B O 1
ATOM 4357 N N . ILE B 1 220 ? 6.445 -17.656 -13.727 1 95.31 220 ILE B N 1
ATOM 4358 C CA . ILE B 1 220 ? 5.996 -16.281 -13.781 1 95.31 220 ILE B CA 1
ATOM 4359 C C . ILE B 1 220 ? 4.559 -16.219 -14.297 1 95.31 220 ILE B C 1
ATOM 4361 O O . ILE B 1 220 ? 3.723 -15.5 -13.75 1 95.31 220 ILE B O 1
ATOM 4365 N N . GLY B 1 221 ? 4.289 -17.031 -15.32 1 96.19 221 GLY B N 1
ATOM 4366 C CA . GLY B 1 221 ? 2.953 -17.078 -15.891 1 96.19 221 GLY B CA 1
ATOM 4367 C C . GLY B 1 221 ? 1.893 -17.5 -14.891 1 96.19 221 GLY B C 1
ATOM 4368 O O . GLY B 1 221 ? 0.788 -16.953 -14.883 1 96.19 221 GLY B O 1
ATOM 4369 N N . GLU B 1 222 ? 2.225 -18.438 -14.07 1 94.25 222 GLU B N 1
ATOM 4370 C CA . GLU B 1 222 ? 1.269 -18.938 -13.086 1 94.25 222 GLU B CA 1
ATOM 4371 C C . GLU B 1 222 ? 0.906 -17.859 -12.078 1 94.25 222 GLU B C 1
ATOM 4373 O O . GLU B 1 222 ? -0.268 -17.672 -11.75 1 94.25 222 GLU B O 1
ATOM 4378 N N . TRP B 1 223 ? 1.864 -17.188 -11.641 1 95.06 223 TRP B N 1
ATOM 4379 C CA . TRP B 1 223 ? 1.608 -16.156 -10.641 1 95.06 223 TRP B CA 1
ATOM 4380 C C . TRP B 1 223 ? 0.944 -14.93 -11.266 1 95.06 223 TRP B C 1
ATOM 4382 O O . TRP B 1 223 ? 0.072 -14.312 -10.656 1 95.06 223 TRP B O 1
ATOM 4392 N N . HIS B 1 224 ? 1.356 -14.555 -12.438 1 97.56 224 HIS B N 1
ATOM 4393 C CA . HIS B 1 224 ? 0.679 -13.469 -13.141 1 97.56 224 HIS B CA 1
ATOM 4394 C C . HIS B 1 224 ? -0.792 -13.805 -13.375 1 97.56 224 HIS B C 1
ATOM 4396 O O . HIS B 1 224 ? -1.658 -12.938 -13.219 1 97.56 224 HIS B O 1
ATOM 4402 N N . ARG B 1 225 ? -1.078 -15.07 -13.758 1 97.38 225 ARG B N 1
ATOM 4403 C CA . ARG B 1 225 ? -2.459 -15.484 -13.992 1 97.38 225 ARG B CA 1
ATOM 4404 C C . ARG B 1 225 ? -3.303 -15.312 -12.734 1 97.38 225 ARG B C 1
ATOM 4406 O O . ARG B 1 225 ? -4.43 -14.82 -12.797 1 97.38 225 ARG B O 1
ATOM 4413 N N . LYS B 1 226 ? -2.752 -15.68 -11.617 1 94.88 226 LYS B N 1
ATOM 4414 C CA . LYS B 1 226 ? -3.48 -15.57 -10.352 1 94.88 226 LYS B CA 1
ATOM 4415 C C . LYS B 1 226 ? -3.859 -14.117 -10.062 1 94.88 226 LYS B C 1
ATOM 4417 O O . LYS B 1 226 ? -5.008 -13.828 -9.719 1 94.88 226 LYS B O 1
ATOM 4422 N N . GLY B 1 227 ? -2.912 -13.211 -10.188 1 96.69 227 GLY B N 1
ATOM 4423 C CA . GLY B 1 227 ? -3.172 -11.805 -9.93 1 96.69 227 GLY B CA 1
ATOM 4424 C C . GLY B 1 227 ? -4.047 -11.156 -10.992 1 96.69 227 GLY B C 1
ATOM 4425 O O . GLY B 1 227 ? -4.973 -10.406 -10.664 1 96.69 227 GLY B O 1
ATOM 4426 N N . LEU B 1 228 ? -3.791 -11.477 -12.25 1 98.19 228 LEU B N 1
ATOM 4427 C CA . LEU B 1 228 ? -4.527 -10.859 -13.352 1 98.19 228 LEU B CA 1
ATOM 4428 C C . LEU B 1 228 ? -5.973 -11.336 -13.375 1 98.19 228 LEU B C 1
ATOM 4430 O O . LEU B 1 228 ? -6.863 -10.617 -13.844 1 98.19 228 LEU B O 1
ATOM 4434 N N . ARG B 1 229 ? -6.238 -12.516 -12.859 1 97.25 229 ARG B N 1
ATOM 4435 C CA . ARG B 1 229 ? -7.621 -12.977 -12.734 1 97.25 229 ARG B CA 1
ATOM 4436 C C . ARG B 1 229 ? -8.43 -12.039 -11.844 1 97.25 229 ARG B C 1
ATOM 4438 O O . ARG B 1 229 ? -9.586 -11.742 -12.133 1 97.25 229 ARG B O 1
ATOM 4445 N N . GLN B 1 230 ? -7.793 -11.625 -10.766 1 96.62 230 GLN B N 1
ATOM 4446 C CA . GLN B 1 230 ? -8.461 -10.695 -9.859 1 96.62 230 GLN B CA 1
ATOM 4447 C C . GLN B 1 230 ? -8.688 -9.344 -10.539 1 96.62 230 GLN B C 1
ATOM 4449 O O . GLN B 1 230 ? -9.773 -8.773 -10.461 1 96.62 230 GLN B O 1
ATOM 4454 N N . VAL B 1 231 ? -7.684 -8.852 -11.211 1 98.19 231 VAL B N 1
ATOM 4455 C CA . VAL B 1 231 ? -7.785 -7.586 -11.93 1 98.19 231 VAL B CA 1
ATOM 4456 C C . VAL B 1 231 ? -8.883 -7.672 -12.984 1 98.19 231 VAL B C 1
ATOM 4458 O O . VAL B 1 231 ? -9.695 -6.754 -13.117 1 98.19 231 VAL B O 1
ATOM 4461 N N . GLU B 1 232 ? -8.883 -8.773 -13.648 1 98 232 GLU B N 1
ATOM 4462 C CA . GLU B 1 232 ? -9.852 -9.008 -14.719 1 98 232 GLU B CA 1
ATOM 4463 C C . GLU B 1 232 ? -11.281 -8.93 -14.195 1 98 232 GLU B C 1
ATOM 4465 O O . GLU B 1 232 ? -12.148 -8.32 -14.836 1 98 232 GLU B O 1
ATOM 4470 N N . LEU B 1 233 ? -11.523 -9.539 -13.086 1 95.81 233 LEU B N 1
ATOM 4471 C CA . LEU B 1 233 ? -12.852 -9.555 -12.492 1 95.81 233 LEU B CA 1
ATOM 4472 C C . LEU B 1 233 ? -13.297 -8.148 -12.109 1 95.81 233 LEU B C 1
ATOM 4474 O O . LEU B 1 233 ? -14.445 -7.766 -12.328 1 95.81 233 LEU B O 1
ATOM 4478 N N . ILE B 1 234 ? -12.406 -7.398 -11.531 1 95.75 234 ILE B N 1
ATOM 4479 C CA . ILE B 1 234 ? -12.711 -6.031 -11.117 1 95.75 234 ILE B CA 1
ATOM 4480 C C . ILE B 1 234 ? -13.023 -5.18 -12.344 1 95.75 234 ILE B C 1
ATOM 4482 O O . ILE B 1 234 ? -14 -4.422 -12.352 1 95.75 234 ILE B O 1
ATOM 4486 N N . LEU B 1 235 ? -12.219 -5.305 -13.414 1 97.75 235 LEU B N 1
ATOM 4487 C CA . LEU B 1 235 ? -12.438 -4.531 -14.625 1 97.75 235 LEU B CA 1
ATOM 4488 C C . LEU B 1 235 ? -13.742 -4.941 -15.305 1 97.75 235 LEU B C 1
ATOM 4490 O O . LEU B 1 235 ? -14.477 -4.09 -15.805 1 97.75 235 LEU B O 1
ATOM 4494 N N . LYS B 1 236 ? -13.984 -6.23 -15.32 1 96.88 236 LYS B N 1
ATOM 4495 C CA . LYS B 1 236 ? -15.227 -6.723 -15.898 1 96.88 236 LYS B CA 1
ATOM 4496 C C . LYS B 1 236 ? -16.438 -6.129 -15.188 1 96.88 236 LYS B C 1
ATOM 4498 O O . LYS B 1 236 ? -17.422 -5.746 -15.828 1 96.88 236 LYS B O 1
ATOM 4503 N N . GLU B 1 237 ? -16.359 -6.082 -13.891 1 92.5 237 GLU B N 1
ATOM 4504 C CA . GLU B 1 237 ? -17.453 -5.492 -13.125 1 92.5 237 GLU B CA 1
ATOM 4505 C C . GLU B 1 237 ? -17.641 -4.023 -13.477 1 92.5 237 GLU B C 1
ATOM 4507 O O . GLU B 1 237 ? -18.781 -3.547 -13.57 1 92.5 237 GLU B O 1
ATOM 4512 N N . GLN B 1 238 ? -16.609 -3.297 -13.711 1 93.94 238 GLN B N 1
ATOM 4513 C CA . GLN B 1 238 ? -16.672 -1.868 -14 1 93.94 238 GLN B CA 1
ATOM 4514 C C . GLN B 1 238 ? -17.188 -1.612 -15.422 1 93.94 238 GLN B C 1
ATOM 4516 O O . GLN B 1 238 ? -18 -0.716 -15.641 1 93.94 238 GLN B O 1
ATOM 4521 N N . TYR B 1 239 ? -16.703 -2.389 -16.359 1 96.5 239 TYR B N 1
ATOM 4522 C CA . TYR B 1 239 ? -16.969 -2.105 -17.766 1 96.5 239 TYR B CA 1
ATOM 4523 C C . TYR B 1 239 ? -18.109 -2.963 -18.281 1 96.5 239 TYR B C 1
ATOM 4525 O O . TYR B 1 239 ? -18.656 -2.705 -19.359 1 96.5 239 TYR B O 1
ATOM 4533 N N . GLU B 1 240 ? -18.438 -4.031 -17.562 1 95.31 240 GLU B N 1
ATOM 4534 C CA . GLU B 1 240 ? -19.609 -4.883 -17.781 1 95.31 240 GLU B CA 1
ATOM 4535 C C . GLU B 1 240 ? -19.359 -5.875 -18.922 1 95.31 240 GLU B C 1
ATOM 4537 O O . GLU B 1 240 ? -19.625 -7.07 -18.781 1 95.31 240 GLU B O 1
ATOM 4542 N N . SER B 1 241 ? -18.828 -5.336 -20.141 1 97.62 241 SER B N 1
ATOM 4543 C CA . SER B 1 241 ? -18.594 -6.227 -21.281 1 97.62 241 SER B CA 1
ATOM 4544 C C . SER B 1 241 ? -17.516 -5.672 -22.203 1 97.62 241 SER B C 1
ATOM 4546 O O . SER B 1 241 ? -17.234 -4.469 -22.188 1 97.62 241 SER B O 1
ATOM 4548 N N . MET B 1 242 ? -16.969 -6.59 -22.969 1 97.62 242 MET B N 1
ATOM 4549 C CA . MET B 1 242 ? -16 -6.172 -23.984 1 97.62 242 MET B CA 1
ATOM 4550 C C . MET B 1 242 ? -16.656 -5.266 -25.016 1 97.62 242 MET B C 1
ATOM 4552 O O . MET B 1 242 ? -16.016 -4.348 -25.547 1 97.62 242 MET B O 1
ATOM 4556 N N . GLU B 1 243 ? -17.875 -5.52 -25.344 1 97.69 243 GLU B N 1
ATOM 4557 C CA . GLU B 1 243 ? -18.625 -4.699 -26.297 1 97.69 243 GLU B CA 1
ATOM 4558 C C . GLU B 1 243 ? -18.688 -3.246 -25.828 1 97.69 243 GLU B C 1
ATOM 4560 O O . GLU B 1 243 ? -18.5 -2.324 -26.625 1 97.69 243 GLU B O 1
ATOM 4565 N N . ARG B 1 244 ? -18.953 -3.135 -24.562 1 97.19 244 ARG B N 1
ATOM 4566 C CA . ARG B 1 244 ? -19.016 -1.791 -24 1 97.19 244 ARG B CA 1
ATOM 4567 C C . ARG B 1 244 ? -17.672 -1.094 -24.094 1 97.19 244 ARG B C 1
ATOM 4569 O O . ARG B 1 244 ? -17.594 0.101 -24.391 1 97.19 244 ARG B O 1
ATOM 4576 N N . MET B 1 245 ? -16.594 -1.779 -23.75 1 97.38 245 MET B N 1
ATOM 4577 C CA . MET B 1 245 ? -15.258 -1.218 -23.875 1 97.38 245 MET B CA 1
ATOM 4578 C C . MET B 1 245 ? -14.961 -0.792 -25.297 1 97.38 245 MET B C 1
ATOM 4580 O O . MET B 1 245 ? -14.406 0.282 -25.531 1 97.38 245 MET B O 1
ATOM 4584 N N . ASP B 1 246 ? -15.375 -1.621 -26.25 1 97.06 246 ASP B N 1
ATOM 4585 C CA . ASP B 1 246 ? -15.164 -1.325 -27.656 1 97.06 246 ASP B CA 1
ATOM 4586 C C . ASP B 1 246 ? -15.906 -0.058 -28.078 1 97.06 246 ASP B C 1
ATOM 4588 O O . ASP B 1 246 ? -15.383 0.758 -28.828 1 97.06 246 ASP B O 1
ATOM 4592 N N . GLU B 1 247 ? -17.062 0.033 -27.625 1 97.44 247 GLU B N 1
ATOM 4593 C CA . GLU B 1 247 ? -17.859 1.226 -27.891 1 97.44 247 GLU B CA 1
ATOM 4594 C C . GLU B 1 247 ? -17.156 2.484 -27.391 1 97.44 247 GLU B C 1
ATOM 4596 O O . GLU B 1 247 ? -17.141 3.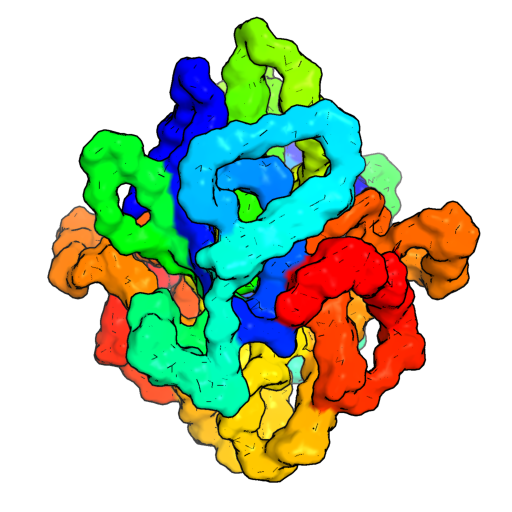506 -28.078 1 97.44 247 GLU B O 1
ATOM 4601 N N . LEU B 1 248 ? -16.656 2.367 -26.203 1 96.5 248 LEU B N 1
ATOM 4602 C CA . LEU B 1 248 ? -15.961 3.51 -25.625 1 96.5 248 LEU B CA 1
ATOM 4603 C C . LEU B 1 248 ? -14.727 3.871 -26.453 1 96.5 248 LEU B C 1
ATOM 4605 O O . LEU B 1 248 ? -14.523 5.039 -26.797 1 96.5 248 LEU B O 1
ATOM 4609 N N . VAL B 1 249 ? -13.969 2.906 -26.828 1 96.62 249 VAL B N 1
ATOM 4610 C CA . VAL B 1 249 ? -12.766 3.133 -27.625 1 96.62 249 VAL B CA 1
ATOM 4611 C C . VAL B 1 249 ? -13.133 3.717 -28.984 1 96.62 249 VAL B C 1
ATOM 4613 O O . VAL B 1 249 ? -12.5 4.66 -29.453 1 96.62 249 VAL B O 1
ATOM 4616 N N . HIS B 1 250 ? -14.164 3.221 -29.609 1 96.88 250 HIS B N 1
ATOM 4617 C CA . HIS B 1 250 ? -14.609 3.695 -30.922 1 96.88 250 HIS B CA 1
ATOM 4618 C C . HIS B 1 250 ? -15.102 5.137 -30.828 1 96.88 250 HIS B C 1
ATOM 4620 O O . HIS B 1 250 ? -15 5.887 -31.812 1 96.88 250 HIS B O 1
ATOM 4626 N N . SER B 1 251 ? -15.625 5.488 -29.688 1 97.06 251 SER B N 1
ATOM 4627 C CA . SER B 1 251 ? -16.109 6.848 -29.5 1 97.06 251 SER B CA 1
ATOM 4628 C C . SER B 1 251 ? -14.977 7.797 -29.125 1 97.06 251 SER B C 1
ATOM 4630 O O . SER B 1 251 ? -15.211 8.961 -28.797 1 97.06 251 SER B O 1
ATOM 4632 N N . GLY B 1 252 ? -13.758 7.27 -29.094 1 95.31 252 GLY B N 1
ATOM 4633 C CA . GLY B 1 252 ? -12.586 8.102 -28.859 1 95.31 252 GLY B CA 1
ATOM 4634 C C . GLY B 1 252 ? -12.227 8.234 -27.391 1 95.31 252 GLY B C 1
ATOM 4635 O O . GLY B 1 252 ? -11.406 9.078 -27.031 1 95.31 252 GLY B O 1
ATOM 4636 N N . LYS B 1 253 ? -12.82 7.387 -26.562 1 95.75 253 LYS B N 1
ATOM 4637 C CA . LYS B 1 253 ? -12.539 7.473 -25.141 1 95.75 253 LYS B CA 1
ATOM 4638 C C . LYS B 1 253 ? -11.375 6.559 -24.75 1 95.75 253 LYS B C 1
ATOM 4640 O O . LYS B 1 253 ? -11.203 5.488 -25.328 1 95.75 253 LYS B O 1
ATOM 4645 N N . THR B 1 254 ? -10.617 6.977 -23.812 1 96.88 254 THR B N 1
ATOM 4646 C CA . THR B 1 254 ? -9.547 6.18 -23.234 1 96.88 254 THR B CA 1
ATOM 4647 C C . THR B 1 254 ? -10.086 5.297 -22.109 1 96.88 254 THR B C 1
ATOM 4649 O O . THR B 1 254 ? -10.922 5.734 -21.312 1 96.88 254 THR B O 1
ATOM 4652 N N . LEU B 1 255 ? -9.656 4.062 -22.109 1 98.06 255 LEU B N 1
ATOM 4653 C CA . LEU B 1 255 ? -9.992 3.168 -21.016 1 98.06 255 LEU B CA 1
ATOM 4654 C C . LEU B 1 255 ? -8.969 3.281 -19.891 1 98.06 255 LEU B C 1
ATOM 4656 O O . LEU B 1 255 ? -7.766 3.334 -20.141 1 98.06 255 LEU B O 1
ATOM 4660 N N . TYR B 1 256 ? -9.469 3.387 -18.641 1 97.94 256 TYR B N 1
ATOM 4661 C CA . TYR B 1 256 ? -8.617 3.457 -17.453 1 97.94 256 TYR B CA 1
ATOM 4662 C C . TYR B 1 256 ? -8.914 2.303 -16.516 1 97.94 256 TYR B C 1
ATOM 4664 O O . TYR B 1 256 ? -9.938 1.632 -16.641 1 97.94 256 TYR B O 1
ATOM 4672 N N . SER B 1 257 ? -7.969 2.045 -15.594 1 98.25 257 SER B N 1
ATOM 4673 C CA . SER B 1 257 ? -8.164 0.994 -14.602 1 98.25 257 SER B CA 1
ATOM 4674 C C . SER B 1 257 ? -9.359 1.293 -13.703 1 98.25 257 SER B C 1
ATOM 4676 O O . SER B 1 257 ? -10.031 0.375 -13.227 1 98.25 257 SER B O 1
ATOM 4678 N N . ILE B 1 258 ? -9.539 2.562 -13.445 1 96.94 258 ILE B N 1
ATOM 4679 C CA . ILE B 1 258 ? -10.727 3.02 -12.742 1 96.94 258 ILE B CA 1
ATOM 4680 C C . ILE B 1 258 ? -11.664 3.725 -13.727 1 96.94 258 ILE B C 1
ATOM 4682 O O . ILE B 1 258 ? -11.469 4.898 -14.047 1 96.94 258 ILE B O 1
ATOM 4686 N N . ARG B 1 259 ? -12.617 3.031 -14.109 1 94.62 259 ARG B N 1
ATOM 4687 C CA . ARG B 1 259 ? -13.492 3.506 -15.18 1 94.62 259 ARG B CA 1
ATOM 4688 C C . ARG B 1 259 ? -14.133 4.836 -14.812 1 94.62 259 ARG B C 1
ATOM 4690 O O . ARG B 1 259 ? -14.312 5.707 -15.664 1 94.62 259 ARG B O 1
ATOM 4697 N N . GLU B 1 260 ? -14.492 4.98 -13.562 1 89.25 260 GLU B N 1
ATOM 4698 C CA . GLU B 1 260 ? -15.203 6.168 -13.094 1 89.25 260 GLU B CA 1
ATOM 4699 C C . GLU B 1 260 ? -14.328 7.414 -13.195 1 89.25 260 GLU B C 1
ATOM 4701 O O . GLU B 1 260 ? -14.844 8.539 -13.188 1 89.25 260 GLU B O 1
ATOM 4706 N N . CYS B 1 261 ? -13.008 6.945 -13.281 1 87.38 261 CYS B N 1
ATOM 4707 C CA . CYS B 1 261 ? -12.07 8.055 -13.391 1 87.38 261 CYS B CA 1
ATOM 4708 C C . CYS B 1 261 ? -11.75 8.352 -14.852 1 87.38 261 CYS B C 1
ATOM 4710 O O . CYS B 1 261 ? -11.609 7.426 -15.656 1 87.38 261 CYS B O 1
ATOM 4712 N N . ALA B 1 262 ? -11.867 9.461 -15.414 1 86.56 262 ALA B N 1
ATOM 4713 C CA . ALA B 1 262 ? -11.469 9.836 -16.766 1 86.56 262 ALA B CA 1
ATOM 4714 C C . ALA B 1 262 ? -10.031 10.344 -16.797 1 86.56 262 ALA B C 1
ATOM 4716 O O . ALA B 1 262 ? -9.711 11.266 -17.547 1 86.56 262 ALA B O 1
ATOM 4717 N N . HIS B 1 263 ? -9.195 9.766 -15.938 1 92.81 263 HIS B N 1
ATOM 4718 C CA . HIS B 1 263 ? -7.785 10.141 -15.883 1 92.81 263 HIS B CA 1
ATOM 4719 C C . HIS B 1 263 ? -6.941 9.031 -15.273 1 92.81 263 HIS B C 1
ATOM 4721 O O . HIS B 1 263 ? -7.48 8.078 -14.703 1 92.81 263 HIS B O 1
ATOM 4727 N N . LEU B 1 264 ? -5.652 9.133 -15.352 1 95.94 264 LEU B N 1
ATOM 4728 C CA . LEU B 1 264 ? -4.703 8.164 -14.82 1 95.94 264 LEU B CA 1
ATOM 4729 C C . LEU B 1 264 ? -4.773 8.109 -13.297 1 95.94 264 LEU B C 1
ATOM 4731 O O . LEU B 1 264 ? -4.91 9.148 -12.641 1 95.94 264 LEU B O 1
ATOM 4735 N N . THR B 1 265 ? -4.719 6.914 -12.789 1 97.19 265 THR B N 1
ATOM 4736 C CA . THR B 1 265 ? -4.551 6.691 -11.359 1 97.19 265 THR B CA 1
ATOM 4737 C C . THR B 1 265 ? -3.363 5.777 -11.086 1 97.19 265 THR B C 1
ATOM 4739 O O . THR B 1 265 ? -2.746 5.258 -12.016 1 97.19 265 THR B O 1
ATOM 4742 N N . MET B 1 266 ? -3.031 5.625 -9.852 1 98.5 266 MET B N 1
ATOM 4743 C CA . MET B 1 266 ? -1.963 4.723 -9.43 1 98.5 266 MET B CA 1
ATOM 4744 C C . MET B 1 266 ? -2.209 3.311 -9.953 1 98.5 266 MET B C 1
ATOM 4746 O O . MET B 1 266 ? -1.264 2.588 -10.273 1 98.5 266 MET B O 1
ATOM 4750 N N . ALA B 1 267 ? -3.496 2.932 -10.078 1 98.69 267 ALA B N 1
ATOM 4751 C CA . ALA B 1 267 ? -3.838 1.608 -10.594 1 98.69 267 ALA B CA 1
ATOM 4752 C C . ALA B 1 267 ? -3.33 1.431 -12.023 1 98.69 267 ALA B C 1
ATOM 4754 O O . ALA B 1 267 ? -2.848 0.356 -12.391 1 98.69 267 ALA B O 1
ATOM 4755 N N . ASP B 1 268 ? -3.406 2.479 -12.797 1 98.56 268 ASP B N 1
ATOM 4756 C CA . ASP B 1 268 ? -2.906 2.416 -14.172 1 98.56 268 ASP B CA 1
ATOM 4757 C C . ASP B 1 268 ? -1.386 2.287 -14.195 1 98.56 268 ASP B C 1
ATOM 4759 O O . ASP B 1 268 ? -0.833 1.549 -15.016 1 98.56 268 ASP B O 1
ATOM 4763 N N . LEU B 1 269 ? -0.752 3.02 -13.289 1 98.69 269 LEU B N 1
ATOM 4764 C CA . LEU B 1 269 ? 0.705 2.994 -13.219 1 98.69 269 LEU B CA 1
ATOM 4765 C C . LEU B 1 269 ? 1.205 1.613 -12.812 1 98.69 269 LEU B C 1
ATOM 4767 O O . LEU B 1 269 ? 2.355 1.261 -13.078 1 98.69 269 LEU B O 1
ATOM 4771 N N . CYS B 1 270 ? 0.368 0.839 -12.188 1 98.81 270 CYS B N 1
ATOM 4772 C CA . CYS B 1 270 ? 0.704 -0.536 -11.836 1 98.81 270 CYS B CA 1
ATOM 4773 C C . CYS B 1 270 ? 0.351 -1.49 -12.969 1 98.81 270 CYS B C 1
ATOM 4775 O O . CYS B 1 270 ? 1.136 -2.379 -13.305 1 98.81 270 CYS B O 1
ATOM 4777 N N . LEU B 1 271 ? -0.796 -1.272 -13.602 1 98.81 271 LEU B N 1
ATOM 4778 C CA . LEU B 1 271 ? -1.342 -2.236 -14.547 1 98.81 271 LEU B CA 1
ATOM 4779 C C . LEU B 1 271 ? -0.512 -2.27 -15.828 1 98.81 271 LEU B C 1
ATOM 4781 O O . LEU B 1 271 ? -0.15 -3.346 -16.312 1 98.81 271 LEU B O 1
ATOM 4785 N N . VAL B 1 272 ? -0.158 -1.154 -16.391 1 98.75 272 VAL B N 1
ATOM 4786 C CA . VAL B 1 272 ? 0.492 -1.085 -17.688 1 98.75 272 VAL B CA 1
ATOM 4787 C C . VAL B 1 272 ? 1.844 -1.793 -17.641 1 98.75 272 VAL B C 1
ATOM 4789 O O . VAL B 1 272 ? 2.105 -2.711 -18.422 1 98.75 272 VAL B O 1
ATOM 4792 N N . PRO B 1 273 ? 2.705 -1.436 -16.656 1 98.44 273 PRO B N 1
ATOM 4793 C CA . PRO B 1 273 ? 3.969 -2.17 -16.594 1 98.44 273 PRO B CA 1
ATOM 4794 C C . PRO B 1 273 ? 3.771 -3.662 -16.328 1 98.44 273 PRO B C 1
ATOM 4796 O O . PRO B 1 273 ? 4.527 -4.488 -16.859 1 98.44 273 PRO B O 1
ATOM 4799 N N . SER B 1 274 ? 2.789 -4.008 -15.531 1 98.19 274 SER B N 1
ATOM 4800 C CA . SER B 1 274 ? 2.568 -5.41 -15.188 1 98.19 274 SER B CA 1
ATOM 4801 C C . SER B 1 274 ? 2.148 -6.219 -16.406 1 98.19 274 SER B C 1
ATOM 4803 O O . SER B 1 274 ? 2.633 -7.332 -16.625 1 98.19 274 SER B O 1
ATOM 4805 N N . VAL B 1 275 ? 1.22 -5.691 -17.188 1 98.44 275 VAL B N 1
ATOM 4806 C CA . VAL B 1 275 ? 0.776 -6.379 -18.406 1 98.44 275 VAL B CA 1
ATOM 4807 C C . VAL B 1 275 ? 1.94 -6.5 -19.391 1 98.44 275 VAL B C 1
ATOM 4809 O O . VAL B 1 275 ? 2.137 -7.555 -20 1 98.44 275 VAL B O 1
ATOM 4812 N N . GLU B 1 276 ? 2.676 -5.441 -19.516 1 97.44 276 GLU B N 1
ATOM 4813 C CA . GLU B 1 276 ? 3.848 -5.504 -20.375 1 97.44 276 GLU B CA 1
ATOM 4814 C C . GLU B 1 276 ? 4.809 -6.605 -19.938 1 97.44 276 GLU B C 1
ATOM 4816 O O . GLU B 1 276 ? 5.336 -7.348 -20.766 1 97.44 276 GLU B O 1
ATOM 4821 N N . ALA B 1 277 ? 5.062 -6.676 -18.672 1 96.31 277 ALA B N 1
ATOM 4822 C CA . ALA B 1 277 ? 5.926 -7.723 -18.125 1 96.31 277 ALA B CA 1
ATOM 4823 C C . ALA B 1 277 ? 5.348 -9.109 -18.422 1 96.31 277 ALA B C 1
ATOM 4825 O O . ALA B 1 277 ? 6.094 -10.047 -18.719 1 96.31 277 ALA B O 1
ATOM 4826 N N . SER B 1 278 ? 4.027 -9.266 -18.266 1 97.06 278 SER B N 1
ATOM 4827 C CA . SER B 1 278 ? 3.381 -10.539 -18.562 1 97.06 278 SER B CA 1
ATOM 4828 C C . SER B 1 278 ? 3.613 -10.953 -20.016 1 97.06 278 SER B C 1
ATOM 4830 O O . SER B 1 278 ? 3.891 -12.125 -20.297 1 97.06 278 SER B O 1
ATOM 4832 N N . ILE B 1 279 ? 3.523 -10.031 -20.891 1 96.81 279 ILE B N 1
ATOM 4833 C CA . ILE B 1 279 ? 3.697 -10.281 -22.312 1 96.81 279 ILE B CA 1
ATOM 4834 C C . ILE B 1 279 ? 5.145 -10.68 -22.594 1 96.81 279 ILE B C 1
ATOM 4836 O O . ILE B 1 279 ? 5.402 -11.617 -23.359 1 96.81 279 ILE B O 1
ATOM 4840 N N . GLN B 1 280 ? 6.059 -10.078 -21.922 1 94.5 280 GLN B N 1
ATOM 4841 C CA . GLN B 1 280 ? 7.473 -10.219 -22.25 1 94.5 280 GLN B CA 1
ATOM 4842 C C . GLN B 1 280 ? 8.102 -11.398 -21.516 1 94.5 280 GLN B C 1
ATOM 4844 O O . GLN B 1 280 ? 9.016 -12.039 -22.016 1 94.5 280 GLN B O 1
ATOM 4849 N N . ARG B 1 281 ? 7.605 -11.695 -20.328 1 93.88 281 ARG B N 1
ATOM 4850 C CA . ARG B 1 281 ? 8.398 -12.547 -19.453 1 93.88 281 ARG B CA 1
ATOM 4851 C C . ARG B 1 281 ? 7.652 -13.836 -19.125 1 93.88 281 ARG B C 1
ATOM 4853 O O . ARG B 1 281 ? 8.195 -14.719 -18.453 1 93.88 281 ARG B O 1
ATOM 4860 N N . SER B 1 282 ? 6.43 -13.961 -19.547 1 95.62 282 SER B N 1
ATOM 4861 C CA . SER B 1 282 ? 5.637 -15.133 -19.188 1 95.62 282 SER B CA 1
ATOM 4862 C C . SER B 1 282 ? 5.102 -15.844 -20.422 1 95.62 282 SER B C 1
ATOM 4864 O O . SER B 1 282 ? 5.418 -15.461 -21.547 1 95.62 282 SER B O 1
ATOM 4866 N N . ASP B 1 283 ? 4.359 -16.953 -20.234 1 95.19 283 ASP B N 1
ATOM 4867 C CA . ASP B 1 283 ? 3.742 -17.703 -21.312 1 95.19 283 ASP B CA 1
ATOM 4868 C C . ASP B 1 283 ? 2.279 -17.312 -21.5 1 95.19 283 ASP B C 1
ATOM 4870 O O . ASP B 1 283 ? 1.514 -18.016 -22.156 1 95.19 283 ASP B O 1
ATOM 4874 N N . ILE B 1 284 ? 1.935 -16.188 -20.969 1 97 284 ILE B N 1
ATOM 4875 C CA . ILE B 1 284 ? 0.546 -15.742 -21 1 97 284 ILE B CA 1
ATOM 4876 C C . ILE B 1 284 ? 0.248 -15.094 -22.344 1 97 284 ILE B C 1
ATOM 4878 O O . ILE B 1 284 ? 1.036 -14.281 -22.844 1 97 284 ILE B O 1
ATOM 4882 N N . HIS B 1 285 ? -0.86 -15.523 -22.906 1 97.88 285 HIS B N 1
ATOM 4883 C CA . HIS B 1 285 ? -1.449 -14.797 -24.031 1 97.88 285 HIS B CA 1
ATOM 4884 C C . HIS B 1 285 ? -2.492 -13.789 -23.547 1 97.88 285 HIS B C 1
ATOM 4886 O O . HIS B 1 285 ? -3.68 -14.109 -23.469 1 97.88 285 HIS B O 1
ATOM 4892 N N . MET B 1 286 ? -2.115 -12.547 -23.375 1 97.94 286 MET B N 1
ATOM 4893 C CA . MET B 1 286 ? -2.879 -11.547 -22.625 1 97.94 286 MET B CA 1
ATOM 4894 C C . MET B 1 286 ? -4.227 -11.289 -23.297 1 97.94 286 MET B C 1
ATOM 4896 O O . MET B 1 286 ? -5.258 -11.25 -22.625 1 97.94 286 MET B O 1
ATOM 4900 N N . GLU B 1 287 ? -4.227 -11.094 -24.609 1 97.19 287 GLU B N 1
ATOM 4901 C CA . GLU B 1 287 ? -5.449 -10.727 -25.328 1 97.19 287 GLU B CA 1
ATOM 4902 C C . GLU B 1 287 ? -6.512 -11.812 -25.172 1 97.19 287 GLU B C 1
ATOM 4904 O O . GLU B 1 287 ? -7.703 -11.508 -25.047 1 97.19 287 GLU B O 1
ATOM 4909 N N . GLU B 1 288 ? -6.129 -13.008 -25.141 1 97.94 288 GLU B N 1
ATOM 4910 C CA . GLU B 1 288 ? -7.059 -14.133 -25.062 1 97.94 288 GLU B CA 1
ATOM 4911 C C . GLU B 1 288 ? -7.441 -14.445 -23.625 1 97.94 288 GLU B C 1
ATOM 4913 O O . GLU B 1 288 ? -8.609 -14.711 -23.328 1 97.94 288 GLU B O 1
ATOM 4918 N N . GLU B 1 289 ? -6.469 -14.422 -22.75 1 98.25 289 GLU B N 1
ATOM 4919 C CA . GLU B 1 289 ? -6.691 -14.883 -21.391 1 98.25 289 GLU B CA 1
ATOM 4920 C C . GLU B 1 289 ? -7.273 -13.781 -20.516 1 98.25 289 GLU B C 1
ATOM 4922 O O . GLU B 1 289 ? -8.031 -14.055 -19.578 1 98.25 289 GLU B O 1
ATOM 4927 N N . PHE B 1 290 ? -6.887 -12.555 -20.797 1 98.69 290 PHE B N 1
ATOM 4928 C CA . PHE B 1 290 ? -7.305 -11.422 -19.969 1 98.69 290 PHE B CA 1
ATOM 4929 C C . PHE B 1 290 ? -7.695 -10.234 -20.844 1 98.69 290 PHE B C 1
ATOM 4931 O O . PHE B 1 290 ? -7.059 -9.18 -20.781 1 98.69 290 PHE B O 1
ATOM 4938 N N . PRO B 1 291 ? -8.82 -10.344 -21.547 1 98.69 291 PRO B N 1
ATOM 4939 C CA . PRO B 1 291 ? -9.18 -9.336 -22.547 1 98.69 291 PRO B CA 1
ATOM 4940 C C . PRO B 1 291 ? -9.469 -7.969 -21.938 1 98.69 291 PRO B C 1
ATOM 4942 O O . PRO B 1 291 ? -9.156 -6.941 -22.547 1 98.69 291 PRO B O 1
ATOM 4945 N N . PHE B 1 292 ? -10.102 -7.879 -20.766 1 98.75 292 PHE B N 1
ATOM 4946 C CA . PHE B 1 292 ? -10.391 -6.59 -20.156 1 98.75 292 PHE B CA 1
ATOM 4947 C C . PHE B 1 292 ? -9.109 -5.863 -19.781 1 98.75 292 PHE B C 1
ATOM 4949 O O . PHE B 1 292 ? -8.953 -4.676 -20.078 1 98.75 292 PHE B O 1
ATOM 4956 N N . SER B 1 293 ? -8.195 -6.609 -19.125 1 98.81 293 SER B N 1
ATOM 4957 C CA . SER B 1 293 ? -6.906 -6.039 -18.75 1 98.81 293 SER B CA 1
ATOM 4958 C C . SER B 1 293 ? -6.117 -5.594 -19.984 1 98.81 293 SER B C 1
ATOM 4960 O O . SER B 1 293 ? -5.484 -4.535 -19.969 1 98.81 293 SER B O 1
ATOM 4962 N N . PHE B 1 294 ? -6.133 -6.395 -20.984 1 98.75 294 PHE B N 1
ATOM 4963 C CA . PHE B 1 294 ? -5.406 -6.09 -22.203 1 98.75 294 PHE B CA 1
ATOM 4964 C C . PHE B 1 294 ? -5.973 -4.848 -22.875 1 98.75 294 PHE B C 1
ATOM 4966 O O . PHE B 1 294 ? -5.223 -4.02 -23.406 1 98.75 294 PHE B O 1
ATOM 4973 N N . ALA B 1 295 ? -7.289 -4.719 -22.875 1 98.69 295 ALA B N 1
ATOM 4974 C CA . ALA B 1 295 ? -7.934 -3.557 -23.5 1 98.69 295 ALA B CA 1
ATOM 4975 C C . ALA B 1 295 ? -7.516 -2.266 -22.797 1 98.69 295 ALA B C 1
ATOM 4977 O O . ALA B 1 295 ? -7.238 -1.26 -23.453 1 98.69 295 ALA B O 1
ATOM 4978 N N . VAL B 1 296 ? -7.527 -2.275 -21.453 1 98.69 296 VAL B N 1
ATOM 4979 C CA . VAL B 1 296 ? -7.102 -1.095 -20.719 1 98.69 296 VAL B CA 1
ATOM 4980 C C . VAL B 1 296 ? -5.633 -0.798 -21.016 1 98.69 296 VAL B C 1
ATOM 4982 O O . VAL B 1 296 ? -5.266 0.346 -21.281 1 98.69 296 VAL B O 1
ATOM 4985 N N . TYR B 1 297 ? -4.793 -1.823 -20.984 1 98.62 297 TYR B N 1
ATOM 4986 C CA . TYR B 1 297 ? -3.381 -1.685 -21.328 1 98.62 297 TYR B CA 1
ATOM 4987 C C . TYR B 1 297 ? -3.207 -1.077 -22.703 1 98.62 297 TYR B C 1
ATOM 4989 O O . TYR B 1 297 ? -2.436 -0.132 -22.891 1 98.62 297 TYR B O 1
ATOM 4997 N N . ASN B 1 298 ? -3.879 -1.615 -23.641 1 98.06 298 ASN B N 1
ATOM 4998 C CA . ASN B 1 298 ? -3.764 -1.168 -25.031 1 98.06 298 ASN B CA 1
ATOM 4999 C C . ASN B 1 298 ? -4.207 0.284 -25.188 1 98.06 298 ASN B C 1
ATOM 5001 O O . ASN B 1 298 ? -3.684 1.008 -26.047 1 98.06 298 ASN B O 1
ATOM 5005 N N . SER B 1 299 ? -5.148 0.674 -24.391 1 97.81 299 SER B N 1
ATOM 5006 C CA . SER B 1 299 ? -5.648 2.045 -24.422 1 97.81 299 SER B CA 1
ATOM 5007 C C . SER B 1 299 ? -4.633 3.016 -23.828 1 97.81 299 SER B C 1
ATOM 5009 O O . SER B 1 299 ? -4.641 4.203 -24.156 1 97.81 299 SER B O 1
ATOM 5011 N N . LEU B 1 300 ? -3.766 2.502 -22.969 1 98 300 LEU B N 1
ATOM 5012 C CA . LEU B 1 300 ? -2.951 3.4 -22.156 1 98 300 LEU B CA 1
ATOM 5013 C C . LEU B 1 300 ? -1.493 3.359 -22.594 1 98 300 LEU B C 1
ATOM 5015 O O . LEU B 1 300 ? -0.754 4.328 -22.406 1 98 300 LEU B O 1
ATOM 5019 N N . LYS B 1 301 ? -1.021 2.287 -23.188 1 97.19 301 LYS B N 1
ATOM 5020 C CA . LYS B 1 301 ? 0.397 1.998 -23.375 1 97.19 301 LYS B CA 1
ATOM 5021 C C . LYS B 1 301 ? 1.062 3.064 -24.25 1 97.19 301 LYS B C 1
ATOM 5023 O O . LYS B 1 301 ? 2.268 3.297 -24.141 1 97.19 301 LYS B O 1
ATOM 5028 N N . ASN B 1 302 ? 0.303 3.781 -25.094 1 96.06 302 ASN B N 1
ATOM 5029 C CA . ASN B 1 302 ? 0.896 4.73 -26.031 1 96.06 302 ASN B CA 1
ATOM 5030 C C . ASN B 1 302 ? 0.788 6.164 -25.516 1 96.06 302 ASN B C 1
ATOM 5032 O O . ASN B 1 302 ? 1.174 7.105 -26.203 1 96.06 302 ASN B O 1
ATOM 5036 N N . LEU B 1 303 ? 0.189 6.324 -24.344 1 95.12 303 LEU B N 1
ATOM 5037 C CA . LEU B 1 303 ? 0.226 7.648 -23.734 1 95.12 303 LEU B CA 1
ATOM 5038 C C . LEU B 1 303 ? 1.663 8.078 -23.453 1 95.12 303 LEU B C 1
ATOM 5040 O O . LEU B 1 303 ? 2.512 7.246 -23.125 1 95.12 303 LEU B O 1
ATOM 5044 N N . ASP B 1 304 ? 1.928 9.344 -23.5 1 94.06 304 ASP B N 1
ATOM 5045 C CA . ASP B 1 304 ? 3.262 9.906 -23.297 1 94.06 304 ASP B CA 1
ATOM 5046 C C . ASP B 1 304 ? 3.859 9.438 -21.969 1 94.06 304 ASP B C 1
ATOM 5048 O O . ASP B 1 304 ? 5.047 9.109 -21.891 1 94.06 304 ASP B O 1
ATOM 5052 N N . VAL B 1 305 ? 3.088 9.344 -20.969 1 95.38 305 VAL B N 1
ATOM 5053 C CA . VAL B 1 305 ? 3.57 9.008 -19.625 1 95.38 305 VAL B CA 1
ATOM 5054 C C . VAL B 1 305 ? 4.207 7.621 -19.641 1 95.38 305 VAL B C 1
ATOM 5056 O O . VAL B 1 305 ? 5.223 7.387 -18.984 1 95.38 305 VAL B O 1
ATOM 5059 N N . PHE B 1 306 ? 3.676 6.719 -20.438 1 97.25 306 PHE B N 1
ATOM 5060 C CA . PHE B 1 306 ? 4.195 5.355 -20.453 1 97.25 306 PHE B CA 1
ATOM 5061 C C . PHE B 1 306 ? 5.262 5.195 -21.531 1 97.25 306 PHE B C 1
ATOM 5063 O O . PHE B 1 306 ? 6.25 4.484 -21.328 1 97.25 306 PHE B O 1
ATOM 5070 N N . THR B 1 307 ? 5.109 5.918 -22.641 1 96.06 307 THR B N 1
ATOM 5071 C CA . THR B 1 307 ? 6.059 5.789 -23.734 1 96.06 307 THR B CA 1
ATOM 5072 C C . THR B 1 307 ? 7.402 6.406 -23.359 1 96.06 307 THR B C 1
ATOM 5074 O O . THR B 1 307 ? 8.453 5.863 -23.703 1 96.06 307 THR B O 1
ATOM 5077 N N . HIS B 1 308 ? 7.363 7.488 -22.609 1 95.56 308 HIS B N 1
ATOM 5078 C CA . HIS B 1 308 ? 8.594 8.219 -22.328 1 95.56 308 HIS B CA 1
ATOM 5079 C C . HIS B 1 308 ? 9.266 7.695 -21.062 1 95.56 308 HIS B C 1
ATOM 5081 O O . HIS B 1 308 ? 10.43 8 -20.797 1 95.56 308 HIS B O 1
ATOM 5087 N N . THR B 1 309 ? 8.578 6.906 -20.266 1 97.25 309 THR B N 1
ATOM 5088 C CA . THR B 1 309 ? 9.133 6.492 -18.984 1 97.25 309 THR B CA 1
ATOM 5089 C C . THR B 1 309 ? 9.492 5.008 -19 1 97.25 309 THR B C 1
ATOM 5091 O O . THR B 1 309 ? 9.984 4.473 -18 1 97.25 309 THR B O 1
ATOM 5094 N N . ARG B 1 310 ? 9.305 4.332 -20.047 1 93.12 310 ARG B N 1
ATOM 5095 C CA . ARG B 1 310 ? 9.516 2.893 -20.156 1 93.12 310 ARG B CA 1
ATOM 5096 C C . ARG B 1 310 ? 10.984 2.539 -19.938 1 93.12 310 ARG B C 1
ATOM 5098 O O . ARG B 1 310 ? 11.297 1.491 -19.375 1 93.12 310 ARG B O 1
ATOM 5105 N N . ASN B 1 311 ? 11.922 3.383 -20.406 1 82.5 311 ASN B N 1
ATOM 5106 C CA . ASN B 1 311 ? 13.352 3.078 -20.375 1 82.5 311 ASN B CA 1
ATOM 5107 C C . ASN B 1 311 ? 14.094 3.986 -19.391 1 82.5 311 ASN B C 1
ATOM 5109 O O . ASN B 1 311 ? 13.867 5.199 -19.375 1 82.5 311 ASN B O 1
#

Secondary structure (DSSP, 8-state):
----GGG---BTTB----EEEEEEE-TT-HHHHHHHHHHHHHHHHHTTTEE-SS-S-------TT--HHHHHHHHHHHHHHHHEEE--TTTTGGGSHHHHTT-TT--S-EEEEEE--SSS------EEEESHHHHHHHHHHHHHHHHHHHHHHTTSSS-HHHHTTS--PPPSS--SSHHHHHHHHHHHHHHHTTTGGGGSHHHHHHS-GGGSTHHHHHHHHHHHHHHHHHHHHHHHHHH--HHHHHHHHHTTPPP-SSTT-SS--HHHHHHHHHHHHHHHHSS--HHHH-HHHHHHHHHHTTSHHHHTT--/----GGG---BTTB----EEEEEEE-TT-HHHHHHHHHHHHHHHHHTTTEE-SS-S-------TT--HHHHHHHHHHHHHHHHEEE--TTTTGGGSHHHHTT-TT--S-EEEEEE--SSS------EEEESHHHHHHHHHHHHHHHHHHHHHHTTSSS-HHHHTTS--PPPSS--SSHHHHHHHHHHHHHHHTTTGGGGSHHHHHHS-GGGSTHHHHHHHHHHHHHHHHHHHHHHHHHH--HHHHHHHHHTTPPP-SSTT-SS--HHHHHHHHHHHHHHHHSS--HHHH-HHHHHHHHHHTTSHHHHTT--

Solvent-accessible surface area (backbone atoms only — not comparable to full-atom values): 33785 Å² total; per-residue (Å²): 130,78,71,55,66,81,60,72,55,76,48,96,90,45,74,60,55,40,30,37,58,37,38,36,28,31,54,86,36,45,53,21,29,28,40,42,25,46,46,42,63,44,37,74,65,42,54,48,36,27,52,60,51,84,64,84,70,65,66,77,68,73,62,78,80,56,55,61,65,61,49,30,51,53,53,41,52,39,28,50,74,66,28,49,45,82,41,49,63,88,78,44,42,35,73,32,70,76,40,33,74,69,35,76,77,46,62,67,34,34,39,31,43,26,72,56,48,91,81,77,36,73,74,62,80,48,49,69,40,46,53,47,67,33,45,42,50,42,53,48,49,50,51,49,50,50,50,54,53,51,56,66,60,37,79,52,89,56,58,74,65,63,72,64,53,48,68,78,64,76,58,40,69,50,76,90,38,70,64,61,30,32,51,37,44,28,53,26,41,38,42,53,34,54,25,47,51,71,62,31,68,73,52,56,69,68,46,56,75,86,49,37,73,78,37,34,22,53,54,33,26,53,40,42,48,60,28,47,50,52,51,30,53,54,41,37,67,71,51,68,43,69,67,52,50,49,50,39,46,75,72,70,43,76,47,44,72,48,67,94,39,94,57,71,33,51,24,37,41,43,47,42,40,48,52,51,45,38,60,73,55,25,74,50,56,49,66,78,77,34,46,60,54,38,49,29,33,67,51,42,54,77,39,65,55,48,59,68,28,50,100,130,78,72,54,65,80,60,72,53,76,50,95,91,47,74,62,55,42,31,36,59,36,37,35,29,32,53,88,37,44,55,22,29,27,38,42,26,44,47,43,63,44,37,73,67,42,52,48,36,27,52,62,51,84,63,85,71,64,65,76,66,73,61,78,79,57,56,62,65,60,50,31,49,51,53,41,51,39,30,49,74,67,28,48,44,80,40,50,66,90,76,45,42,35,72,33,70,76,38,33,74,70,35,74,78,45,63,67,32,33,40,32,42,27,74,54,47,90,80,77,41,71,76,63,82,49,49,69,41,47,53,47,67,34,46,40,51,44,55,46,48,51,50,50,52,52,50,54,53,49,57,67,58,37,78,52,90,57,56,75,63,62,70,65,53,47,69,78,63,74,58,41,68,54,76,90,38,70,64,60,30,31,50,38,44,29,53,26,41,37,44,54,33,54,25,46,50,70,62,31,69,73,51,54,69,68,46,56,75,85,48,37,73,78,37,34,23,52,54,33,27,53,40,43,50,60,29,47,5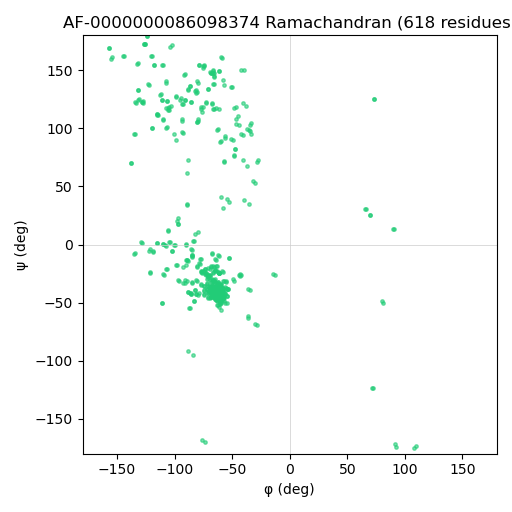2,52,51,30,52,56,41,37,66,72,51,69,43,72,66,52,50,49,51,40,45,74,73,70,46,76,48,42,72,48,66,92,40,95,56,72,33,51,24,38,41,43,45,43,40,48,53,50,46,38,60,71,54,25,74,51,55,49,66,78,78,34,45,60,54,38,50,30,33,67,51,41,56,76,38,64,54,46,58,70,29,50,102